Protein AF-A0A7Y3ACY5-F1 (afdb_monomer_lite)

Foldseek 3Di:
DAAEAEAADEWQAWDDPVCLVPPDLDTGIQRPQPPVVNDGQHLVNVLVCQCVVVVQDAHAEYEDLYAQQQALLNLQSRLSHYFKYKYWNADQDWDQPVPPDTLAHGWDVVQLVVVCVVPVPDHPLVSFCSRQVVRAVSQQDWDWDQDPVRDTDTDRDKTKMFMWGSNLSVVLLVLVQVLLVVLLVQLPDPPRNVQLLVQLVQLVVQFDWHAGPPRFTWTQLLSSLVSSLVSDPDPVNVVSSVSSNCSLPPPTTSDMDIYPPDPHSHYTYGAGDLPRDPSRVVSRLSNVCPRPSVVVGCVSVSSVSSSVSCLVCVLVVLLVQLLVCVVVVVPVSVVVSVVVNLVSVVVCLVVLNCPSVVSSLVSVVPDDLVPDDPVSLVVSLVSCPDPPSVVSDDPVSNVSSVVSCVVNVNDPD

Structure (mmCIF, N/CA/C/O backbone):
data_AF-A0A7Y3ACY5-F1
#
_entry.id   AF-A0A7Y3ACY5-F1
#
loop_
_atom_site.group_PDB
_atom_site.id
_atom_site.type_symbol
_atom_site.label_atom_id
_atom_site.label_alt_id
_atom_site.label_comp_id
_atom_site.label_asym_id
_atom_site.label_entity_id
_atom_site.label_seq_id
_atom_site.pdbx_PDB_ins_code
_atom_site.Cartn_x
_atom_site.Cartn_y
_atom_site.Cartn_z
_atom_site.occupancy
_atom_site.B_iso_or_equiv
_atom_site.auth_seq_id
_atom_site.auth_comp_id
_atom_site.auth_asym_id
_atom_site.auth_atom_id
_atom_site.pdbx_PDB_model_num
ATOM 1 N N . GLU A 1 1 ? -27.989 -1.150 23.979 1.00 79.38 1 GLU A N 1
ATOM 2 C CA . GLU A 1 1 ? -26.778 -1.303 24.822 1.00 79.38 1 GLU A CA 1
ATOM 3 C C . GLU A 1 1 ? -25.538 -1.006 23.974 1.00 79.38 1 GLU A C 1
ATOM 5 O O . GLU A 1 1 ? -25.654 -1.048 22.755 1.00 79.38 1 GLU A O 1
ATOM 10 N N . LYS A 1 2 ? -24.387 -0.643 24.563 1.00 88.31 2 LYS A N 1
ATOM 11 C CA . LYS A 1 2 ? -23.128 -0.427 23.818 1.00 88.31 2 LYS A CA 1
ATOM 12 C C . LYS A 1 2 ? -22.160 -1.571 24.116 1.00 88.31 2 LYS A C 1
ATOM 14 O O . LYS A 1 2 ? -21.707 -1.698 25.249 1.00 88.31 2 LYS A O 1
ATOM 19 N N . TYR A 1 3 ? -21.797 -2.350 23.100 1.00 92.50 3 TYR A N 1
ATOM 20 C CA . TYR A 1 3 ? -20.762 -3.378 23.220 1.00 92.50 3 TYR A CA 1
ATOM 21 C C . TYR A 1 3 ? -19.429 -2.854 22.687 1.00 92.50 3 TYR A C 1
ATOM 23 O O . TYR A 1 3 ? -19.375 -2.291 21.591 1.00 92.50 3 TYR A O 1
ATOM 31 N N . ILE A 1 4 ? -18.356 -3.049 23.451 1.00 94.44 4 ILE A N 1
ATOM 32 C CA . ILE A 1 4 ? -16.986 -2.755 23.023 1.00 94.44 4 ILE A CA 1
ATOM 33 C C . ILE A 1 4 ? -16.200 -4.056 23.004 1.00 94.44 4 ILE A C 1
ATOM 35 O O . ILE A 1 4 ? -16.239 -4.824 23.964 1.00 94.44 4 ILE A O 1
ATOM 39 N N . PHE A 1 5 ? -15.464 -4.275 21.923 1.00 94.38 5 PHE A N 1
ATOM 40 C CA . PHE A 1 5 ? -14.568 -5.411 21.772 1.00 94.38 5 PHE A CA 1
ATOM 41 C C . PHE A 1 5 ? -13.120 -4.929 21.764 1.00 94.38 5 PHE A C 1
ATOM 43 O O . PHE A 1 5 ? -12.778 -3.984 21.056 1.00 94.38 5 PHE A O 1
ATOM 50 N N . ILE A 1 6 ? -12.263 -5.575 22.551 1.00 94.50 6 ILE A N 1
ATOM 51 C CA . ILE A 1 6 ? -10.830 -5.282 22.603 1.00 94.50 6 ILE A CA 1
ATOM 52 C C . ILE A 1 6 ? -10.093 -6.576 22.289 1.00 94.50 6 ILE A C 1
ATOM 54 O O . ILE A 1 6 ? -10.223 -7.555 23.023 1.00 94.50 6 ILE A O 1
ATOM 58 N N . LEU A 1 7 ? -9.303 -6.569 21.219 1.00 90.62 7 LEU A N 1
ATOM 59 C CA . LEU A 1 7 ? -8.472 -7.699 20.830 1.00 90.62 7 LEU A CA 1
ATOM 60 C C . LEU A 1 7 ? -7.002 -7.389 21.068 1.00 90.62 7 LEU A C 1
ATOM 62 O O . LEU A 1 7 ? -6.491 -6.377 20.595 1.00 90.62 7 LEU A O 1
ATOM 66 N N . PHE A 1 8 ? -6.315 -8.312 21.736 1.00 88.62 8 PHE A N 1
ATOM 67 C CA . PHE A 1 8 ? -4.862 -8.331 21.838 1.00 88.62 8 PHE A CA 1
ATOM 68 C C . PHE A 1 8 ? -4.327 -9.562 21.108 1.00 88.62 8 PHE A C 1
ATOM 70 O O . PHE A 1 8 ? -4.558 -10.691 21.541 1.00 88.62 8 PHE A O 1
ATOM 77 N N . ALA A 1 9 ? -3.657 -9.348 19.977 1.00 82.56 9 ALA A N 1
ATOM 78 C CA . ALA A 1 9 ? -3.117 -10.428 19.159 1.00 82.56 9 ALA A CA 1
ATOM 79 C C . ALA A 1 9 ? -1.989 -9.932 18.249 1.00 82.56 9 ALA A C 1
ATOM 81 O O . ALA A 1 9 ? -1.940 -8.763 17.870 1.00 82.56 9 ALA A O 1
ATOM 82 N N . HIS A 1 10 ? -1.119 -10.840 17.808 1.00 80.56 10 HIS A N 1
ATOM 83 C CA . HIS A 1 10 ? -0.242 -10.549 16.675 1.00 80.56 10 HIS A CA 1
ATOM 84 C C . HIS A 1 10 ? -1.067 -10.365 15.407 1.00 80.56 10 HIS A C 1
ATOM 86 O O . HIS A 1 10 ? -1.969 -11.152 15.157 1.00 80.56 10 HIS A O 1
ATOM 92 N N . GLY A 1 11 ? -0.728 -9.349 14.619 1.00 74.69 11 GLY A N 1
ATOM 93 C CA . GLY A 1 11 ? -1.381 -9.055 13.349 1.00 74.69 11 GLY A CA 1
ATOM 94 C C . GLY A 1 11 ? -0.372 -9.113 12.219 1.00 74.69 11 GLY A C 1
ATOM 95 O O . GLY A 1 11 ? 0.816 -8.845 12.416 1.00 74.69 11 GLY A O 1
ATOM 96 N N . ARG A 1 12 ? -0.832 -9.530 11.041 1.00 75.88 12 ARG A N 1
ATOM 97 C CA . ARG A 1 12 ? -0.019 -9.602 9.815 1.00 75.88 12 ARG A CA 1
ATOM 98 C C . ARG A 1 12 ? -0.737 -8.987 8.613 1.00 75.88 12 ARG A C 1
ATOM 100 O O . ARG A 1 12 ? -0.350 -9.235 7.471 1.00 75.88 12 ARG A O 1
ATOM 107 N N . GLY A 1 13 ? -1.797 -8.219 8.862 1.00 78.69 13 GLY A N 1
ATOM 108 C CA . GLY A 1 13 ? -2.760 -7.873 7.827 1.00 78.69 13 GLY A CA 1
ATOM 109 C C . GLY A 1 13 ? -3.380 -9.136 7.240 1.00 78.69 13 GLY A C 1
ATOM 110 O O . GLY A 1 13 ? -3.492 -10.156 7.916 1.00 78.69 13 GLY A O 1
ATOM 111 N N . ILE A 1 14 ? -3.769 -9.085 5.975 1.00 76.69 14 ILE A N 1
ATOM 112 C CA . ILE A 1 14 ? -4.569 -10.125 5.307 1.00 76.69 14 ILE A CA 1
ATOM 113 C C . ILE A 1 14 ? -3.791 -11.370 4.837 1.00 76.69 14 ILE A C 1
ATOM 115 O O . ILE A 1 14 ? -4.386 -12.258 4.224 1.00 76.69 14 ILE A O 1
ATOM 119 N N . ILE A 1 15 ? -2.481 -11.457 5.101 1.00 71.81 15 ILE A N 1
ATOM 120 C CA . ILE A 1 15 ? -1.583 -12.480 4.533 1.00 71.81 15 ILE A CA 1
ATOM 121 C C . ILE A 1 15 ? -0.987 -13.372 5.626 1.00 71.81 15 ILE A C 1
ATOM 123 O O . ILE A 1 15 ? -0.319 -12.889 6.542 1.00 71.81 15 ILE A O 1
ATOM 127 N N . ASP A 1 16 ? -1.150 -14.694 5.484 1.00 69.56 16 ASP A N 1
ATOM 128 C CA . ASP A 1 16 ? -0.481 -15.689 6.329 1.00 69.56 16 ASP A CA 1
ATOM 129 C C . ASP A 1 16 ? 0.734 -16.316 5.635 1.00 69.56 16 ASP A C 1
ATOM 131 O O . ASP A 1 16 ? 0.650 -17.039 4.641 1.00 69.56 16 ASP A O 1
ATOM 135 N N . THR A 1 17 ? 1.898 -16.085 6.225 1.00 61.03 17 THR A N 1
ATOM 136 C CA . THR A 1 17 ? 3.193 -16.506 5.697 1.00 61.03 17 THR A CA 1
ATOM 137 C C . THR A 1 17 ? 3.632 -17.880 6.195 1.00 61.03 17 THR A C 1
ATOM 139 O O . THR A 1 17 ? 4.560 -18.457 5.623 1.00 61.03 17 THR A O 1
ATOM 142 N N . LYS A 1 18 ? 2.961 -18.450 7.211 1.00 59.97 18 LYS A N 1
ATOM 143 C CA . LYS A 1 18 ? 3.203 -19.837 7.656 1.00 59.97 18 LYS A CA 1
ATOM 144 C C . LYS A 1 18 ? 2.695 -20.862 6.621 1.00 59.97 18 LYS A C 1
ATOM 146 O O . LYS A 1 18 ? 3.117 -22.015 6.655 1.00 59.97 18 LYS A O 1
ATOM 151 N N . SER A 1 19 ? 1.877 -20.435 5.654 1.00 55.00 19 SER A N 1
ATOM 152 C CA . SER A 1 19 ? 1.376 -21.265 4.545 1.00 55.00 19 SER A CA 1
ATOM 153 C C . SER A 1 19 ? 2.431 -21.620 3.484 1.00 55.00 19 SER A C 1
ATOM 155 O O . SER A 1 19 ? 2.236 -22.557 2.717 1.00 55.00 19 SER A O 1
ATOM 157 N N . LEU A 1 20 ? 3.589 -20.943 3.439 1.00 55.91 20 LEU A N 1
ATOM 158 C CA . LEU A 1 20 ? 4.603 -21.194 2.400 1.00 55.91 20 LEU A CA 1
ATOM 159 C C . LEU A 1 20 ? 5.257 -22.585 2.489 1.00 55.91 20 LEU A C 1
ATOM 161 O O . LEU A 1 20 ? 5.873 -23.031 1.522 1.00 55.91 20 LEU A O 1
ATOM 165 N N . THR A 1 21 ? 5.139 -23.267 3.630 1.00 53.22 21 THR A N 1
ATOM 166 C CA . THR A 1 21 ? 5.742 -24.587 3.873 1.00 53.22 21 THR A CA 1
ATOM 167 C C . THR A 1 21 ? 4.729 -25.728 3.918 1.00 53.22 21 THR A C 1
ATOM 169 O O . THR A 1 21 ? 5.134 -26.890 3.928 1.00 53.22 21 THR A O 1
ATOM 172 N N . THR A 1 22 ? 3.423 -25.443 3.924 1.00 50.41 22 THR A N 1
ATOM 173 C CA . THR A 1 22 ? 2.381 -26.475 4.006 1.00 50.41 22 THR A CA 1
ATOM 174 C C . THR A 1 22 ? 1.272 -26.207 2.992 1.00 50.41 22 THR A C 1
ATOM 176 O O . THR A 1 22 ? 0.740 -25.108 2.924 1.00 50.41 22 THR A O 1
ATOM 179 N N . LEU A 1 23 ? 0.920 -27.228 2.201 1.00 49.31 23 LEU A N 1
ATOM 180 C CA . LEU A 1 23 ? -0.205 -27.277 1.247 1.00 49.31 23 LEU A CA 1
ATOM 181 C C . LEU A 1 23 ? -1.573 -27.172 1.961 1.00 49.31 23 LEU A C 1
ATOM 183 O O . LEU A 1 23 ? -2.431 -28.038 1.806 1.00 49.31 23 LEU A O 1
ATOM 187 N N . ARG A 1 24 ? -1.770 -26.177 2.827 1.00 44.84 24 ARG A N 1
ATOM 188 C CA . ARG A 1 24 ? -3.021 -25.973 3.560 1.00 44.84 24 ARG A CA 1
ATOM 189 C C . ARG A 1 24 ? -3.709 -24.689 3.100 1.00 44.84 24 ARG A C 1
ATOM 191 O O . ARG A 1 24 ? -3.120 -23.614 3.116 1.00 44.84 24 ARG A O 1
ATOM 198 N N . ASP A 1 25 ? -4.980 -24.835 2.739 1.00 40.78 25 ASP A N 1
ATOM 199 C CA . ASP A 1 25 ? -5.870 -23.815 2.168 1.00 40.78 25 ASP A CA 1
ATOM 200 C C . ASP A 1 25 ? -6.470 -22.837 3.204 1.00 40.78 25 ASP A C 1
ATOM 202 O O . ASP A 1 25 ? -7.666 -22.546 3.159 1.00 40.78 25 ASP A O 1
ATOM 206 N N . TYR A 1 26 ? -5.693 -22.307 4.154 1.00 44.19 26 TYR A N 1
ATOM 207 C CA . TYR A 1 26 ? -6.245 -21.408 5.186 1.00 44.19 26 TYR A CA 1
ATOM 208 C C . TYR A 1 26 ? -5.776 -19.955 5.006 1.00 44.19 26 TYR A C 1
ATOM 210 O O . TYR A 1 26 ? -4.606 -19.699 4.736 1.00 44.19 26 TYR A O 1
ATOM 218 N N . LYS A 1 27 ? -6.737 -19.015 5.068 1.00 41.59 27 LYS A N 1
ATOM 219 C CA . LYS A 1 27 ? -6.662 -17.643 4.524 1.00 41.59 27 LYS A CA 1
ATOM 220 C C . LYS A 1 27 ? -7.173 -16.588 5.517 1.00 41.59 27 LYS A C 1
ATOM 222 O O . LYS A 1 27 ? -8.093 -16.874 6.279 1.00 41.59 27 LYS A O 1
ATOM 227 N N . SER A 1 28 ? -6.690 -15.349 5.348 1.00 43.09 28 SER A N 1
ATOM 228 C CA . SER A 1 28 ? -7.085 -14.062 5.981 1.00 43.09 28 SER A CA 1
ATOM 229 C C . SER A 1 28 ? -6.493 -13.756 7.372 1.00 43.09 28 SER A C 1
ATOM 231 O O . SER A 1 28 ? -5.837 -14.625 7.942 1.00 43.09 28 SER A O 1
ATOM 233 N N . VAL A 1 29 ? -6.621 -12.498 7.849 1.00 46.97 29 VAL A N 1
ATOM 234 C CA . VAL A 1 29 ? -5.883 -11.936 9.004 1.00 46.97 29 VAL A CA 1
ATOM 235 C C . VAL A 1 29 ? -5.868 -12.912 10.162 1.00 46.97 29 VAL A C 1
ATOM 237 O O . VAL A 1 29 ? -6.907 -13.352 10.646 1.00 46.97 29 VAL A O 1
ATOM 240 N N . LEU A 1 30 ? -4.657 -13.198 10.635 1.00 56.66 30 LEU A N 1
ATOM 241 C CA . LEU A 1 30 ? -4.417 -13.908 11.880 1.00 56.66 30 LEU A CA 1
ATOM 242 C C . LEU A 1 30 ? -4.899 -13.039 13.046 1.00 56.66 30 LEU A C 1
ATOM 244 O O . LEU A 1 30 ? -4.112 -12.332 13.664 1.00 56.66 30 LEU A O 1
ATOM 248 N N . LEU A 1 31 ? -6.193 -13.075 13.348 1.00 55.62 31 LEU A N 1
ATOM 249 C CA . LEU A 1 31 ? -6.723 -12.561 14.602 1.00 55.62 31 LEU A CA 1
ATOM 250 C C . LEU A 1 31 ? -6.634 -13.694 15.626 1.00 55.62 31 LEU A C 1
ATOM 252 O O . LEU A 1 31 ? -7.400 -14.649 15.571 1.00 55.62 31 LEU A O 1
ATOM 256 N N . SER A 1 32 ? -5.677 -13.585 16.552 1.00 53.69 32 SER A N 1
ATOM 257 C CA . SER A 1 32 ? -5.441 -14.564 17.625 1.00 53.69 32 SER A CA 1
ATOM 258 C C . SER A 1 32 ? -5.051 -15.967 17.113 1.00 53.69 32 SER A C 1
ATOM 260 O O . SER A 1 32 ? -5.843 -16.907 17.188 1.00 53.69 32 SER A O 1
ATOM 262 N N . PRO A 1 33 ? -3.833 -16.147 16.559 1.00 57.59 33 PRO A N 1
ATOM 263 C CA . PRO A 1 33 ? -3.348 -17.484 16.230 1.00 57.59 33 PRO A CA 1
ATOM 264 C C . PRO A 1 33 ? -3.265 -18.355 17.486 1.00 57.59 33 PRO A C 1
ATOM 266 O O . PRO A 1 33 ? -2.534 -18.025 18.420 1.00 57.59 33 PRO A O 1
ATOM 269 N N . ASP A 1 34 ? -3.958 -19.493 17.480 1.00 62.41 34 ASP A N 1
ATOM 270 C CA . ASP A 1 34 ? -3.739 -20.536 18.473 1.00 62.41 34 ASP A CA 1
ATOM 271 C C . ASP A 1 34 ? -2.506 -21.345 18.060 1.00 62.41 34 ASP A C 1
ATOM 273 O O . ASP A 1 34 ? -2.558 -22.246 17.213 1.00 62.41 34 ASP A O 1
ATOM 277 N N . GLU A 1 35 ? -1.361 -20.992 18.644 1.00 63.62 35 GLU A N 1
ATOM 278 C CA . GLU A 1 35 ? -0.099 -21.683 18.381 1.00 63.62 35 GLU A CA 1
ATOM 279 C C . GLU A 1 35 ? -0.112 -23.139 18.867 1.00 63.62 35 GLU A C 1
ATOM 281 O O . GLU A 1 35 ? 0.646 -23.954 18.339 1.00 63.62 35 GLU A O 1
ATOM 286 N N . THR A 1 36 ? -0.999 -23.490 19.806 1.00 63.81 36 THR A N 1
ATOM 287 C CA . THR A 1 36 ? -1.142 -24.863 20.311 1.00 63.81 36 THR A CA 1
ATOM 288 C C . THR A 1 36 ? -1.971 -25.734 19.368 1.00 63.81 36 THR A C 1
ATOM 290 O O . THR A 1 36 ? -1.615 -26.887 19.125 1.00 63.81 36 THR A O 1
ATOM 293 N N . GLY A 1 37 ? -3.021 -25.172 18.765 1.00 61.59 37 GLY A N 1
ATOM 294 C CA . GLY A 1 37 ? -3.891 -25.856 17.806 1.00 61.59 37 GLY A CA 1
ATOM 295 C C . GLY A 1 37 ? -3.422 -25.810 16.348 1.00 61.59 37 GLY A C 1
ATOM 296 O O . GLY A 1 37 ? -4.026 -26.465 15.498 1.00 61.59 37 GLY A O 1
ATOM 297 N N . GLN A 1 38 ? -2.379 -25.027 16.031 1.00 66.69 38 GLN A N 1
ATOM 298 C CA . GLN A 1 38 ? -1.955 -24.711 14.654 1.00 66.69 38 GLN A CA 1
ATOM 299 C C . GLN A 1 38 ? -3.118 -24.234 13.763 1.00 66.69 38 GLN A C 1
ATOM 301 O O . GLN A 1 38 ? -3.117 -24.452 12.546 1.00 66.69 38 GLN A O 1
ATOM 306 N N . ARG A 1 39 ? -4.128 -23.601 14.369 1.00 67.12 39 ARG A N 1
ATOM 307 C CA . ARG A 1 39 ? -5.308 -23.080 13.682 1.00 67.12 39 ARG A CA 1
ATOM 308 C C . ARG A 1 39 ? -5.413 -21.584 13.931 1.00 67.12 39 ARG A C 1
ATOM 310 O O . ARG A 1 39 ? -5.242 -21.104 15.047 1.00 67.12 39 ARG A O 1
ATOM 317 N N . ALA A 1 40 ? -5.732 -20.864 12.869 1.00 65.88 40 ALA A N 1
ATOM 318 C CA . ALA A 1 40 ? -6.143 -19.474 12.925 1.00 65.88 40 ALA A CA 1
ATOM 319 C C . ALA A 1 40 ? -7.629 -19.383 12.583 1.00 65.88 40 ALA A C 1
ATOM 321 O O . ALA A 1 40 ? -8.117 -20.150 11.749 1.00 65.88 40 ALA A O 1
ATOM 322 N N . MET A 1 41 ? -8.341 -18.461 13.228 1.00 69.75 41 MET A N 1
ATOM 323 C CA . MET A 1 41 ? -9.703 -18.116 12.836 1.00 69.75 41 MET A CA 1
ATOM 324 C C . MET A 1 41 ? -9.647 -17.224 11.595 1.00 69.75 41 MET A C 1
ATOM 326 O O . MET A 1 41 ? -8.948 -16.214 11.590 1.00 69.75 41 MET A O 1
ATOM 330 N N . THR A 1 42 ? -10.370 -17.595 10.542 1.00 70.88 42 THR A N 1
ATOM 331 C CA . THR A 1 42 ? -10.493 -16.763 9.336 1.00 70.88 42 THR A CA 1
ATOM 332 C C . THR A 1 42 ? -11.415 -15.560 9.581 1.00 70.88 42 THR A C 1
ATOM 334 O O . THR A 1 42 ? -12.266 -15.594 10.469 1.00 70.88 42 THR A O 1
ATOM 337 N N . HIS A 1 43 ? -11.324 -14.521 8.747 1.00 70.12 43 HIS A N 1
ATOM 338 C CA . HIS A 1 43 ? -12.236 -13.369 8.719 1.00 70.12 43 HIS A CA 1
ATOM 339 C C . HIS A 1 43 ? -13.704 -13.774 8.707 1.00 70.12 43 HIS A C 1
ATOM 341 O O . HIS A 1 43 ? -14.504 -13.268 9.485 1.00 70.12 43 HIS A O 1
ATOM 347 N N . HIS A 1 44 ? -14.041 -14.717 7.830 1.00 74.00 44 HIS A N 1
ATOM 348 C CA . HIS A 1 44 ? -15.407 -15.187 7.658 1.00 74.00 44 HIS A CA 1
ATOM 349 C C . HIS A 1 44 ? -15.908 -15.940 8.893 1.00 74.00 44 HIS A C 1
ATOM 351 O O . HIS A 1 44 ? -17.059 -15.797 9.296 1.00 74.00 44 HIS A O 1
ATOM 357 N N . GLU A 1 45 ? -15.054 -16.753 9.520 1.00 80.88 45 GLU A N 1
ATOM 358 C CA . GLU A 1 45 ? -15.390 -17.414 10.784 1.00 80.88 45 GLU A CA 1
ATOM 359 C C . GLU A 1 45 ? -15.558 -16.405 11.918 1.00 80.88 45 GLU A C 1
ATOM 361 O O . GLU A 1 45 ? -16.532 -16.509 12.659 1.00 80.88 45 GLU A O 1
ATOM 366 N N . PHE A 1 46 ? -14.663 -15.421 12.016 1.00 81.81 46 PHE A N 1
ATOM 367 C CA . PHE A 1 46 ? -14.733 -14.364 13.017 1.00 81.81 46 PHE A CA 1
ATOM 368 C C . PHE A 1 46 ? -16.000 -13.520 12.850 1.00 81.81 46 PHE A C 1
ATOM 370 O O . PHE A 1 46 ? -16.777 -13.399 13.794 1.00 81.81 46 PHE A O 1
ATOM 377 N N . ASN A 1 47 ? -16.276 -13.024 11.640 1.00 81.50 47 ASN A N 1
ATOM 378 C CA . ASN A 1 47 ? -17.484 -12.263 11.329 1.00 81.50 47 ASN A CA 1
ATOM 379 C C . ASN A 1 47 ? -18.744 -13.073 11.682 1.00 81.50 47 ASN A C 1
ATOM 381 O O . ASN A 1 47 ? -19.558 -12.611 12.480 1.00 81.50 47 ASN A O 1
ATOM 385 N N . ARG A 1 48 ? -18.860 -14.327 11.211 1.00 84.00 48 ARG A N 1
ATOM 386 C CA . ARG A 1 48 ? -20.009 -15.187 11.551 1.00 84.00 48 ARG A CA 1
ATOM 387 C C . ARG A 1 48 ? -20.133 -15.452 13.048 1.00 84.00 48 ARG A C 1
ATOM 389 O O . ARG A 1 48 ? -21.251 -15.494 13.553 1.00 84.00 48 ARG A O 1
ATOM 396 N N . ALA A 1 49 ? -19.022 -15.644 13.757 1.00 85.94 49 ALA A N 1
ATOM 397 C CA . ALA A 1 49 ? -19.042 -15.843 15.202 1.00 85.94 49 ALA A CA 1
ATOM 398 C C . ALA A 1 49 ? -19.597 -14.610 15.926 1.00 85.94 49 ALA A C 1
ATOM 400 O O . ALA A 1 49 ? -20.417 -14.768 16.827 1.00 85.94 49 ALA A O 1
ATOM 401 N N . ILE A 1 50 ? -19.214 -13.401 15.500 1.00 87.06 50 ILE A N 1
ATOM 402 C CA . ILE A 1 50 ? -19.739 -12.156 16.068 1.00 87.06 50 ILE A CA 1
ATOM 403 C C . ILE A 1 50 ? -21.215 -11.959 15.717 1.00 87.06 50 ILE A C 1
ATOM 405 O O . ILE A 1 50 ? -22.009 -11.729 16.624 1.00 87.06 50 ILE A O 1
ATOM 409 N N . VAL A 1 51 ? -21.605 -12.112 14.447 1.00 85.81 51 VAL A N 1
ATOM 410 C CA . VAL A 1 51 ? -23.012 -11.982 14.019 1.00 85.81 51 VAL A CA 1
ATOM 411 C C . VAL A 1 51 ? -23.911 -12.929 14.815 1.00 85.81 51 VAL A C 1
ATOM 413 O O . VAL A 1 51 ? -24.943 -12.512 15.339 1.00 85.81 51 VAL A O 1
ATOM 416 N N . ASN A 1 52 ? -23.497 -14.191 14.957 1.00 87.31 52 ASN A N 1
ATOM 417 C CA . ASN A 1 52 ? -24.249 -15.185 15.718 1.00 87.31 52 ASN A CA 1
ATOM 418 C C . ASN A 1 52 ? -24.243 -14.877 17.222 1.00 87.31 52 ASN A C 1
ATOM 420 O O . ASN A 1 52 ? -25.282 -14.973 17.869 1.00 87.31 52 ASN A O 1
ATOM 424 N N . GLY A 1 53 ? -23.089 -14.506 17.781 1.00 87.25 53 GLY A N 1
ATOM 425 C CA . GLY A 1 53 ? -22.928 -14.242 19.212 1.00 87.25 53 GLY A CA 1
ATOM 426 C C . GLY A 1 53 ? -23.658 -12.987 19.691 1.00 87.25 53 GLY A C 1
ATOM 427 O O . GLY A 1 53 ? -24.123 -12.950 20.826 1.00 87.25 53 GLY A O 1
ATOM 428 N N . LEU A 1 54 ? -23.797 -11.985 18.824 1.00 86.94 54 LEU A N 1
ATOM 429 C CA . LEU A 1 54 ? -24.503 -10.736 19.104 1.00 86.94 54 LEU A CA 1
ATOM 430 C C . LEU A 1 54 ? -25.952 -10.731 18.597 1.00 86.94 54 LEU A C 1
ATOM 432 O O . LEU A 1 54 ? -26.619 -9.708 18.683 1.00 86.94 54 LEU A O 1
ATOM 436 N N . SER A 1 55 ? -26.469 -11.851 18.077 1.00 89.00 55 SER A N 1
ATOM 437 C CA . SER A 1 55 ? -27.834 -11.931 17.522 1.00 89.00 55 SER A CA 1
ATOM 438 C C . SER A 1 55 ? -28.130 -10.849 16.468 1.00 89.00 55 SER A C 1
ATOM 440 O O . SER A 1 55 ? -29.233 -10.312 16.406 1.00 89.00 55 SER A O 1
ATOM 442 N N . GLY A 1 56 ? -27.131 -10.515 15.646 1.00 86.44 56 GLY A N 1
ATOM 443 C CA . GLY A 1 56 ? -27.212 -9.458 14.634 1.00 86.44 56 GLY A CA 1
ATOM 444 C C . GLY A 1 56 ? -26.919 -8.036 15.133 1.00 86.44 56 GLY A C 1
ATOM 445 O O . GLY A 1 56 ? -26.823 -7.131 14.306 1.00 86.44 56 GLY A O 1
ATOM 446 N N . GLU A 1 57 ? -26.732 -7.821 16.439 1.00 91.69 57 GLU A N 1
ATOM 447 C CA . GLU A 1 57 ? -26.237 -6.544 16.963 1.00 91.69 57 GLU A CA 1
ATOM 448 C C . GLU A 1 57 ? -24.775 -6.302 16.557 1.00 91.69 57 GLU A C 1
ATOM 450 O O . GLU A 1 57 ? -24.006 -7.231 16.295 1.00 91.69 57 GLU A O 1
ATOM 455 N N . LYS A 1 58 ? -24.373 -5.027 16.529 1.00 94.69 58 LYS A N 1
ATOM 456 C CA . LYS A 1 58 ? -23.002 -4.612 16.202 1.00 94.69 58 LYS A CA 1
ATOM 457 C C . LYS A 1 58 ? -22.255 -4.142 17.443 1.00 94.69 58 LYS A C 1
ATOM 459 O O . LYS A 1 58 ? -22.821 -3.503 18.332 1.00 94.69 58 LYS A O 1
ATOM 464 N N . PHE A 1 59 ? -20.940 -4.335 17.455 1.00 96.06 59 PHE A N 1
ATOM 465 C CA . PHE A 1 59 ? -20.086 -3.608 18.384 1.00 96.06 59 PHE A CA 1
ATOM 466 C C . PHE A 1 59 ? -20.148 -2.113 18.088 1.00 96.06 59 PHE A C 1
ATOM 468 O O . PHE A 1 59 ? -19.989 -1.677 16.945 1.00 96.06 59 PHE A O 1
ATOM 475 N N . HIS A 1 60 ? -20.303 -1.309 19.135 1.00 96.50 60 HIS A N 1
ATOM 476 C CA . HIS A 1 60 ? -20.161 0.134 19.013 1.00 96.50 60 HIS A CA 1
ATOM 477 C C . HIS A 1 60 ? -18.738 0.498 18.581 1.00 96.50 60 HIS A C 1
ATOM 479 O O . HIS A 1 60 ? -18.565 1.366 17.734 1.00 96.50 60 HIS A O 1
ATOM 485 N N . LEU A 1 61 ? -17.741 -0.187 19.147 1.00 97.75 61 LEU A N 1
ATOM 486 C CA . LEU A 1 61 ? -16.327 0.049 18.890 1.00 97.75 61 LEU A CA 1
ATOM 487 C C . LEU A 1 61 ? -15.532 -1.258 19.007 1.00 97.75 61 LEU A C 1
ATOM 489 O O . LEU A 1 61 ? -15.676 -1.982 19.996 1.00 97.75 61 LEU A O 1
ATOM 493 N N . MET A 1 62 ? -14.660 -1.524 18.038 1.00 97.25 62 MET A N 1
ATOM 494 C CA . MET A 1 62 ? -13.625 -2.557 18.114 1.00 97.25 62 MET A CA 1
ATOM 495 C C . MET A 1 62 ? -12.241 -1.911 18.206 1.00 97.25 62 MET A C 1
ATOM 497 O O . MET A 1 62 ? -11.882 -1.082 17.374 1.00 97.25 62 MET A O 1
ATOM 501 N N . LEU A 1 63 ? -11.449 -2.298 19.204 1.00 97.38 63 LEU A N 1
ATOM 502 C CA . LEU A 1 63 ? -10.056 -1.884 19.365 1.00 97.38 63 LEU A CA 1
ATOM 503 C C . LEU A 1 63 ? -9.126 -3.057 19.050 1.00 97.38 63 LEU A C 1
ATOM 505 O O . LEU A 1 63 ? -9.113 -4.054 19.778 1.00 97.38 63 LEU A O 1
ATOM 509 N N . PHE A 1 64 ? -8.306 -2.908 18.014 1.00 95.25 64 PHE A N 1
ATOM 510 C CA . PHE A 1 64 ? -7.293 -3.882 17.627 1.00 95.25 64 PHE A CA 1
ATOM 511 C C . PHE A 1 64 ? -5.920 -3.473 18.159 1.00 95.25 64 PHE A C 1
ATOM 513 O O . PHE A 1 64 ? -5.212 -2.658 17.569 1.00 95.25 64 PHE A O 1
ATOM 520 N N . PHE A 1 65 ? -5.491 -4.094 19.258 1.00 93.44 65 PHE A N 1
ATOM 521 C CA . PHE A 1 65 ? -4.087 -4.089 19.661 1.00 93.44 65 PHE A CA 1
ATOM 522 C C . PHE A 1 65 ? -3.351 -5.173 18.876 1.00 93.44 65 PHE A C 1
ATOM 524 O O . PHE A 1 65 ? -2.981 -6.226 19.398 1.00 93.44 65 PHE A O 1
ATOM 531 N N . SER A 1 66 ? -3.187 -4.893 17.585 1.00 90.31 66 SER A N 1
ATOM 532 C CA . SER A 1 66 ? -2.596 -5.792 16.610 1.00 90.31 66 SER A CA 1
ATOM 533 C C . SER A 1 66 ? -2.038 -5.010 15.414 1.00 90.31 66 SER A C 1
ATOM 535 O O . SER A 1 66 ? -2.662 -4.052 14.956 1.00 90.31 66 SER A O 1
ATOM 537 N N . CYS A 1 67 ? -0.856 -5.397 14.928 1.00 92.06 67 CYS A N 1
ATOM 538 C CA . CYS A 1 67 ? -0.192 -4.741 13.797 1.00 92.06 67 CYS A CA 1
ATOM 539 C C . CYS A 1 67 ? -1.014 -4.871 12.509 1.00 92.06 67 CYS A C 1
ATOM 541 O O . CYS A 1 67 ? -1.629 -5.918 12.289 1.00 92.06 67 CYS A O 1
ATOM 543 N N . LEU A 1 68 ? -0.928 -3.874 11.622 1.00 90.75 68 LEU A N 1
ATOM 544 C CA . LEU A 1 68 ? -1.472 -3.956 10.258 1.00 90.75 68 LEU A CA 1
ATOM 545 C C . LEU A 1 68 ? -2.976 -4.301 10.237 1.00 90.75 68 LEU A C 1
ATOM 547 O O . LEU A 1 68 ? -3.419 -5.167 9.484 1.00 90.75 68 LEU A O 1
ATOM 551 N N . THR A 1 69 ? -3.759 -3.693 11.128 1.00 93.38 69 THR A N 1
ATOM 552 C CA . THR A 1 69 ? -5.206 -3.948 11.251 1.00 93.38 69 THR A CA 1
ATOM 553 C C . THR A 1 69 ? -6.072 -2.821 10.716 1.00 93.38 69 THR A C 1
ATOM 555 O O . THR A 1 69 ? -7.223 -3.075 10.373 1.00 93.38 69 THR A O 1
ATOM 558 N N . ASN A 1 70 ? -5.532 -1.608 10.563 1.00 96.62 70 ASN A N 1
ATOM 559 C CA . ASN A 1 70 ? -6.244 -0.511 9.908 1.00 96.62 70 ASN A CA 1
ATOM 560 C C . ASN A 1 70 ? -6.043 -0.546 8.393 1.00 96.62 70 ASN A C 1
ATOM 562 O O . ASN A 1 70 ? -5.467 0.351 7.791 1.00 96.62 70 ASN A O 1
ATOM 566 N N . MET A 1 71 ? -6.499 -1.636 7.785 1.00 96.19 71 MET A N 1
ATOM 567 C CA . MET A 1 71 ? -6.473 -1.818 6.339 1.00 96.19 71 MET A CA 1
ATOM 568 C C . MET A 1 71 ? -7.882 -1.706 5.767 1.00 96.19 71 MET A C 1
ATOM 570 O O . MET A 1 71 ? -8.848 -2.117 6.421 1.00 96.19 71 MET A O 1
ATOM 574 N N . VAL A 1 72 ? -8.008 -1.240 4.526 1.00 97.75 72 VAL A N 1
ATOM 575 C CA . VAL A 1 72 ? -9.306 -1.165 3.841 1.00 97.75 72 VAL A CA 1
ATOM 576 C C . VAL A 1 72 ? -9.974 -2.536 3.758 1.00 97.75 72 VAL A C 1
ATOM 578 O O . VAL A 1 72 ? -11.173 -2.651 3.997 1.00 97.75 72 VAL A O 1
ATOM 581 N N . GLU A 1 73 ? -9.203 -3.600 3.531 1.00 95.94 73 GLU A N 1
ATOM 582 C CA . GLU A 1 73 ? -9.724 -4.963 3.453 1.00 95.94 73 GLU A CA 1
ATOM 583 C C . GLU A 1 73 ? -10.274 -5.461 4.791 1.00 95.94 73 GLU A C 1
ATOM 585 O O . GLU A 1 73 ? -11.254 -6.205 4.815 1.00 95.94 73 GLU A O 1
ATOM 590 N N . VAL A 1 74 ? -9.652 -5.059 5.903 1.00 93.81 74 VAL A N 1
ATOM 591 C CA . VAL A 1 74 ? -10.079 -5.439 7.257 1.00 93.81 74 VAL A CA 1
ATOM 592 C C . VAL A 1 74 ? -11.345 -4.686 7.629 1.00 93.81 74 VAL A C 1
ATOM 594 O O . VAL A 1 74 ? -12.338 -5.296 8.019 1.00 93.81 74 VAL A O 1
ATOM 597 N N . GLY A 1 75 ? -11.336 -3.366 7.462 1.00 96.12 75 GLY A N 1
ATOM 598 C CA . GLY A 1 75 ? -12.489 -2.539 7.785 1.00 96.12 75 GLY A CA 1
ATOM 599 C C . GLY A 1 75 ? -13.717 -2.868 6.931 1.00 96.12 75 GLY A C 1
ATOM 600 O O . GLY A 1 75 ? -14.822 -2.971 7.467 1.00 96.12 75 GLY A O 1
ATOM 601 N N . TYR A 1 76 ? -13.526 -3.145 5.636 1.00 96.81 76 TYR A N 1
ATOM 602 C CA . TYR A 1 76 ? -14.600 -3.574 4.734 1.00 96.81 76 TYR A CA 1
ATOM 603 C C . TYR A 1 76 ? -15.216 -4.921 5.136 1.00 96.81 76 TYR A C 1
ATOM 605 O O . TYR A 1 76 ? -16.421 -5.126 4.997 1.00 96.81 76 TYR A O 1
ATOM 613 N N . GLU A 1 77 ? -14.420 -5.850 5.662 1.00 92.69 77 GLU A N 1
ATOM 614 C CA . GLU A 1 77 ? -14.920 -7.135 6.162 1.00 92.69 77 GLU A CA 1
ATOM 615 C C . GLU A 1 77 ? -15.707 -6.985 7.479 1.00 92.69 77 GLU A C 1
ATOM 617 O O . GLU A 1 77 ? -16.635 -7.750 7.751 1.00 92.69 77 GLU A O 1
ATOM 622 N N . LEU A 1 78 ? -15.349 -5.995 8.302 1.00 93.38 78 LEU A N 1
ATOM 623 C CA . LEU A 1 78 ? -15.924 -5.783 9.632 1.00 93.38 78 LEU A CA 1
ATOM 624 C C . LEU A 1 78 ? -17.097 -4.790 9.667 1.00 93.38 78 LEU A C 1
ATOM 626 O O . LEU A 1 78 ? -17.740 -4.657 10.710 1.00 93.38 78 LEU A O 1
ATOM 630 N N . GLN A 1 79 ? -17.431 -4.135 8.551 1.00 95.56 79 GLN A N 1
ATOM 631 C CA . GLN A 1 79 ? -18.496 -3.118 8.484 1.00 95.56 79 GLN A CA 1
ATOM 632 C C . GLN A 1 79 ? -19.885 -3.605 8.936 1.00 95.56 79 GLN A C 1
ATOM 634 O O . GLN A 1 79 ? -20.725 -2.821 9.392 1.00 95.56 79 GLN A O 1
ATOM 639 N N . ASP A 1 80 ? -20.130 -4.913 8.860 1.00 94.06 80 ASP A N 1
ATOM 640 C CA . ASP A 1 80 ? -21.394 -5.519 9.283 1.00 94.06 80 ASP A CA 1
ATOM 641 C C . ASP A 1 80 ? -21.440 -5.845 10.778 1.00 94.06 80 ASP A C 1
ATOM 643 O O . ASP A 1 80 ? -22.524 -6.055 11.313 1.00 94.06 80 ASP A O 1
ATOM 647 N N . VAL A 1 81 ? -20.301 -5.847 11.474 1.00 95.44 81 VAL A N 1
ATOM 648 C CA . VAL A 1 81 ? -20.207 -6.273 12.882 1.00 95.44 81 VAL A CA 1
ATOM 649 C C . VAL A 1 81 ? -19.721 -5.181 13.824 1.00 95.44 81 VAL A C 1
ATOM 651 O O . VAL A 1 81 ? -19.817 -5.334 15.042 1.00 95.44 81 VAL A O 1
ATOM 654 N N . THR A 1 82 ? -19.238 -4.057 13.300 1.00 96.69 82 THR A N 1
ATOM 655 C CA . THR A 1 82 ? -18.923 -2.888 14.116 1.00 96.69 82 THR A CA 1
ATOM 656 C C . THR A 1 82 ? -19.240 -1.578 13.421 1.00 96.69 82 THR A C 1
ATOM 658 O O . THR A 1 82 ? -19.246 -1.489 12.197 1.00 96.69 82 THR A O 1
ATOM 661 N N . ARG A 1 83 ? -19.522 -0.553 14.228 1.00 97.69 83 ARG A N 1
ATOM 662 C CA . ARG A 1 83 ? -19.670 0.822 13.757 1.00 97.69 83 ARG A CA 1
ATOM 663 C C . ARG A 1 83 ? -18.333 1.550 13.671 1.00 97.69 83 ARG A C 1
ATOM 665 O O . ARG A 1 83 ? -18.123 2.294 12.725 1.00 97.69 83 ARG A O 1
ATOM 672 N N . TYR A 1 84 ? -17.455 1.356 14.650 1.00 98.56 84 TYR A N 1
ATOM 673 C CA . TYR A 1 84 ? -16.168 2.035 14.706 1.00 98.56 84 TYR A CA 1
ATOM 674 C C . TYR A 1 84 ? -15.039 1.044 14.941 1.00 98.56 84 TYR A C 1
ATOM 676 O O . TYR A 1 84 ? -15.173 0.112 15.734 1.00 98.56 84 TYR A O 1
ATOM 684 N N . MET A 1 85 ? -13.894 1.300 14.323 1.00 98.31 85 MET A N 1
ATOM 685 C CA . MET A 1 85 ? -12.689 0.501 14.510 1.00 98.31 85 MET A CA 1
ATOM 686 C C . MET A 1 85 ? -11.507 1.400 14.857 1.00 98.31 85 MET A C 1
ATOM 688 O O . MET A 1 85 ? -11.344 2.460 14.263 1.00 98.31 85 MET A O 1
ATOM 692 N N . ILE A 1 86 ? -10.690 0.975 15.821 1.00 98.56 86 ILE A N 1
ATOM 693 C CA . ILE A 1 86 ? -9.368 1.548 16.083 1.00 98.56 86 ILE A CA 1
ATOM 694 C C . ILE A 1 86 ? -8.320 0.503 15.727 1.00 98.56 86 ILE A C 1
ATOM 696 O O . ILE A 1 86 ? -8.330 -0.592 16.296 1.00 98.56 86 ILE A O 1
ATOM 700 N N . GLY A 1 87 ? -7.399 0.860 14.839 1.00 97.31 87 GLY A N 1
ATOM 701 C CA . GLY A 1 87 ? -6.308 -0.008 14.408 1.00 97.31 87 GLY A CA 1
ATOM 702 C C . GLY A 1 87 ? -5.065 0.782 14.021 1.00 97.31 87 GLY A C 1
ATOM 703 O O . GLY A 1 87 ? -5.089 2.012 13.940 1.00 97.31 87 GLY A O 1
ATOM 704 N N . SER A 1 88 ? -3.970 0.060 13.780 1.00 96.56 88 SER A N 1
ATOM 705 C CA . SER A 1 88 ? -2.731 0.624 13.232 1.00 96.56 88 SER A CA 1
ATOM 706 C C . SER A 1 88 ? -2.523 0.159 11.796 1.00 96.56 88 SER A C 1
ATOM 708 O O . SER A 1 88 ? -2.793 -1.001 11.474 1.00 96.56 88 SER A O 1
ATOM 710 N N . GLU A 1 89 ? -2.032 1.057 10.950 1.00 95.38 89 GLU A N 1
ATOM 711 C CA . GLU A 1 89 ? -1.583 0.740 9.591 1.00 95.38 89 GLU A CA 1
ATOM 712 C C . GLU A 1 89 ? -0.214 0.054 9.572 1.00 95.38 89 GLU A C 1
ATOM 714 O O . GLU A 1 89 ? 0.141 -0.546 8.563 1.00 95.38 89 GLU A O 1
ATOM 719 N N . ASP A 1 90 ? 0.529 0.138 10.682 1.00 92.81 90 ASP A N 1
ATOM 720 C CA . ASP A 1 90 ? 1.920 -0.292 10.827 1.00 92.81 90 ASP A CA 1
ATOM 721 C C . ASP A 1 90 ? 2.085 -1.297 11.990 1.00 92.81 90 ASP A C 1
ATOM 723 O O . ASP A 1 90 ? 1.124 -1.805 12.589 1.00 92.81 90 ASP A O 1
ATOM 727 N N . GLU A 1 91 ? 3.334 -1.625 12.309 1.00 91.06 91 GLU A N 1
ATOM 728 C CA . GLU A 1 91 ? 3.728 -2.374 13.490 1.00 91.06 91 GLU A CA 1
ATOM 729 C C . GLU A 1 91 ? 3.471 -1.593 14.787 1.00 91.06 91 GLU A C 1
ATOM 731 O O . GLU A 1 91 ? 3.987 -0.497 15.009 1.00 91.06 91 GLU A O 1
ATOM 736 N N . ILE A 1 92 ? 2.775 -2.224 15.735 1.00 92.50 92 ILE A N 1
ATOM 737 C CA . ILE A 1 92 ? 2.687 -1.722 17.106 1.00 92.50 92 ILE A CA 1
ATOM 738 C C . ILE A 1 92 ? 3.926 -2.184 17.877 1.00 92.50 92 ILE A C 1
ATOM 740 O O . ILE A 1 92 ? 4.013 -3.330 18.325 1.00 92.50 92 ILE A O 1
ATOM 744 N N . ARG A 1 93 ? 4.899 -1.286 18.048 1.00 91.38 93 ARG A N 1
ATOM 745 C CA . ARG A 1 93 ? 6.152 -1.596 18.747 1.00 91.38 93 ARG A CA 1
ATOM 746 C C . ARG A 1 93 ? 5.970 -1.524 20.262 1.00 91.38 93 ARG A C 1
ATOM 748 O O . ARG A 1 93 ? 5.394 -0.590 20.809 1.00 91.38 93 ARG A O 1
ATOM 755 N N . MET A 1 94 ? 6.517 -2.506 20.968 1.00 91.06 94 MET A N 1
ATOM 756 C CA . MET A 1 94 ? 6.623 -2.484 22.426 1.00 91.06 94 MET A CA 1
ATOM 757 C C . MET A 1 94 ? 8.097 -2.507 22.805 1.00 91.06 94 MET A C 1
ATOM 759 O O . MET A 1 94 ? 8.862 -3.315 22.280 1.00 91.06 94 MET A O 1
ATOM 763 N N . VAL A 1 95 ? 8.496 -1.638 23.730 1.00 90.44 95 VAL A N 1
ATOM 764 C CA . VAL A 1 95 ? 9.878 -1.568 24.214 1.00 90.44 95 VAL A CA 1
ATOM 765 C C . VAL A 1 95 ? 9.881 -1.811 25.713 1.00 90.44 95 VAL A C 1
ATOM 767 O O . VAL A 1 95 ? 9.502 -0.941 26.496 1.00 90.44 95 VAL A O 1
ATOM 770 N N . ASN A 1 96 ? 10.327 -3.008 26.092 1.00 87.88 96 ASN A N 1
ATOM 771 C CA . ASN A 1 96 ? 10.465 -3.474 27.472 1.00 87.88 96 ASN A CA 1
ATOM 772 C C . ASN A 1 96 ? 11.936 -3.813 27.768 1.00 87.88 96 ASN A C 1
ATOM 774 O O . ASN A 1 96 ? 12.289 -4.962 28.037 1.00 87.88 96 ASN A O 1
ATOM 778 N N . LYS A 1 97 ? 12.816 -2.821 27.597 1.00 79.81 97 LYS A N 1
ATOM 779 C CA . LYS A 1 97 ? 14.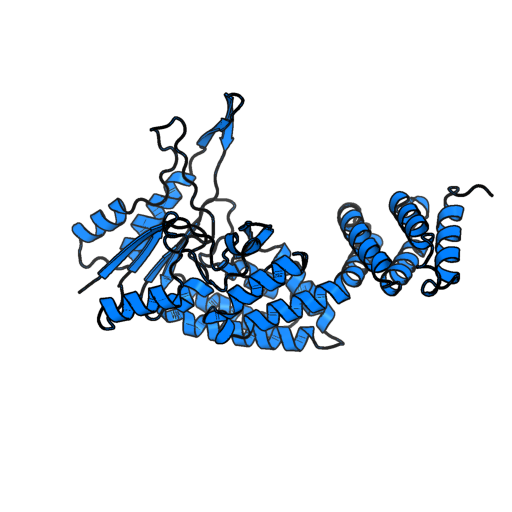251 -2.921 27.893 1.00 79.81 97 LYS A CA 1
ATOM 780 C C . LYS A 1 97 ? 14.637 -1.783 28.854 1.00 79.81 97 LYS A C 1
ATOM 782 O O . LYS A 1 97 ? 14.403 -0.633 28.488 1.00 79.81 97 LYS A O 1
ATOM 787 N N . PRO A 1 98 ? 15.240 -2.064 30.029 1.00 78.88 98 PRO A N 1
ATOM 788 C CA . PRO A 1 98 ? 15.449 -3.396 30.609 1.00 78.88 98 PRO A CA 1
ATOM 789 C C . PRO A 1 98 ? 14.115 -4.098 30.924 1.00 78.88 98 PRO A C 1
ATOM 791 O O . PRO A 1 98 ? 13.075 -3.451 31.021 1.00 78.88 98 PRO A O 1
ATOM 794 N N . ALA A 1 99 ? 14.141 -5.426 31.056 1.00 77.25 99 ALA A N 1
ATOM 795 C CA . ALA A 1 99 ? 12.935 -6.207 31.322 1.00 77.25 99 ALA A CA 1
ATOM 796 C C . ALA A 1 99 ? 12.233 -5.726 32.604 1.00 77.25 99 ALA A C 1
ATOM 798 O O . ALA A 1 99 ? 12.867 -5.555 33.643 1.00 77.25 99 ALA A O 1
ATOM 799 N N . GLY A 1 100 ? 10.922 -5.500 32.517 1.00 75.75 100 GLY A N 1
ATOM 800 C CA . GLY A 1 100 ? 10.111 -4.953 33.609 1.00 75.75 100 GLY A CA 1
ATOM 801 C C . GLY A 1 100 ? 9.982 -3.426 33.580 1.00 75.75 100 GLY A C 1
ATOM 802 O O . GLY A 1 100 ? 9.177 -2.881 34.332 1.00 75.75 100 GLY A O 1
ATOM 803 N N . MET A 1 101 ? 10.706 -2.735 32.692 1.00 79.94 101 MET A N 1
ATOM 804 C CA . MET A 1 101 ? 10.559 -1.301 32.441 1.00 79.94 101 MET A CA 1
ATOM 805 C C . MET A 1 101 ? 10.055 -1.066 31.018 1.00 79.94 101 MET A C 1
ATOM 807 O O . MET A 1 101 ? 10.798 -1.159 30.039 1.00 79.94 101 MET A O 1
ATOM 811 N N . PHE A 1 102 ? 8.775 -0.717 30.902 1.00 81.25 102 PHE A N 1
ATOM 812 C CA . PHE A 1 102 ? 8.207 -0.322 29.622 1.00 81.25 102 PHE A CA 1
ATOM 813 C C . PHE A 1 102 ? 8.565 1.126 29.297 1.00 81.25 102 PHE A C 1
ATOM 815 O O . PHE A 1 102 ? 8.051 2.051 29.925 1.00 81.25 102 PHE A O 1
ATOM 822 N N . GLN A 1 103 ? 9.386 1.309 28.269 1.00 86.88 103 GLN A N 1
ATOM 823 C CA . GLN A 1 103 ? 9.572 2.609 27.627 1.00 86.88 103 GLN A CA 1
ATOM 824 C C . GLN A 1 103 ? 8.417 2.890 26.648 1.00 86.88 103 GLN A C 1
ATOM 826 O O . GLN A 1 103 ? 7.907 4.004 26.596 1.00 86.88 103 GLN A O 1
ATOM 831 N N . ILE A 1 104 ? 7.931 1.852 25.952 1.00 90.19 104 ILE A N 1
ATOM 832 C CA . ILE A 1 104 ? 6.719 1.893 25.118 1.00 90.19 104 ILE A CA 1
ATOM 833 C C . ILE A 1 104 ? 5.857 0.672 25.456 1.00 90.19 104 ILE A C 1
ATOM 835 O O . ILE A 1 104 ? 6.297 -0.465 25.275 1.00 90.19 104 ILE A O 1
ATOM 839 N N . ARG A 1 105 ? 4.625 0.893 25.939 1.00 91.50 105 ARG A N 1
ATOM 840 C CA . ARG A 1 105 ? 3.664 -0.177 26.293 1.00 91.50 105 ARG A CA 1
ATOM 841 C C . ARG A 1 105 ? 2.767 -0.607 25.130 1.00 91.50 105 ARG A C 1
ATOM 843 O O . ARG A 1 105 ? 2.054 -1.593 25.264 1.00 91.50 105 ARG A O 1
ATOM 850 N N . GLY A 1 106 ? 2.771 0.130 24.021 1.00 93.81 106 GLY A N 1
ATOM 851 C CA . GLY A 1 106 ? 1.780 -0.027 22.959 1.00 93.81 106 GLY A CA 1
ATOM 852 C C . GLY A 1 106 ? 0.438 0.597 23.354 1.00 93.81 106 GLY A C 1
ATOM 853 O O . GLY A 1 106 ? 0.406 1.660 23.985 1.00 93.81 106 GLY A O 1
ATOM 854 N N . ILE A 1 107 ? -0.673 -0.028 22.963 1.00 95.56 107 ILE A N 1
ATOM 855 C CA . ILE A 1 107 ? -2.018 0.479 23.268 1.00 95.56 107 ILE A CA 1
ATOM 856 C C . ILE A 1 107 ? -2.334 0.256 24.755 1.00 95.56 107 ILE A C 1
ATOM 858 O O . ILE A 1 107 ? -2.051 -0.803 25.307 1.00 95.56 107 ILE A O 1
ATOM 862 N N . LYS A 1 108 ? -2.930 1.261 25.410 1.00 95.81 108 LYS A N 1
ATOM 863 C CA . LYS A 1 108 ? -3.336 1.217 26.827 1.00 95.81 108 LYS A CA 1
ATOM 864 C C . LYS A 1 108 ? -4.862 1.064 26.945 1.00 95.81 108 LYS A C 1
ATOM 866 O O . LYS A 1 108 ? -5.541 2.075 27.152 1.00 95.81 108 LYS A O 1
ATOM 871 N N . PRO A 1 109 ? -5.430 -0.149 26.782 1.00 94.94 109 PRO A N 1
ATOM 872 C CA . PRO A 1 109 ? -6.882 -0.363 26.792 1.00 94.94 109 PRO A CA 1
ATOM 873 C C . PRO A 1 109 ? -7.547 0.095 28.097 1.00 94.94 109 PRO A C 1
ATOM 875 O O . PRO A 1 109 ? -8.707 0.501 28.090 1.00 94.94 109 PRO A O 1
ATOM 878 N N . GLU A 1 110 ? -6.808 0.134 29.209 1.00 96.19 110 GLU A N 1
ATOM 879 C CA . GLU A 1 110 ? -7.288 0.668 30.483 1.00 96.19 110 GLU A CA 1
ATOM 880 C C . GLU A 1 110 ? -7.723 2.144 30.402 1.00 96.19 110 GLU A C 1
ATOM 882 O O . GLU A 1 110 ? -8.590 2.569 31.164 1.00 96.19 110 GLU A O 1
ATOM 887 N N . LYS A 1 111 ? -7.169 2.934 29.469 1.00 97.06 111 LYS A N 1
ATOM 888 C CA . LYS A 1 111 ? -7.572 4.334 29.253 1.00 97.06 111 LYS A CA 1
ATOM 889 C C . LYS A 1 111 ? -8.955 4.433 28.616 1.00 97.06 111 LYS A C 1
ATOM 891 O O . LYS A 1 111 ? -9.762 5.250 29.057 1.00 97.06 111 LYS A O 1
ATOM 896 N N . LEU A 1 112 ? -9.234 3.570 27.640 1.00 96.81 112 LEU A N 1
ATOM 897 C CA . LEU A 1 112 ? -10.555 3.438 27.030 1.00 96.81 112 LEU A CA 1
ATOM 898 C C . LEU A 1 112 ? -11.577 2.983 28.072 1.00 96.81 112 LEU A C 1
ATOM 900 O O . LEU A 1 112 ? -12.615 3.623 28.230 1.00 96.81 112 LEU A O 1
ATOM 904 N N . ILE A 1 113 ? -11.257 1.924 28.824 1.00 96.50 113 ILE A N 1
ATOM 905 C CA . ILE A 1 113 ? -12.136 1.378 29.867 1.00 96.50 113 ILE A CA 1
ATOM 906 C C . ILE A 1 113 ? -12.426 2.445 30.928 1.00 96.50 113 ILE A C 1
ATOM 908 O O . ILE A 1 113 ? -13.583 2.670 31.260 1.00 96.50 113 ILE A O 1
ATOM 912 N N . GLY A 1 114 ? -11.412 3.169 31.413 1.00 96.88 114 GLY A N 1
ATOM 913 C CA . GLY A 1 114 ? -11.608 4.242 32.392 1.00 96.88 114 GLY A CA 1
ATOM 914 C C . GLY A 1 114 ? -12.499 5.381 31.880 1.00 96.88 114 GLY A C 1
ATOM 915 O O . GLY A 1 114 ? -13.344 5.892 32.622 1.00 96.88 114 GLY A O 1
ATOM 916 N N . LYS A 1 115 ? -12.364 5.764 30.603 1.00 96.88 115 LYS A N 1
ATOM 917 C CA . LYS A 1 115 ? -13.243 6.764 29.978 1.00 96.88 115 LYS A CA 1
ATOM 918 C C . LYS A 1 115 ? -14.683 6.255 29.853 1.00 96.88 115 LYS A C 1
ATOM 920 O O . LYS A 1 115 ? -15.602 7.015 30.134 1.00 96.88 115 LYS A O 1
ATOM 925 N N . LEU A 1 116 ? -14.877 4.981 29.513 1.00 94.88 116 LEU A N 1
ATOM 926 C CA . LEU A 1 116 ? -16.206 4.373 29.441 1.00 94.88 116 LEU A CA 1
ATOM 927 C C . LEU A 1 116 ? -16.863 4.263 30.824 1.00 94.88 116 LEU A C 1
ATOM 929 O O . LEU A 1 116 ? -18.024 4.617 30.978 1.00 94.88 116 LEU A O 1
ATOM 933 N N . THR A 1 117 ? -16.122 3.833 31.847 1.00 95.50 117 THR A N 1
ATOM 934 C CA . THR A 1 117 ? -16.640 3.712 33.220 1.00 95.50 117 THR A CA 1
ATOM 935 C C . THR A 1 117 ? -17.015 5.068 33.818 1.00 95.50 117 THR A C 1
ATOM 937 O O . THR A 1 117 ? -17.962 5.154 34.593 1.00 95.50 117 THR A O 1
ATOM 940 N N . SER A 1 118 ? -16.291 6.136 33.468 1.00 97.00 118 SER A N 1
ATOM 941 C CA . SER A 1 118 ? -16.610 7.495 33.935 1.00 97.00 118 SER A CA 1
ATOM 942 C C . SER A 1 118 ? -17.750 8.162 33.161 1.00 97.00 118 SER A C 1
ATOM 944 O O . SER A 1 118 ? -18.404 9.051 33.703 1.00 97.00 118 SER A O 1
ATOM 946 N N . ASN A 1 119 ? -18.003 7.748 31.918 1.00 96.62 119 ASN A N 1
ATOM 947 C CA . ASN A 1 119 ? -19.124 8.212 31.110 1.00 96.62 119 ASN A CA 1
ATOM 948 C C . ASN A 1 119 ? -19.563 7.111 30.128 1.00 96.62 119 ASN A C 1
ATOM 950 O O . ASN A 1 119 ? -18.995 6.976 29.042 1.00 96.62 119 ASN A O 1
ATOM 954 N N . LEU A 1 120 ? -20.607 6.357 30.488 1.00 94.38 120 LEU A N 1
ATOM 955 C CA . LEU A 1 120 ? -21.160 5.279 29.652 1.00 94.38 120 LEU A CA 1
ATOM 956 C C . LEU A 1 120 ? -21.708 5.803 28.308 1.00 94.38 120 LEU A C 1
ATOM 958 O O . LEU A 1 120 ? -21.715 5.096 27.293 1.00 94.38 120 LEU A O 1
ATOM 962 N N . ASP A 1 121 ? -22.095 7.077 28.271 1.00 95.75 121 ASP A N 1
ATOM 963 C CA . ASP A 1 121 ? -22.613 7.744 27.083 1.00 95.75 121 ASP A CA 1
ATOM 964 C C . ASP A 1 121 ? -21.523 8.390 26.223 1.00 95.75 121 ASP A C 1
ATOM 966 O O . ASP A 1 121 ? -21.843 8.903 25.150 1.00 95.75 121 ASP A O 1
ATOM 970 N N . ALA A 1 122 ? -20.242 8.273 26.604 1.00 96.19 122 ALA A N 1
ATOM 971 C CA . ALA A 1 122 ? -19.116 8.810 25.843 1.00 96.19 122 ALA A CA 1
ATOM 972 C C . ALA A 1 122 ? -19.221 8.446 24.344 1.00 96.19 122 ALA A C 1
ATOM 974 O O . ALA A 1 122 ? -19.405 7.266 24.003 1.00 96.19 122 ALA A O 1
ATOM 975 N N . PRO A 1 123 ? -19.123 9.438 23.438 1.00 96.94 123 PRO A N 1
ATOM 976 C CA . PRO A 1 123 ? -19.078 9.190 22.003 1.00 96.94 123 PRO A CA 1
ATOM 977 C C . PRO A 1 123 ? -17.823 8.408 21.604 1.00 96.94 123 PRO A C 1
ATOM 979 O O . PRO A 1 123 ? -16.760 8.579 22.204 1.00 96.94 123 PRO A O 1
ATOM 982 N N . ALA A 1 124 ? -17.910 7.620 20.528 1.00 96.88 124 ALA A N 1
ATOM 983 C CA . ALA A 1 124 ? -16.769 6.876 19.989 1.00 96.88 124 ALA A CA 1
ATOM 984 C C . ALA A 1 124 ? -15.555 7.769 19.693 1.00 96.88 124 ALA A C 1
ATOM 986 O O . ALA A 1 124 ? -14.432 7.364 19.968 1.00 96.88 124 ALA A O 1
ATOM 987 N N . LEU A 1 125 ? -15.773 9.003 19.220 1.00 98.06 125 LEU A N 1
ATOM 988 C CA . LEU A 1 125 ? -14.706 9.985 19.007 1.00 98.06 125 LEU A CA 1
ATOM 989 C C . LEU A 1 125 ? -13.912 10.268 20.291 1.00 98.06 125 LEU A C 1
ATOM 991 O O . LEU A 1 125 ? -12.687 10.315 20.256 1.00 98.06 125 LEU A O 1
ATOM 995 N N . GLU A 1 126 ? -14.579 10.434 21.436 1.00 98.25 126 GLU A N 1
ATOM 996 C CA . GLU A 1 126 ? -13.886 10.675 22.707 1.00 98.25 126 GLU A CA 1
ATOM 997 C C . GLU A 1 126 ? -13.119 9.437 23.187 1.00 98.25 126 GLU A C 1
ATOM 999 O O . GLU A 1 126 ? -11.997 9.561 23.685 1.00 98.25 126 GLU A O 1
ATOM 1004 N N . LEU A 1 127 ? -13.709 8.247 23.019 1.00 98.06 127 LEU A N 1
ATOM 1005 C CA . LEU A 1 127 ? -13.063 6.965 23.329 1.00 98.06 127 LEU A CA 1
ATOM 1006 C C . LEU A 1 127 ? -11.839 6.718 22.430 1.00 98.06 127 LEU A C 1
ATOM 1008 O O . LEU A 1 127 ? -10.797 6.252 22.899 1.00 98.06 127 LEU A O 1
ATOM 1012 N N . GLY A 1 128 ? -11.942 7.074 21.150 1.00 98.00 128 GLY A N 1
ATOM 1013 C CA . GLY A 1 128 ? -10.850 7.019 20.187 1.00 98.00 128 GLY A CA 1
ATOM 1014 C C . GLY A 1 128 ? -9.733 7.983 20.545 1.00 98.00 128 GLY A C 1
ATOM 1015 O O . GLY A 1 128 ? -8.598 7.540 20.697 1.00 98.00 128 GLY A O 1
ATOM 1016 N N . LYS A 1 129 ? -10.047 9.263 20.784 1.00 98.56 129 LYS A N 1
ATOM 1017 C CA . LYS A 1 129 ? -9.061 10.290 21.164 1.00 98.56 129 LYS A CA 1
ATOM 1018 C C . LYS A 1 129 ? -8.227 9.878 22.368 1.00 98.56 129 LYS A C 1
ATOM 1020 O O . LYS A 1 129 ? -7.005 9.841 22.273 1.00 98.56 129 LYS A O 1
ATOM 1025 N N . VAL A 1 130 ? -8.861 9.468 23.473 1.00 98.38 130 VAL A N 1
ATOM 1026 C CA . VAL A 1 130 ? -8.113 9.072 24.681 1.00 98.38 130 VAL A CA 1
ATOM 1027 C C . VAL A 1 130 ? -7.195 7.868 24.431 1.00 98.38 130 VAL A C 1
ATOM 1029 O O . VAL A 1 130 ? -6.104 7.791 24.999 1.00 98.38 130 VAL A O 1
ATOM 1032 N N . THR A 1 131 ? -7.609 6.945 23.560 1.00 98.38 131 THR A N 1
ATOM 1033 C CA . THR A 1 131 ? -6.825 5.756 23.200 1.00 98.38 131 THR A CA 1
ATOM 1034 C C . THR A 1 131 ? -5.650 6.123 22.294 1.00 98.38 131 THR A C 1
ATOM 1036 O O . THR A 1 131 ? -4.508 5.777 22.599 1.00 98.38 131 THR A O 1
ATOM 1039 N N . ILE A 1 132 ? -5.921 6.860 21.215 1.00 98.62 132 ILE A N 1
ATOM 1040 C CA . ILE A 1 132 ? -4.960 7.251 20.178 1.00 98.62 132 ILE A CA 1
ATOM 1041 C C . ILE A 1 132 ? -3.928 8.241 20.732 1.00 98.62 132 ILE A C 1
ATOM 1043 O O . ILE A 1 132 ? -2.728 8.017 20.585 1.00 98.62 132 ILE A O 1
ATOM 1047 N N . ASP A 1 133 ? -4.346 9.270 21.470 1.00 98.62 133 ASP A N 1
ATOM 1048 C CA . ASP A 1 133 ? -3.419 10.234 22.078 1.00 98.62 133 ASP A CA 1
ATOM 1049 C C . ASP A 1 133 ? -2.508 9.565 23.114 1.00 98.62 133 ASP A C 1
ATOM 1051 O O . ASP A 1 133 ? -1.297 9.811 23.164 1.00 98.62 133 ASP A O 1
ATOM 1055 N N . SER A 1 134 ? -3.065 8.667 23.935 1.00 97.94 134 SER A N 1
ATOM 1056 C CA . SER A 1 134 ? -2.270 7.906 24.900 1.00 97.94 134 SER A CA 1
ATOM 1057 C C . SER A 1 134 ? -1.317 6.912 24.230 1.00 97.94 134 SER A C 1
ATOM 1059 O O . SER A 1 134 ? -0.311 6.540 24.845 1.00 97.94 134 SER A O 1
ATOM 1061 N N . PHE A 1 135 ? -1.636 6.431 23.031 1.00 97.69 135 PHE A N 1
ATOM 1062 C CA . PHE A 1 135 ? -0.749 5.591 22.238 1.00 97.69 135 PHE A CA 1
ATOM 1063 C C . PHE A 1 135 ? 0.404 6.426 21.672 1.00 97.69 135 PHE A C 1
ATOM 1065 O O . PHE A 1 135 ? 1.550 6.191 22.052 1.00 97.69 135 PHE A O 1
ATOM 1072 N N . ILE A 1 136 ? 0.100 7.452 20.873 1.00 98.00 136 ILE A N 1
ATOM 1073 C CA . ILE A 1 136 ? 1.092 8.270 20.159 1.00 98.00 136 ILE A CA 1
ATOM 1074 C C . ILE A 1 136 ? 2.033 9.010 21.107 1.00 98.00 136 ILE A C 1
ATOM 1076 O O . ILE A 1 136 ? 3.234 9.056 20.853 1.00 98.00 136 ILE A O 1
ATOM 1080 N N . SER A 1 137 ? 1.540 9.512 22.242 1.00 97.50 137 SER A N 1
ATOM 1081 C CA . SER A 1 137 ? 2.386 10.195 23.238 1.00 97.50 137 SER A CA 1
ATOM 1082 C C . SER A 1 137 ? 3.583 9.367 23.722 1.00 97.50 137 SER A C 1
ATOM 1084 O O . SER A 1 137 ? 4.605 9.945 24.083 1.00 97.50 137 SER A O 1
ATOM 1086 N N . GLN A 1 138 ? 3.505 8.032 23.691 1.00 96.06 138 GLN A N 1
ATOM 1087 C CA . GLN A 1 138 ? 4.619 7.158 24.083 1.00 96.06 138 GLN A CA 1
ATOM 1088 C C . GLN A 1 138 ? 5.760 7.140 23.059 1.00 96.06 138 GLN A C 1
ATOM 1090 O O . GLN A 1 138 ? 6.887 6.825 23.421 1.00 96.06 138 GLN A O 1
ATOM 1095 N N . TYR A 1 139 ? 5.473 7.478 21.803 1.00 96.12 139 TYR A N 1
ATOM 1096 C CA . TYR A 1 139 ? 6.425 7.452 20.690 1.00 96.12 139 TYR A CA 1
ATOM 1097 C C . TYR A 1 139 ? 7.025 8.831 20.381 1.00 96.12 139 TYR A C 1
ATOM 1099 O O . TYR A 1 139 ? 7.880 8.959 19.509 1.00 96.12 139 TYR A O 1
ATOM 1107 N N . LEU A 1 140 ? 6.589 9.882 21.088 1.00 95.50 140 LEU A N 1
ATOM 1108 C CA . LEU A 1 140 ? 7.141 11.229 20.918 1.00 95.50 140 LEU A CA 1
ATOM 1109 C C . LEU A 1 140 ? 8.537 11.377 21.534 1.00 95.50 140 LEU A C 1
ATOM 1111 O O . LEU A 1 140 ? 9.294 12.246 21.106 1.00 95.50 140 LEU A O 1
ATOM 1115 N N . ALA A 1 141 ? 8.865 10.547 22.527 1.00 92.75 141 ALA A N 1
ATOM 1116 C CA . ALA A 1 141 ? 10.148 10.570 23.212 1.00 92.75 141 ALA A CA 1
ATOM 1117 C C . ALA A 1 141 ? 11.187 9.687 22.512 1.00 92.75 141 ALA A C 1
ATOM 1119 O O . ALA A 1 141 ? 10.871 8.619 21.986 1.00 92.75 141 ALA A O 1
ATOM 1120 N N . ASP A 1 142 ? 12.444 10.117 22.586 1.00 93.62 142 ASP A N 1
ATOM 1121 C CA . ASP A 1 142 ? 13.584 9.286 22.227 1.00 93.62 142 ASP A CA 1
ATOM 1122 C C . ASP A 1 142 ? 13.733 8.130 23.222 1.00 93.62 142 ASP A C 1
ATOM 1124 O O . ASP A 1 142 ? 13.696 8.315 24.442 1.00 93.62 142 ASP A O 1
ATOM 1128 N N . ILE A 1 143 ? 13.917 6.924 22.693 1.00 92.00 143 ILE A N 1
ATOM 1129 C CA . ILE A 1 143 ? 14.001 5.687 23.464 1.00 92.00 143 ILE A CA 1
ATOM 1130 C C . ILE A 1 143 ? 15.441 5.191 23.454 1.00 92.00 143 ILE A C 1
ATOM 1132 O O . ILE A 1 143 ? 16.070 5.084 22.401 1.00 92.00 143 ILE A O 1
ATOM 1136 N N . ASN A 1 144 ? 15.962 4.834 24.626 1.00 90.06 144 ASN A N 1
ATOM 1137 C CA . ASN A 1 144 ? 17.296 4.255 24.734 1.00 90.06 144 ASN A CA 1
ATOM 1138 C C . ASN A 1 144 ? 17.190 2.733 24.679 1.00 90.06 144 ASN A C 1
ATOM 1140 O O . ASN A 1 144 ? 16.669 2.097 25.598 1.00 90.06 144 ASN A O 1
ATOM 1144 N N . VAL A 1 145 ? 17.695 2.142 23.603 1.00 88.25 145 VAL A N 1
ATOM 1145 C CA . VAL A 1 145 ? 17.695 0.696 23.384 1.00 88.25 145 VAL A CA 1
ATOM 1146 C C . VAL A 1 145 ? 19.118 0.172 23.530 1.00 88.25 145 VAL A C 1
ATOM 1148 O O . VAL A 1 145 ? 20.068 0.750 23.011 1.00 88.25 145 VAL A O 1
ATOM 1151 N N . GLN A 1 146 ? 19.264 -0.930 24.261 1.00 86.12 146 GLN A N 1
ATOM 1152 C CA . GLN A 1 146 ? 20.524 -1.655 24.376 1.00 86.12 146 GLN A CA 1
ATOM 1153 C C . GLN A 1 146 ? 20.523 -2.828 23.390 1.00 86.12 146 GLN A C 1
ATOM 1155 O O . GLN A 1 146 ? 19.613 -3.674 23.417 1.00 86.12 146 GLN A O 1
ATOM 1160 N N . ASN A 1 147 ? 21.526 -2.840 22.517 1.00 84.62 147 ASN A N 1
ATOM 1161 C CA . ASN A 1 147 ? 21.812 -3.919 21.579 1.00 84.62 147 ASN A CA 1
ATOM 1162 C C . ASN A 1 147 ? 22.430 -5.126 22.301 1.00 84.62 147 ASN A C 1
ATOM 1164 O O . ASN A 1 147 ? 22.833 -5.035 23.463 1.00 84.62 147 ASN A O 1
ATOM 1168 N N . ASP A 1 148 ? 22.521 -6.253 21.596 1.00 85.75 148 ASP A N 1
ATOM 1169 C CA . ASP A 1 148 ? 23.046 -7.513 22.141 1.00 85.75 148 ASP A CA 1
ATOM 1170 C C . ASP A 1 148 ? 24.545 -7.435 22.487 1.00 85.75 148 ASP A C 1
ATOM 1172 O O . ASP A 1 148 ? 25.027 -8.158 23.355 1.00 85.75 148 ASP A O 1
ATOM 1176 N N . ASP A 1 149 ? 25.276 -6.505 21.868 1.00 91.56 149 ASP A N 1
ATOM 1177 C CA . ASP A 1 149 ? 26.678 -6.184 22.168 1.00 91.56 149 ASP A CA 1
ATOM 1178 C C . ASP A 1 149 ? 26.840 -5.162 23.314 1.00 91.56 149 ASP A C 1
ATOM 1180 O O . ASP A 1 149 ? 27.932 -4.642 23.545 1.00 91.56 149 ASP A O 1
ATOM 1184 N N . ASN A 1 150 ? 25.757 -4.864 24.041 1.00 87.81 150 ASN A N 1
ATOM 1185 C CA . ASN A 1 150 ? 25.660 -3.844 25.088 1.00 87.81 150 ASN A CA 1
ATOM 1186 C C . ASN A 1 150 ? 25.860 -2.392 24.627 1.00 87.81 150 ASN A C 1
ATOM 1188 O O . ASN A 1 150 ? 25.908 -1.490 25.472 1.00 87.81 150 ASN A O 1
ATOM 1192 N N . THR A 1 151 ? 25.915 -2.117 23.323 1.00 91.88 151 THR A N 1
ATOM 1193 C CA . THR A 1 151 ? 25.898 -0.734 22.838 1.00 91.88 151 THR A CA 1
ATOM 1194 C C . THR A 1 151 ? 24.522 -0.111 23.067 1.00 91.88 151 THR A C 1
ATOM 1196 O O . THR A 1 151 ? 23.483 -0.755 22.905 1.00 91.88 151 THR A O 1
ATOM 1199 N N . LYS A 1 152 ? 24.506 1.156 23.494 1.00 91.50 152 LYS A N 1
ATOM 1200 C CA . LYS A 1 152 ? 23.274 1.933 23.654 1.00 91.50 152 LYS A CA 1
ATOM 1201 C C . LYS A 1 152 ? 23.054 2.761 22.403 1.00 91.50 152 LYS A C 1
ATOM 1203 O O . LYS A 1 152 ? 23.924 3.541 22.023 1.00 91.50 152 LYS A O 1
ATOM 1208 N N . ILE A 1 153 ? 21.884 2.607 21.806 1.00 92.88 153 ILE A N 1
ATOM 1209 C CA . ILE A 1 153 ? 21.415 3.438 20.707 1.00 92.88 153 ILE A CA 1
ATOM 1210 C C . ILE A 1 153 ? 20.185 4.214 21.161 1.00 92.88 153 ILE A C 1
ATOM 1212 O O . ILE A 1 153 ? 19.319 3.686 21.862 1.00 92.88 153 ILE A O 1
ATOM 1216 N N . THR A 1 154 ? 20.115 5.476 20.763 1.00 93.88 154 THR A N 1
ATOM 1217 C CA . THR A 1 154 ? 18.925 6.301 20.940 1.00 93.88 154 THR A CA 1
ATOM 1218 C C . THR A 1 154 ? 18.133 6.242 19.644 1.00 93.88 154 THR A C 1
ATOM 1220 O O . THR A 1 154 ? 18.668 6.530 18.573 1.00 93.88 154 THR A O 1
ATOM 1223 N N . VAL A 1 155 ? 16.879 5.811 19.732 1.00 93.00 155 VAL A N 1
ATOM 1224 C CA . VAL A 1 155 ? 15.997 5.622 18.579 1.00 93.00 155 VAL A CA 1
ATOM 1225 C C . VAL A 1 155 ? 14.660 6.307 18.826 1.00 93.00 155 VAL A C 1
ATOM 1227 O O . VAL A 1 155 ? 14.121 6.255 19.930 1.00 93.00 155 VAL A O 1
ATOM 1230 N N . LYS A 1 156 ? 14.100 6.905 17.775 1.00 93.94 156 LYS A N 1
ATOM 1231 C CA . LYS A 1 156 ? 12.721 7.394 17.753 1.00 93.94 156 LYS A CA 1
ATOM 1232 C C . LYS A 1 156 ? 11.920 6.481 16.836 1.00 93.94 156 LYS A C 1
ATOM 1234 O O . LYS A 1 156 ? 12.253 6.336 15.661 1.00 93.94 156 LYS A O 1
ATOM 1239 N N . TYR A 1 157 ? 10.911 5.817 17.387 1.00 93.69 157 TYR A N 1
ATOM 1240 C CA . TYR A 1 157 ? 10.062 4.913 16.619 1.00 93.69 157 TYR A CA 1
ATOM 1241 C C . TYR A 1 157 ? 8.903 5.677 15.991 1.00 93.69 157 TYR A C 1
ATOM 1243 O O . TYR A 1 157 ? 8.293 6.521 16.643 1.00 93.69 157 TYR A O 1
ATOM 1251 N N . GLN A 1 158 ? 8.584 5.342 14.743 1.00 95.00 158 GLN A N 1
ATOM 1252 C CA . GLN A 1 158 ? 7.354 5.804 14.115 1.00 95.00 158 GLN A CA 1
ATOM 1253 C C . GLN A 1 158 ? 6.152 5.032 14.666 1.00 95.00 158 GLN A C 1
ATOM 1255 O O . GLN A 1 158 ? 6.283 3.866 15.050 1.00 95.00 158 GLN A O 1
ATOM 1260 N N . ALA A 1 159 ? 5.001 5.696 14.723 1.00 96.19 159 ALA A N 1
ATOM 1261 C CA . ALA A 1 159 ? 3.728 5.084 15.072 1.00 9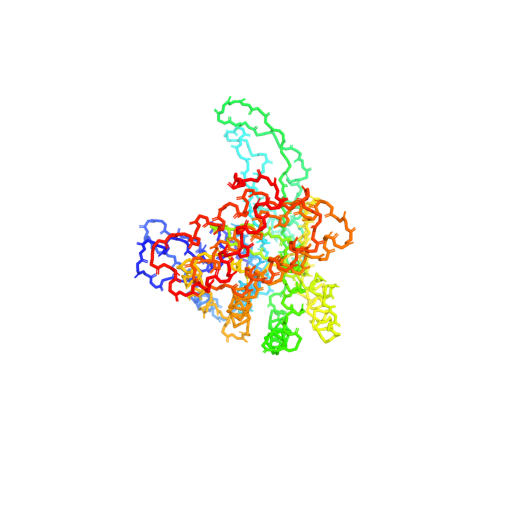6.19 159 ALA A CA 1
ATOM 1262 C C . ALA A 1 159 ? 2.560 5.847 14.448 1.00 96.19 159 ALA A C 1
ATOM 1264 O O . ALA A 1 159 ? 2.598 7.076 14.372 1.00 96.19 159 ALA A O 1
ATOM 1265 N N . SER A 1 160 ? 1.506 5.115 14.089 1.00 97.56 160 SER A N 1
ATOM 1266 C CA . SER A 1 160 ? 0.206 5.648 13.684 1.00 97.56 160 SER A CA 1
ATOM 1267 C C . SER A 1 160 ? -0.933 4.814 14.278 1.00 97.56 160 SER A C 1
ATOM 1269 O O . SER A 1 160 ? -0.797 3.603 14.501 1.00 97.56 160 SER A O 1
ATOM 1271 N N . LEU A 1 161 ? -2.051 5.470 14.583 1.00 98.19 161 LEU A N 1
ATOM 1272 C CA . LEU A 1 161 ? -3.290 4.827 15.015 1.00 98.19 161 LEU A CA 1
ATOM 1273 C C . LEU A 1 161 ? -4.473 5.696 14.590 1.00 98.19 161 LEU A C 1
ATOM 1275 O O . LEU A 1 161 ? -4.436 6.912 14.788 1.00 98.19 161 LEU A O 1
ATOM 1279 N N . ALA A 1 162 ? -5.532 5.087 14.063 1.00 98.62 162 ALA A N 1
ATOM 1280 C CA . ALA A 1 162 ? -6.720 5.832 13.664 1.00 98.62 162 ALA A CA 1
ATOM 1281 C C . ALA A 1 162 ? -8.019 5.138 14.066 1.00 98.62 162 ALA A C 1
ATOM 1283 O O . ALA A 1 162 ? -8.087 3.917 14.187 1.00 98.62 162 ALA A O 1
ATOM 1284 N N . LEU A 1 163 ? -9.036 5.965 14.293 1.00 98.81 163 LEU A N 1
ATOM 1285 C CA . LEU A 1 163 ? -10.435 5.634 14.498 1.00 98.81 163 LEU A CA 1
ATOM 1286 C C . LEU A 1 163 ? -11.166 5.852 13.171 1.00 98.81 163 LEU A C 1
ATOM 1288 O O . LEU A 1 163 ? -11.154 6.965 12.641 1.00 98.81 163 LEU A O 1
ATOM 1292 N N . VAL A 1 164 ? -11.846 4.819 12.684 1.00 98.75 164 VAL A N 1
ATOM 1293 C CA . VAL A 1 164 ? -12.586 4.849 11.415 1.00 98.75 164 VAL A CA 1
ATOM 1294 C C . VAL A 1 164 ? -14.065 4.515 11.613 1.00 98.75 164 VAL A C 1
ATOM 1296 O O . VAL A 1 164 ? -14.394 3.707 12.486 1.00 98.75 164 VAL A O 1
ATOM 1299 N N . ASP A 1 165 ? -14.953 5.124 10.821 1.00 98.69 165 ASP A N 1
ATOM 1300 C CA . ASP A 1 165 ? -16.377 4.765 10.733 1.00 98.69 165 ASP A CA 1
ATOM 1301 C C . ASP A 1 165 ? -16.565 3.653 9.700 1.00 98.69 165 ASP A C 1
ATOM 1303 O O . ASP A 1 165 ? -16.456 3.856 8.487 1.00 98.69 165 ASP A O 1
ATOM 1307 N N . CYS A 1 166 ? -16.856 2.448 10.181 1.00 98.25 166 CYS A N 1
ATOM 1308 C CA . CYS A 1 166 ? -16.894 1.280 9.322 1.00 98.25 166 CYS A CA 1
ATOM 1309 C C . CYS A 1 166 ? -18.078 1.285 8.346 1.00 98.25 166 CYS A C 1
ATOM 1311 O O . CYS A 1 166 ? -18.023 0.581 7.341 1.00 98.25 166 CYS A O 1
ATOM 1313 N N . HIS A 1 167 ? -19.123 2.087 8.572 1.00 97.81 167 HIS A N 1
ATOM 1314 C CA . HIS A 1 167 ? -20.237 2.177 7.624 1.00 97.81 167 HIS A CA 1
ATOM 1315 C C . HIS A 1 167 ? -19.852 2.865 6.311 1.00 97.81 167 HIS A C 1
ATOM 1317 O O . HIS A 1 167 ? -20.556 2.707 5.313 1.00 97.81 167 HIS A O 1
ATOM 1323 N N . MET A 1 168 ? -18.752 3.620 6.290 1.00 98.56 168 MET A N 1
ATOM 1324 C CA . MET A 1 168 ? -18.304 4.331 5.091 1.00 98.56 168 MET A CA 1
ATOM 1325 C C . MET A 1 168 ? -17.471 3.447 4.148 1.00 98.56 168 MET A C 1
ATOM 1327 O O . MET A 1 168 ? -17.201 3.847 3.014 1.00 98.56 168 MET A O 1
ATOM 1331 N N . TYR A 1 169 ? -17.118 2.219 4.554 1.00 98.56 169 TYR A N 1
ATOM 1332 C CA . TYR A 1 169 ? -16.324 1.310 3.724 1.00 98.56 169 TYR A CA 1
ATOM 1333 C C . TYR A 1 169 ? -17.033 0.870 2.435 1.00 98.56 169 TYR A C 1
ATOM 1335 O O . TYR A 1 169 ? -16.363 0.766 1.411 1.00 98.56 169 TYR A O 1
ATOM 1343 N N . ASP A 1 170 ? -18.356 0.664 2.426 1.00 98.50 170 ASP A N 1
ATOM 1344 C CA . ASP A 1 170 ? -19.101 0.371 1.186 1.00 98.50 170 ASP A CA 1
ATOM 1345 C C . ASP A 1 170 ? -18.987 1.507 0.159 1.00 98.50 170 ASP A C 1
ATOM 1347 O O . ASP A 1 170 ? -18.717 1.273 -1.023 1.00 98.50 170 ASP A O 1
ATOM 1351 N N . LYS A 1 171 ? -19.116 2.754 0.624 1.00 98.69 171 LYS A N 1
ATOM 1352 C CA . LYS A 1 171 ? -18.963 3.946 -0.217 1.00 98.69 171 LYS A CA 1
ATOM 1353 C C . LYS A 1 171 ? -17.535 4.066 -0.755 1.00 98.69 171 LYS A C 1
ATOM 1355 O O . LYS A 1 171 ? -17.354 4.265 -1.958 1.00 98.69 171 LYS A O 1
ATOM 1360 N N . LEU A 1 172 ? -16.532 3.890 0.108 1.00 98.75 172 LEU A N 1
ATOM 1361 C CA . LEU A 1 172 ? -15.121 3.922 -0.282 1.00 98.75 172 LEU A CA 1
ATOM 1362 C C . LEU A 1 172 ? -14.781 2.817 -1.292 1.00 98.75 172 LEU A C 1
ATOM 1364 O O . LEU A 1 172 ? -14.175 3.099 -2.322 1.00 98.75 172 LEU A O 1
ATOM 1368 N N . ALA A 1 173 ? -15.202 1.576 -1.041 1.00 98.75 173 ALA A N 1
ATOM 1369 C CA . ALA A 1 173 ? -14.921 0.440 -1.916 1.00 98.75 173 ALA A CA 1
ATOM 1370 C C . ALA A 1 173 ? -15.502 0.636 -3.320 1.00 98.75 173 ALA A C 1
ATOM 1372 O O . ALA A 1 173 ? -14.820 0.361 -4.304 1.00 98.75 173 ALA A O 1
ATOM 1373 N N . LYS A 1 174 ? -16.718 1.188 -3.432 1.00 98.81 174 LYS A N 1
ATOM 1374 C CA . LYS A 1 174 ? -17.312 1.560 -4.726 1.00 98.81 174 LYS A CA 1
ATOM 1375 C C . LYS A 1 174 ? -16.490 2.624 -5.453 1.00 98.81 174 LYS A C 1
ATOM 1377 O O . LYS A 1 174 ? -16.288 2.511 -6.659 1.00 98.81 174 LYS A O 1
ATOM 1382 N N . SER A 1 175 ? -15.998 3.638 -4.737 1.00 98.81 175 SER A N 1
ATOM 1383 C CA . SER A 1 175 ? -15.127 4.668 -5.321 1.00 98.81 175 SER A CA 1
ATOM 1384 C C . SER A 1 175 ? -13.815 4.074 -5.840 1.00 98.81 175 SER A C 1
ATOM 1386 O O . SER A 1 175 ? -13.437 4.309 -6.991 1.00 98.81 175 SER A O 1
ATOM 1388 N N . ILE A 1 176 ? -13.165 3.237 -5.025 1.00 98.75 176 ILE A N 1
ATOM 1389 C CA . ILE A 1 176 ? -11.931 2.538 -5.400 1.00 98.75 176 ILE A CA 1
ATOM 1390 C C . ILE A 1 176 ? -12.178 1.620 -6.597 1.00 98.75 176 ILE A C 1
ATOM 1392 O O . ILE A 1 176 ? -11.372 1.618 -7.521 1.00 98.75 176 ILE A O 1
ATOM 1396 N N . ASP A 1 177 ? -13.282 0.875 -6.638 1.00 98.88 177 ASP A N 1
ATOM 1397 C CA . ASP A 1 177 ? -13.613 -0.012 -7.757 1.00 98.88 177 ASP A CA 1
ATOM 1398 C C . ASP A 1 177 ? -13.759 0.755 -9.083 1.00 98.88 177 ASP A C 1
ATOM 1400 O O . ASP A 1 177 ? -13.227 0.324 -10.108 1.00 98.88 177 ASP A O 1
ATOM 1404 N N . ILE A 1 178 ? -14.397 1.931 -9.071 1.00 98.81 178 ILE A N 1
ATOM 1405 C CA . ILE A 1 178 ? -14.520 2.787 -10.264 1.00 98.81 178 ILE A CA 1
ATOM 1406 C C . ILE A 1 178 ? -13.143 3.279 -10.730 1.00 98.81 178 ILE A C 1
ATOM 1408 O O . ILE A 1 178 ? -12.826 3.156 -11.917 1.00 98.81 178 ILE A O 1
ATOM 1412 N N . LEU A 1 179 ? -12.317 3.804 -9.815 1.00 98.81 179 LEU A N 1
ATOM 1413 C CA . LEU A 1 179 ? -10.931 4.195 -10.113 1.00 98.81 179 LEU A CA 1
ATOM 1414 C C . LEU A 1 179 ? -10.152 3.022 -10.713 1.00 98.81 179 LEU A C 1
ATOM 1416 O O . LEU A 1 179 ? -9.466 3.156 -11.724 1.00 98.81 179 LEU A O 1
ATOM 1420 N N . THR A 1 180 ? -10.305 1.854 -10.108 1.00 98.81 180 THR A N 1
ATOM 1421 C CA . THR A 1 180 ? -9.574 0.645 -10.458 1.00 98.81 180 THR A CA 1
ATOM 1422 C C . THR A 1 180 ? -9.921 0.143 -11.852 1.00 98.81 180 THR A C 1
ATOM 1424 O O . THR A 1 180 ? -9.022 -0.111 -12.654 1.00 98.81 180 THR A O 1
ATOM 1427 N N . LYS A 1 181 ? -11.214 0.053 -12.179 1.00 98.75 181 LYS A N 1
ATOM 1428 C CA . LYS A 1 181 ? -11.682 -0.318 -13.522 1.00 98.75 181 LYS A CA 1
ATOM 1429 C C . LYS A 1 181 ? -11.124 0.626 -14.583 1.00 98.75 181 LYS A C 1
ATOM 1431 O O . LYS A 1 181 ? -10.657 0.167 -15.623 1.00 98.75 181 LYS A O 1
ATOM 1436 N N . HIS A 1 182 ? -11.104 1.926 -14.287 1.00 98.62 182 HIS A N 1
ATOM 1437 C CA . HIS A 1 182 ? -10.549 2.922 -15.194 1.00 98.62 182 HIS A CA 1
ATOM 1438 C C . HIS A 1 182 ? -9.030 2.770 -15.384 1.00 98.62 182 HIS A C 1
ATOM 1440 O O . HIS A 1 182 ? -8.536 2.837 -16.509 1.00 98.62 182 HIS A O 1
ATOM 1446 N N . LEU A 1 183 ? -8.281 2.503 -14.308 1.00 98.62 183 LEU A N 1
ATOM 1447 C CA . LEU A 1 183 ? -6.845 2.222 -14.389 1.00 98.62 183 LEU A CA 1
ATOM 1448 C C . LEU A 1 183 ? -6.554 0.972 -15.225 1.00 98.62 183 LEU A C 1
ATOM 1450 O O . LEU A 1 183 ? -5.666 1.016 -16.073 1.00 98.62 183 LEU A O 1
ATOM 1454 N N . ILE A 1 184 ? -7.300 -0.120 -15.026 1.00 98.62 184 ILE A N 1
ATOM 1455 C CA . ILE A 1 184 ? -7.143 -1.361 -15.802 1.00 98.62 184 ILE A CA 1
ATOM 1456 C C . ILE A 1 184 ? -7.344 -1.084 -17.295 1.00 98.62 184 ILE A C 1
ATOM 1458 O O . ILE A 1 184 ? -6.474 -1.429 -18.097 1.00 98.62 184 ILE A O 1
ATOM 1462 N N . GLU A 1 185 ? -8.441 -0.413 -17.659 1.00 98.25 185 GLU A N 1
ATOM 1463 C CA . GLU A 1 185 ? -8.746 -0.033 -19.044 1.00 98.25 185 GLU A CA 1
ATOM 1464 C C . GLU A 1 185 ? -7.595 0.771 -19.665 1.00 98.25 185 GLU A C 1
ATOM 1466 O O . GLU A 1 185 ? -7.109 0.459 -20.757 1.00 98.25 185 GLU A O 1
ATOM 1471 N N . LYS A 1 186 ? -7.103 1.784 -18.944 1.00 98.00 186 LYS A N 1
ATOM 1472 C CA . LYS A 1 186 ? -6.028 2.654 -19.426 1.00 98.00 186 LYS A CA 1
ATOM 1473 C C . LYS A 1 186 ? -4.695 1.935 -19.549 1.00 98.00 186 LYS A C 1
ATOM 1475 O O . LYS A 1 186 ? -3.998 2.166 -20.530 1.00 98.00 186 LYS A O 1
ATOM 1480 N N . ILE A 1 187 ? -4.347 1.073 -18.595 1.00 97.94 187 ILE A N 1
ATOM 1481 C CA . ILE A 1 187 ? -3.109 0.280 -18.604 1.00 97.94 187 ILE A CA 1
ATOM 1482 C C . ILE A 1 187 ? -3.094 -0.703 -19.784 1.00 97.94 187 ILE A C 1
ATOM 1484 O O . ILE A 1 187 ? -2.041 -0.926 -20.386 1.00 97.94 187 ILE A O 1
ATOM 1488 N N . GLN A 1 188 ? -4.248 -1.281 -20.125 1.00 96.75 188 GLN A N 1
ATOM 1489 C CA . GLN A 1 188 ? -4.392 -2.210 -21.249 1.00 96.75 188 GLN A CA 1
ATOM 1490 C C . GLN A 1 188 ? -4.411 -1.508 -22.616 1.00 96.75 188 GLN A C 1
ATOM 1492 O O . GLN A 1 188 ? -4.167 -2.153 -23.634 1.00 96.75 188 GLN A O 1
ATOM 1497 N N . ASN A 1 189 ? -4.650 -0.196 -22.659 1.00 95.44 189 ASN A N 1
ATOM 1498 C CA . ASN A 1 189 ? -4.600 0.586 -23.890 1.00 95.44 189 ASN A CA 1
ATOM 1499 C C . ASN A 1 189 ? -3.163 0.677 -24.444 1.00 95.44 189 ASN A C 1
ATOM 1501 O O . ASN A 1 189 ? -2.231 1.057 -23.734 1.00 95.44 189 ASN A O 1
ATOM 1505 N N . GLU A 1 190 ? -2.976 0.381 -25.732 1.00 87.88 190 GLU A N 1
ATOM 1506 C CA . GLU A 1 190 ? -1.648 0.373 -26.366 1.00 87.88 190 GLU A CA 1
ATOM 1507 C C . GLU A 1 190 ? -0.965 1.747 -26.388 1.00 87.88 190 GLU A C 1
ATOM 1509 O O . GLU A 1 190 ? 0.260 1.826 -26.279 1.00 87.88 190 GLU A O 1
ATOM 1514 N N . ILE A 1 191 ? -1.745 2.824 -26.512 1.00 88.25 191 ILE A N 1
ATOM 1515 C CA . ILE A 1 191 ? -1.238 4.188 -26.678 1.00 88.25 191 ILE A CA 1
ATOM 1516 C C . ILE A 1 191 ? -0.920 4.796 -25.309 1.00 88.25 191 ILE A C 1
ATOM 1518 O O . ILE A 1 191 ? 0.206 5.230 -25.076 1.00 88.25 191 ILE A O 1
ATOM 1522 N N . SER A 1 192 ? -1.889 4.800 -24.389 1.00 89.88 192 SER A N 1
ATOM 1523 C CA . SER A 1 192 ? -1.756 5.472 -23.085 1.00 89.88 192 SER A CA 1
ATOM 1524 C C . SER A 1 192 ? -1.234 4.574 -21.964 1.00 89.88 192 SER A C 1
ATOM 1526 O O . SER A 1 192 ? -0.839 5.067 -20.907 1.00 89.88 192 SER A O 1
ATOM 1528 N N . GLY A 1 193 ? -1.235 3.251 -22.149 1.00 93.88 193 GLY A N 1
ATOM 1529 C CA . GLY A 1 193 ? -1.012 2.315 -21.047 1.00 93.88 193 GLY A CA 1
ATOM 1530 C C . GLY A 1 193 ? 0.363 2.419 -20.416 1.00 93.88 193 GLY A C 1
ATOM 1531 O O . GLY A 1 193 ? 0.502 2.221 -19.213 1.00 93.88 193 GLY A O 1
ATOM 1532 N N . LYS A 1 194 ? 1.383 2.802 -21.189 1.00 95.31 194 LYS A N 1
ATOM 1533 C CA . LYS A 1 194 ? 2.728 3.015 -20.652 1.00 95.31 194 LYS A CA 1
ATOM 1534 C C . LYS A 1 194 ? 2.805 4.221 -19.717 1.00 95.31 194 LYS A C 1
ATOM 1536 O O . LYS A 1 194 ? 3.462 4.125 -18.687 1.00 95.31 194 LYS A O 1
ATOM 1541 N N . GLU A 1 195 ? 2.163 5.330 -20.069 1.00 96.31 195 GLU A N 1
ATOM 1542 C CA . GLU A 1 195 ? 2.183 6.554 -19.262 1.00 96.31 195 GLU A CA 1
ATOM 1543 C C . GLU A 1 195 ? 1.475 6.320 -17.929 1.00 96.31 195 GLU A C 1
ATOM 1545 O O . GLU A 1 195 ? 2.067 6.544 -16.878 1.00 96.31 195 GLU A O 1
ATOM 1550 N N . VAL A 1 196 ? 0.276 5.730 -17.963 1.00 97.75 196 VAL A N 1
ATOM 1551 C CA . VAL A 1 196 ? -0.465 5.371 -16.743 1.00 97.75 196 VAL A CA 1
ATOM 1552 C C . VAL A 1 196 ? 0.315 4.379 -15.882 1.00 97.75 196 VAL A C 1
ATOM 1554 O O . VAL A 1 196 ? 0.349 4.517 -14.659 1.00 97.75 196 VAL A O 1
ATOM 1557 N N . LEU A 1 197 ? 1.002 3.415 -16.499 1.00 97.31 197 LEU A N 1
ATOM 1558 C CA . LEU A 1 197 ? 1.844 2.465 -15.778 1.00 97.31 197 LEU A CA 1
ATOM 1559 C C . LEU A 1 197 ? 3.027 3.150 -15.071 1.00 97.31 197 LEU A C 1
ATOM 1561 O O . LEU A 1 197 ? 3.337 2.801 -13.933 1.00 97.31 197 LEU A O 1
ATOM 1565 N N . ILE A 1 198 ? 3.663 4.136 -15.715 1.00 96.94 198 ILE A N 1
ATOM 1566 C CA . ILE A 1 198 ? 4.736 4.948 -15.118 1.00 96.94 198 ILE A CA 1
ATOM 1567 C C . ILE A 1 198 ? 4.191 5.795 -13.965 1.00 96.94 198 ILE A C 1
ATOM 1569 O O . ILE A 1 198 ? 4.803 5.806 -12.894 1.00 96.94 198 ILE A O 1
ATOM 1573 N N . SER A 1 199 ? 3.052 6.467 -14.148 1.00 98.06 199 SER A N 1
ATOM 1574 C CA . SER A 1 199 ? 2.415 7.280 -13.105 1.00 98.06 199 SER A CA 1
ATOM 1575 C C . SER A 1 199 ? 2.053 6.434 -11.885 1.00 98.06 199 SER A C 1
ATOM 1577 O O . SER A 1 199 ? 2.433 6.785 -10.770 1.00 98.06 199 SER A O 1
ATOM 1579 N N . LEU A 1 200 ? 1.419 5.273 -12.088 1.00 98.25 200 LEU A N 1
ATOM 1580 C CA . LEU A 1 200 ? 1.082 4.341 -11.011 1.00 98.25 200 LEU A CA 1
ATOM 1581 C C . LEU A 1 200 ? 2.336 3.788 -10.323 1.00 98.25 200 LEU A C 1
ATOM 1583 O O . LEU A 1 200 ? 2.413 3.781 -9.097 1.00 98.25 200 LEU A O 1
ATOM 1587 N N . HIS A 1 201 ? 3.353 3.374 -11.086 1.00 97.38 201 HIS A N 1
ATOM 1588 C CA . HIS A 1 201 ? 4.605 2.884 -10.509 1.00 97.38 201 HIS A CA 1
ATOM 1589 C C . HIS A 1 201 ? 5.324 3.957 -9.679 1.00 97.38 201 HIS A C 1
ATOM 1591 O O . HIS A 1 201 ? 5.854 3.667 -8.604 1.00 97.38 201 HIS A O 1
ATOM 1597 N N . THR A 1 202 ? 5.334 5.198 -10.164 1.00 96.50 202 THR A N 1
ATOM 1598 C CA . THR A 1 202 ? 5.914 6.342 -9.450 1.00 96.50 202 THR A CA 1
ATOM 1599 C C . THR A 1 202 ? 5.138 6.612 -8.170 1.00 96.50 202 THR A C 1
ATOM 1601 O O . THR A 1 202 ? 5.748 6.720 -7.111 1.00 96.50 202 THR A O 1
ATOM 1604 N N . ALA A 1 203 ? 3.806 6.616 -8.237 1.00 98.38 203 ALA A N 1
ATOM 1605 C CA . ALA A 1 203 ? 2.962 6.812 -7.070 1.00 98.38 203 ALA A CA 1
ATOM 1606 C C . ALA A 1 203 ? 3.224 5.752 -5.988 1.00 98.38 203 ALA A C 1
ATOM 1608 O O . ALA A 1 203 ? 3.488 6.102 -4.841 1.00 98.38 203 ALA A O 1
ATOM 1609 N N . ILE A 1 204 ? 3.286 4.469 -6.363 1.00 97.12 204 ILE A N 1
ATOM 1610 C CA . ILE A 1 204 ? 3.633 3.361 -5.452 1.00 97.12 204 ILE A CA 1
ATOM 1611 C C . ILE A 1 204 ? 5.012 3.564 -4.817 1.00 97.12 204 ILE A C 1
ATOM 1613 O O . ILE A 1 204 ? 5.222 3.262 -3.643 1.00 97.12 204 ILE A O 1
ATOM 1617 N N . ASN A 1 205 ? 5.986 4.056 -5.585 1.00 95.06 205 ASN A N 1
ATOM 1618 C CA . ASN A 1 205 ? 7.338 4.260 -5.078 1.00 95.06 205 ASN A CA 1
ATOM 1619 C C . ASN A 1 205 ? 7.434 5.399 -4.061 1.00 95.06 205 ASN A C 1
ATOM 1621 O O . ASN A 1 205 ? 8.184 5.247 -3.094 1.00 95.06 205 ASN A O 1
ATOM 1625 N N . GLU A 1 206 ? 6.693 6.483 -4.285 1.00 97.06 206 GLU A N 1
ATOM 1626 C CA . GLU A 1 206 ? 6.709 7.695 -3.458 1.00 97.06 206 GLU A CA 1
ATOM 1627 C C . GLU A 1 206 ? 5.777 7.611 -2.240 1.00 97.06 206 GLU A C 1
ATOM 1629 O O . GLU A 1 206 ? 5.953 8.370 -1.289 1.00 97.06 206 GLU A O 1
ATOM 1634 N N . SER A 1 207 ? 4.845 6.657 -2.226 1.00 97.81 207 SER A N 1
ATOM 1635 C CA . SER A 1 207 ? 3.906 6.472 -1.115 1.00 97.81 207 SER A CA 1
ATOM 1636 C C . SER A 1 207 ? 4.557 5.854 0.123 1.00 97.81 207 SER A C 1
ATOM 1638 O O . SER A 1 207 ? 5.508 5.066 0.033 1.00 97.81 207 SER A O 1
ATOM 1640 N N . GLN A 1 208 ? 4.019 6.197 1.292 1.00 96.88 208 GLN A N 1
ATOM 1641 C CA . GLN A 1 208 ? 4.350 5.593 2.574 1.00 96.88 208 GLN A CA 1
ATOM 1642 C C . GLN A 1 208 ? 4.040 4.096 2.522 1.00 96.88 208 GLN A C 1
ATOM 1644 O O . GLN A 1 208 ? 2.942 3.671 2.161 1.00 96.88 208 GLN A O 1
ATOM 1649 N N . LYS A 1 209 ? 5.044 3.296 2.882 1.00 95.50 209 LYS A N 1
ATOM 1650 C CA . LYS A 1 209 ? 4.974 1.837 2.910 1.00 95.50 209 LYS A CA 1
ATOM 1651 C C . LYS A 1 209 ? 5.039 1.358 4.339 1.00 95.50 209 LYS A C 1
ATOM 1653 O O . LYS A 1 209 ? 5.937 1.754 5.082 1.00 95.50 209 LYS A O 1
ATOM 1658 N N . TYR A 1 210 ? 4.162 0.430 4.665 1.00 92.88 210 TYR A N 1
ATOM 1659 C CA . TYR A 1 210 ? 4.218 -0.322 5.902 1.00 92.88 210 TYR A CA 1
ATOM 1660 C C . TYR A 1 210 ? 4.803 -1.692 5.572 1.00 92.88 210 TYR A C 1
ATOM 1662 O O . TYR A 1 210 ? 4.197 -2.466 4.813 1.00 92.88 210 TYR A O 1
ATOM 1670 N N . PRO A 1 211 ? 6.033 -1.970 6.037 1.00 81.94 211 PRO A N 1
ATOM 1671 C CA . PRO A 1 211 ? 6.689 -3.218 5.727 1.00 81.94 211 PRO A CA 1
ATOM 1672 C C . PRO A 1 211 ? 5.900 -4.359 6.350 1.00 81.94 211 PRO A C 1
ATOM 1674 O O . PRO A 1 211 ? 5.478 -4.314 7.504 1.00 81.94 211 PRO A O 1
ATOM 1677 N N . SER A 1 212 ? 5.754 -5.429 5.588 1.00 77.88 212 SER A N 1
ATOM 1678 C CA . SER A 1 212 ? 5.342 -6.705 6.138 1.00 77.88 212 SER A CA 1
ATOM 1679 C C . SER A 1 212 ? 6.318 -7.797 5.721 1.00 77.88 212 SER A C 1
ATOM 1681 O O . SER A 1 212 ? 7.352 -7.560 5.085 1.00 77.88 212 SER A O 1
ATOM 1683 N N . PHE A 1 213 ? 6.030 -9.020 6.144 1.00 69.50 213 PHE A N 1
ATOM 1684 C CA . PHE A 1 213 ? 6.903 -10.160 5.922 1.00 69.50 213 PHE A CA 1
ATOM 1685 C C . PHE A 1 213 ? 7.205 -10.363 4.420 1.00 69.50 213 PHE A C 1
ATOM 1687 O O . PHE A 1 213 ? 6.310 -10.292 3.582 1.00 69.50 213 PHE A O 1
ATOM 1694 N N . LEU A 1 214 ? 8.471 -10.652 4.082 1.00 66.81 214 LEU A N 1
ATOM 1695 C CA . LEU A 1 214 ? 8.971 -10.877 2.709 1.00 66.81 214 LEU A CA 1
ATOM 1696 C C . LEU A 1 214 ? 8.854 -9.682 1.742 1.00 66.81 214 LEU A C 1
ATOM 1698 O O . LEU A 1 214 ? 8.721 -9.890 0.535 1.00 66.81 214 LEU A O 1
ATOM 1702 N N . ASN A 1 215 ? 8.965 -8.444 2.236 1.00 65.94 215 ASN A N 1
ATOM 1703 C CA . ASN A 1 215 ? 8.865 -7.224 1.416 1.00 65.94 215 ASN A CA 1
ATOM 1704 C C . ASN A 1 215 ? 7.524 -7.108 0.676 1.00 65.94 215 ASN A C 1
ATOM 1706 O O . ASN A 1 215 ? 7.455 -6.569 -0.431 1.00 65.94 215 ASN A O 1
ATOM 1710 N N . LEU A 1 216 ? 6.457 -7.654 1.257 1.00 71.06 216 LEU A N 1
ATOM 1711 C CA . LEU A 1 216 ? 5.119 -7.266 0.847 1.00 71.06 216 LEU A CA 1
ATOM 1712 C C . LEU A 1 216 ? 4.828 -5.924 1.495 1.00 71.06 216 LEU A C 1
ATOM 1714 O O . LEU A 1 216 ? 5.053 -5.739 2.694 1.00 71.06 216 LEU A O 1
ATOM 1718 N N . GLU A 1 217 ? 4.354 -5.001 0.682 1.00 84.62 217 GLU A N 1
ATOM 1719 C CA . GLU A 1 217 ? 4.129 -3.629 1.086 1.00 84.62 217 GLU A CA 1
ATOM 1720 C C . GLU A 1 217 ? 2.621 -3.422 1.198 1.00 84.62 217 GLU A C 1
ATOM 1722 O O . GLU A 1 217 ? 1.860 -3.737 0.277 1.00 84.62 217 GLU A O 1
ATOM 1727 N N . TYR A 1 218 ? 2.198 -2.932 2.357 1.00 93.94 218 TYR A N 1
ATOM 1728 C CA . TYR A 1 218 ? 0.940 -2.214 2.469 1.00 93.94 218 TYR A CA 1
ATOM 1729 C C . TYR A 1 218 ? 1.256 -0.743 2.232 1.00 93.94 218 TYR A C 1
ATOM 1731 O O . TYR A 1 218 ? 2.300 -0.258 2.673 1.00 93.94 218 TYR A O 1
ATOM 1739 N N . LEU A 1 219 ? 0.397 -0.049 1.502 1.00 97.38 219 LEU A N 1
ATOM 1740 C CA . LEU A 1 219 ? 0.568 1.371 1.218 1.00 97.38 219 LEU A CA 1
ATOM 1741 C C . LEU A 1 219 ? -0.452 2.160 2.011 1.00 97.38 219 LEU A C 1
ATOM 1743 O O . LEU A 1 219 ? -1.588 1.711 2.138 1.00 97.38 219 LEU A O 1
ATOM 1747 N N . ASP A 1 220 ? -0.062 3.327 2.502 1.00 98.44 220 ASP A N 1
ATOM 1748 C CA . ASP A 1 220 ? -1.032 4.321 2.947 1.00 98.44 220 ASP A CA 1
ATOM 1749 C C . ASP A 1 220 ? -1.978 4.664 1.787 1.00 98.44 220 ASP A C 1
ATOM 1751 O O . ASP A 1 220 ? -1.520 5.009 0.692 1.00 98.44 220 ASP A O 1
ATOM 1755 N N . LEU A 1 221 ? -3.286 4.486 1.996 1.00 98.69 221 LEU A N 1
ATOM 1756 C CA . LEU A 1 221 ? -4.274 4.575 0.923 1.00 98.69 221 LEU A CA 1
ATOM 1757 C C . LEU A 1 221 ? -4.446 6.015 0.426 1.00 98.69 221 LEU A C 1
ATOM 1759 O O . LEU A 1 221 ? -4.611 6.225 -0.773 1.00 98.69 221 LEU A O 1
ATOM 1763 N N . GLN A 1 222 ? -4.396 7.008 1.309 1.00 98.81 222 GLN A N 1
ATOM 1764 C CA . GLN A 1 222 ? -4.509 8.400 0.886 1.00 98.81 222 GLN A CA 1
ATOM 1765 C C . GLN A 1 222 ? -3.232 8.854 0.168 1.00 98.81 222 GLN A C 1
ATOM 1767 O O . GLN A 1 222 ? -3.332 9.391 -0.934 1.00 98.81 222 GLN A O 1
ATOM 1772 N N . ASP A 1 223 ? -2.043 8.548 0.701 1.00 98.56 223 ASP A N 1
ATOM 1773 C CA . ASP A 1 223 ? -0.757 8.927 0.092 1.00 98.56 223 ASP A CA 1
ATOM 1774 C C . ASP A 1 223 ? -0.627 8.329 -1.324 1.00 98.56 223 ASP A C 1
ATOM 1776 O O . ASP A 1 223 ? -0.185 9.009 -2.254 1.00 98.56 223 ASP A O 1
ATOM 1780 N N . ILE A 1 224 ? -1.083 7.086 -1.557 1.00 98.75 224 ILE A N 1
ATOM 1781 C CA . ILE A 1 224 ? -1.084 6.519 -2.919 1.00 98.75 224 ILE A CA 1
ATOM 1782 C C . ILE A 1 224 ? -2.070 7.213 -3.859 1.00 98.75 224 ILE A C 1
ATOM 1784 O O . ILE A 1 224 ? -1.736 7.418 -5.029 1.00 98.75 224 ILE A O 1
ATOM 1788 N N . LEU A 1 225 ? -3.249 7.611 -3.380 1.00 98.81 225 LEU A N 1
ATOM 1789 C CA . LEU A 1 225 ? -4.236 8.333 -4.187 1.00 98.81 225 LEU A CA 1
ATOM 1790 C C . LEU A 1 225 ? -3.753 9.747 -4.534 1.00 98.81 225 LEU A C 1
ATOM 1792 O O . LEU A 1 225 ? -3.868 10.161 -5.692 1.00 98.81 225 LEU A O 1
ATOM 1796 N N . GLU A 1 226 ? -3.159 10.456 -3.574 1.00 98.75 226 GLU A N 1
ATOM 1797 C CA . GLU A 1 226 ? -2.566 11.782 -3.765 1.00 98.75 226 GLU A CA 1
ATOM 1798 C C . GLU A 1 226 ? -1.404 11.731 -4.755 1.00 98.75 226 GLU A C 1
ATOM 1800 O O . GLU A 1 226 ? -1.365 12.500 -5.720 1.00 98.75 226 GLU A O 1
ATOM 1805 N N . ASN A 1 227 ? -0.481 10.782 -4.579 1.00 98.81 227 ASN A N 1
ATOM 1806 C CA . ASN A 1 227 ? 0.640 10.618 -5.496 1.00 98.81 227 ASN A CA 1
ATOM 1807 C C . ASN A 1 227 ? 0.171 10.188 -6.891 1.00 98.81 227 ASN A C 1
ATOM 1809 O O . ASN A 1 227 ? 0.688 10.689 -7.891 1.00 98.81 227 ASN A O 1
ATOM 1813 N N . LEU A 1 228 ? -0.823 9.303 -6.996 1.00 98.75 228 LEU A N 1
ATOM 1814 C CA . LEU A 1 228 ? -1.376 8.909 -8.290 1.00 98.75 228 LEU A CA 1
ATOM 1815 C C . LEU A 1 228 ? -2.044 10.095 -8.991 1.00 98.75 228 LEU A C 1
ATOM 1817 O O . LEU A 1 228 ? -1.807 10.307 -10.180 1.00 98.75 228 LEU A O 1
ATOM 1821 N N . SER A 1 229 ? -2.812 10.903 -8.257 1.00 98.62 229 SER A N 1
ATOM 1822 C CA . SER A 1 229 ? -3.403 12.143 -8.770 1.00 98.62 229 SER A CA 1
ATOM 1823 C C . SER A 1 229 ? -2.317 13.112 -9.252 1.00 98.62 229 SER A C 1
ATOM 1825 O O . SER A 1 229 ? -2.372 13.617 -10.374 1.00 98.62 229 SER A O 1
ATOM 1827 N N . LYS A 1 230 ? -1.263 13.303 -8.454 1.00 98.56 230 LYS A N 1
ATOM 1828 C CA . LYS A 1 230 ? -0.129 14.182 -8.762 1.00 98.56 230 LYS A CA 1
ATOM 1829 C C . LYS A 1 230 ? 0.642 13.763 -10.016 1.00 98.56 230 LYS A C 1
ATOM 1831 O O . LYS A 1 230 ? 1.023 14.632 -10.796 1.00 98.56 230 LYS A O 1
ATOM 1836 N N . TYR A 1 231 ? 0.920 12.470 -10.184 1.00 98.31 231 TYR A N 1
ATOM 1837 C CA . TYR A 1 231 ? 1.768 11.962 -11.273 1.00 98.31 231 TYR A CA 1
ATOM 1838 C C . TYR A 1 231 ? 0.996 11.538 -12.525 1.00 98.31 231 TYR A C 1
ATOM 1840 O O . TYR A 1 231 ? 1.619 11.240 -13.544 1.00 98.31 231 TYR A O 1
ATOM 1848 N N . SER A 1 232 ? -0.332 11.461 -12.470 1.00 97.88 232 SER A N 1
ATOM 1849 C CA . SER A 1 232 ? -1.160 11.184 -13.644 1.00 97.88 232 SER A CA 1
ATOM 1850 C C . SER A 1 232 ? -1.336 12.441 -14.496 1.00 97.88 232 SER A C 1
ATOM 1852 O O . SER A 1 232 ? -1.552 13.531 -13.975 1.00 97.88 232 SER A O 1
ATOM 1854 N N . GLU A 1 233 ? -1.326 12.298 -15.818 1.00 96.75 233 GLU A N 1
ATOM 1855 C CA . GLU A 1 233 ? -1.803 13.349 -16.732 1.00 96.75 233 GLU A CA 1
ATOM 1856 C C . GLU A 1 233 ? -3.288 13.173 -17.086 1.00 96.75 233 GLU A C 1
ATOM 1858 O O . GLU A 1 233 ? -3.936 14.092 -17.584 1.00 96.75 233 GLU A O 1
ATOM 1863 N N . ASP A 1 234 ? -3.864 12.008 -16.778 1.00 97.69 234 ASP A N 1
ATOM 1864 C CA . ASP A 1 234 ? -5.270 11.724 -17.030 1.00 97.69 234 ASP A CA 1
ATOM 1865 C C . ASP A 1 234 ? -6.156 12.443 -15.997 1.00 97.69 234 ASP A C 1
ATOM 1867 O O . ASP A 1 234 ? -6.120 12.147 -14.797 1.00 97.69 234 ASP A O 1
ATOM 1871 N N . VAL A 1 235 ? -6.960 13.394 -16.484 1.00 98.12 235 VAL A N 1
ATOM 1872 C CA . VAL A 1 235 ? -7.894 14.199 -15.680 1.00 98.12 235 VAL A CA 1
ATOM 1873 C C . VAL A 1 235 ? -8.904 13.317 -14.951 1.00 98.12 235 VAL A C 1
ATOM 1875 O O . VAL A 1 235 ? -9.223 13.577 -13.793 1.00 98.12 235 VAL A O 1
ATOM 1878 N N . ARG A 1 236 ? -9.371 12.237 -15.584 1.00 98.38 236 ARG A N 1
ATOM 1879 C CA . ARG A 1 236 ? -10.361 11.350 -14.978 1.00 98.38 236 ARG A CA 1
ATOM 1880 C C . ARG A 1 236 ? -9.759 10.548 -13.829 1.00 98.38 236 ARG A C 1
ATOM 1882 O O . ARG A 1 236 ? -10.424 10.377 -12.811 1.00 98.38 236 ARG A O 1
ATOM 1889 N N . ILE A 1 237 ? -8.505 10.107 -13.947 1.00 98.69 237 ILE A N 1
ATOM 1890 C CA . ILE A 1 237 ? -7.781 9.489 -12.821 1.00 98.69 237 ILE A CA 1
ATOM 1891 C C . ILE A 1 237 ? -7.698 10.471 -11.644 1.00 98.69 237 ILE A C 1
ATOM 1893 O O . ILE A 1 237 ? -8.001 10.078 -10.520 1.00 98.69 237 ILE A O 1
ATOM 1897 N N . LYS A 1 238 ? -7.362 11.745 -11.890 1.00 98.75 238 LYS A N 1
ATOM 1898 C CA . LYS A 1 238 ? -7.292 12.779 -10.838 1.00 98.75 238 LYS A CA 1
ATOM 1899 C C . LYS A 1 238 ? -8.621 12.956 -10.107 1.00 98.75 238 LYS A C 1
ATOM 1901 O O . LYS A 1 238 ? -8.646 12.932 -8.880 1.00 98.75 238 LYS A O 1
ATOM 1906 N N . GLU A 1 239 ? -9.719 13.076 -10.850 1.00 98.75 239 GLU A N 1
ATOM 1907 C CA . GLU A 1 239 ? -11.072 13.192 -10.286 1.00 98.75 239 GLU A CA 1
ATOM 1908 C C . GLU A 1 239 ? -11.456 11.976 -9.432 1.00 98.75 239 GLU A C 1
ATOM 1910 O O . GLU A 1 239 ? -12.003 12.124 -8.341 1.00 98.75 239 GLU A O 1
ATOM 1915 N N . LEU A 1 240 ? -11.169 10.765 -9.918 1.00 98.81 240 LEU A N 1
ATOM 1916 C CA . LEU A 1 240 ? -11.499 9.520 -9.219 1.00 98.81 240 LEU A CA 1
ATOM 1917 C C . LEU A 1 240 ? -10.635 9.308 -7.965 1.00 98.81 240 LEU A C 1
ATOM 1919 O O . LEU A 1 240 ? -11.134 8.796 -6.956 1.00 98.81 240 LEU A O 1
ATOM 1923 N N . CYS A 1 241 ? -9.369 9.737 -7.997 1.00 98.81 241 CYS A N 1
ATOM 1924 C CA . CYS A 1 241 ? -8.534 9.819 -6.802 1.00 98.81 241 CYS A CA 1
ATOM 1925 C C . CYS A 1 241 ? -9.130 10.801 -5.792 1.00 98.81 241 CYS A C 1
ATOM 1927 O O . CYS A 1 241 ? -9.340 10.410 -4.646 1.00 98.81 241 CYS A O 1
ATOM 1929 N N . GLN A 1 242 ? -9.464 12.026 -6.217 1.00 98.75 242 GLN A N 1
ATOM 1930 C CA . GLN A 1 242 ? -10.008 13.049 -5.322 1.00 98.75 242 GLN A CA 1
ATOM 1931 C C . GLN A 1 242 ? -11.309 12.595 -4.661 1.00 98.75 242 GLN A C 1
ATOM 1933 O O . GLN A 1 242 ? -11.436 12.706 -3.452 1.00 98.75 242 GLN A O 1
ATOM 1938 N N . ASN A 1 243 ? -12.229 11.979 -5.409 1.00 98.75 243 ASN A N 1
ATOM 1939 C CA . ASN A 1 243 ? -13.463 11.445 -4.828 1.00 98.75 243 ASN A CA 1
ATOM 1940 C C . ASN A 1 243 ? -13.195 10.398 -3.731 1.00 98.75 243 ASN A C 1
ATOM 1942 O O . ASN A 1 243 ? -13.916 10.330 -2.741 1.00 98.75 243 ASN A O 1
ATOM 1946 N N . SER A 1 244 ? -12.162 9.569 -3.903 1.00 98.75 244 SER A N 1
ATOM 1947 C CA . SER A 1 244 ? -11.778 8.573 -2.898 1.00 98.75 244 SER A CA 1
ATOM 1948 C C . SER A 1 244 ? -11.122 9.224 -1.675 1.00 98.75 244 SER A C 1
ATOM 1950 O O . SER A 1 244 ? -11.417 8.817 -0.554 1.00 98.75 244 SER A O 1
ATOM 1952 N N . ILE A 1 245 ? -10.289 10.251 -1.883 1.00 98.88 245 ILE A N 1
ATOM 1953 C CA . ILE A 1 245 ? -9.681 11.064 -0.815 1.00 98.88 245 ILE A CA 1
ATOM 1954 C C . ILE A 1 245 ? -10.768 11.786 -0.011 1.00 98.88 245 ILE A C 1
ATOM 1956 O O . ILE A 1 245 ? -10.774 11.698 1.211 1.00 98.88 245 ILE A O 1
ATOM 1960 N N . ASP A 1 246 ? -11.749 12.396 -0.677 1.00 98.75 246 ASP A N 1
ATOM 1961 C CA . ASP A 1 246 ? -12.837 13.116 -0.013 1.00 98.75 246 ASP A CA 1
ATOM 1962 C C . ASP A 1 246 ? -13.642 12.193 0.918 1.00 98.75 246 ASP A C 1
ATOM 1964 O O . ASP A 1 246 ? -14.010 12.604 2.019 1.00 98.75 246 ASP A O 1
ATOM 1968 N N . ILE A 1 247 ? -13.886 10.939 0.509 1.00 98.81 247 ILE A N 1
ATOM 1969 C CA . ILE A 1 247 ? -14.545 9.928 1.353 1.00 98.81 247 ILE A CA 1
ATOM 1970 C C . ILE A 1 247 ? -13.662 9.560 2.552 1.00 98.81 247 ILE A C 1
ATOM 1972 O O . ILE A 1 247 ? -14.177 9.382 3.657 1.00 98.81 247 ILE A O 1
ATOM 1976 N N . LEU A 1 248 ? -12.348 9.424 2.353 1.00 98.62 248 LEU A N 1
ATOM 1977 C CA . LEU A 1 248 ? -11.415 9.125 3.440 1.00 98.62 248 LEU A CA 1
ATOM 1978 C C . LEU A 1 248 ? -11.425 10.242 4.485 1.00 98.62 248 LEU A C 1
ATOM 1980 O O . LEU A 1 248 ? -11.740 9.978 5.644 1.00 98.62 248 LEU A O 1
ATOM 1984 N N . GLU A 1 249 ? -11.149 11.474 4.070 1.00 98.19 249 GLU A N 1
ATOM 1985 C CA . GLU A 1 249 ? -10.943 12.610 4.972 1.00 98.19 249 GLU A CA 1
ATOM 1986 C C . GLU A 1 249 ? -12.224 13.073 5.667 1.00 98.19 249 GLU A C 1
ATOM 1988 O O . GLU A 1 249 ? -12.202 13.420 6.847 1.00 98.19 249 GLU A O 1
ATOM 1993 N N . ASN A 1 250 ? -13.346 13.100 4.943 1.00 98.44 250 ASN A N 1
ATOM 1994 C CA . ASN A 1 250 ? -14.562 13.745 5.439 1.00 98.44 250 ASN A CA 1
ATOM 1995 C C . ASN A 1 250 ? -15.567 12.764 6.053 1.00 98.44 250 ASN A C 1
ATOM 1997 O O . ASN A 1 250 ? -16.500 13.202 6.730 1.00 98.44 250 ASN A O 1
ATOM 2001 N N . GLU A 1 251 ? -15.423 11.459 5.803 1.00 98.44 251 GLU A N 1
ATOM 2002 C CA . GLU A 1 251 ? -16.436 10.465 6.180 1.00 98.44 251 GLU A CA 1
ATOM 2003 C C . GLU A 1 251 ? -15.852 9.241 6.898 1.00 98.44 251 GLU A C 1
ATOM 2005 O O . GLU A 1 251 ? -16.372 8.854 7.946 1.00 98.44 251 GLU A O 1
ATOM 2010 N N . LEU A 1 252 ? -14.798 8.613 6.363 1.00 98.62 252 LEU A N 1
ATOM 2011 C CA . LEU A 1 252 ? -14.244 7.379 6.930 1.00 98.62 252 LEU A CA 1
ATOM 2012 C C . LEU A 1 252 ? -13.363 7.648 8.158 1.00 98.62 252 LEU A C 1
ATOM 2014 O O . LEU A 1 252 ? -13.554 7.010 9.195 1.00 98.62 252 LEU A O 1
ATOM 2018 N N . ILE A 1 253 ? -12.370 8.532 8.040 1.00 98.69 253 ILE A N 1
ATOM 2019 C CA . ILE A 1 253 ? -11.391 8.799 9.097 1.00 98.69 253 ILE A CA 1
ATOM 2020 C C . ILE A 1 253 ? -12.004 9.765 10.108 1.00 98.69 253 ILE A C 1
ATOM 2022 O O . ILE A 1 253 ? -12.165 10.955 9.865 1.00 98.69 253 ILE A O 1
ATOM 2026 N N . VAL A 1 254 ? -12.340 9.246 11.285 1.00 98.69 254 VAL A N 1
ATOM 2027 C CA . VAL A 1 254 ? -12.987 10.030 12.346 1.00 98.69 254 VAL A CA 1
ATOM 2028 C C . VAL A 1 254 ? -11.949 10.760 13.196 1.00 98.69 254 VAL A C 1
ATOM 2030 O O . VAL A 1 254 ? -12.177 11.880 13.658 1.00 98.69 254 VAL A O 1
ATOM 2033 N N . TYR A 1 255 ? -10.822 10.101 13.462 1.00 98.81 255 TYR A N 1
ATOM 2034 C CA . TYR A 1 255 ? -9.681 10.682 14.161 1.00 98.81 255 TYR A CA 1
ATOM 2035 C C . TYR A 1 255 ? -8.442 9.839 13.901 1.00 98.81 255 TYR A C 1
ATOM 2037 O O . TYR A 1 255 ? -8.459 8.641 14.164 1.00 98.81 255 TYR A O 1
ATOM 2045 N N . GLU A 1 256 ? -7.354 10.451 13.468 1.00 98.62 256 GLU A N 1
ATOM 2046 C CA . GLU A 1 256 ? -6.061 9.789 13.347 1.00 98.62 256 GLU A CA 1
ATOM 2047 C C . GLU A 1 256 ? -5.007 10.579 14.112 1.00 98.62 256 GLU A C 1
ATOM 2049 O O . GLU A 1 256 ? -5.172 11.779 14.349 1.00 98.62 256 GLU A O 1
ATOM 2054 N N . ARG A 1 257 ? -3.951 9.884 14.540 1.00 98.56 257 ARG A N 1
ATOM 2055 C CA . ARG A 1 257 ? -2.675 10.528 14.832 1.00 98.56 257 ARG A CA 1
ATOM 2056 C C . ARG A 1 257 ? -1.512 9.641 14.437 1.00 98.56 257 ARG A C 1
ATOM 2058 O O . ARG A 1 257 ? -1.547 8.420 14.614 1.00 98.56 257 ARG A O 1
ATOM 2065 N N . HIS A 1 258 ? -0.407 10.293 14.102 1.00 98.00 258 HIS A N 1
ATOM 2066 C CA . HIS A 1 258 ? 0.889 9.661 13.925 1.00 98.00 258 HIS A CA 1
ATOM 2067 C C . HIS A 1 258 ? 2.037 10.507 14.501 1.00 98.00 258 HIS A C 1
ATOM 2069 O O . HIS A 1 258 ? 1.866 11.660 14.904 1.00 98.00 258 HIS A O 1
ATOM 2075 N N . THR A 1 259 ? 3.226 9.918 14.593 1.00 97.12 259 THR A N 1
ATOM 2076 C CA . THR A 1 259 ? 4.470 10.619 14.952 1.00 97.12 259 THR A CA 1
ATOM 2077 C C . THR A 1 259 ? 5.042 11.413 13.779 1.00 97.12 259 THR A C 1
ATOM 2079 O O . THR A 1 259 ? 4.772 11.093 12.618 1.00 97.12 259 THR A O 1
ATOM 2082 N N . ASP A 1 260 ? 5.926 12.371 14.071 1.00 94.38 260 ASP A N 1
ATOM 2083 C CA . ASP A 1 260 ? 6.689 13.093 13.046 1.00 94.38 260 ASP A CA 1
ATOM 2084 C C . ASP A 1 260 ? 7.426 12.136 12.097 1.00 94.38 260 ASP A C 1
ATOM 2086 O O . ASP A 1 260 ? 7.992 11.121 12.514 1.00 94.38 260 ASP A O 1
ATOM 2090 N N . GLY A 1 261 ? 7.451 12.487 10.812 1.00 90.81 261 GLY A N 1
ATOM 2091 C CA . GLY A 1 261 ? 8.119 11.706 9.771 1.00 90.81 261 GLY A CA 1
ATOM 2092 C C . GLY A 1 261 ? 7.312 10.518 9.242 1.00 90.81 261 GLY A C 1
ATOM 2093 O O . GLY A 1 261 ? 7.749 9.912 8.265 1.00 90.81 261 GLY A O 1
ATOM 2094 N N . SER A 1 262 ? 6.155 10.206 9.835 1.00 95.06 262 SER A N 1
ATOM 2095 C CA . SER A 1 262 ? 5.141 9.381 9.172 1.00 95.06 262 SER A CA 1
ATOM 2096 C C . SER A 1 262 ? 4.269 10.251 8.266 1.00 95.06 262 SER A C 1
ATOM 2098 O O . SER A 1 262 ? 4.001 11.403 8.606 1.00 95.06 262 SER A O 1
ATOM 2100 N N . ARG A 1 263 ? 3.828 9.697 7.134 1.00 96.69 263 ARG A N 1
ATOM 2101 C CA . ARG A 1 263 ? 2.779 10.264 6.263 1.00 96.69 263 ARG A CA 1
ATOM 2102 C C . ARG A 1 263 ? 1.545 9.360 6.291 1.00 96.69 263 ARG A C 1
ATOM 2104 O O . ARG A 1 263 ? 1.083 8.906 5.253 1.00 96.69 263 ARG A O 1
ATOM 2111 N N . SER A 1 264 ? 1.142 8.990 7.502 1.00 97.31 264 SER A N 1
ATOM 2112 C CA . SER A 1 264 ? 0.014 8.094 7.737 1.00 97.31 264 SER A CA 1
ATOM 2113 C C . SER A 1 264 ? -1.288 8.882 7.731 1.00 97.31 264 SER A C 1
ATOM 2115 O O . SER A 1 264 ? -1.369 9.885 8.427 1.00 97.31 264 SER A O 1
ATOM 2117 N N . HIS A 1 265 ? -2.305 8.395 7.035 1.00 98.50 265 HIS A N 1
ATOM 2118 C CA . HIS A 1 265 ? -3.644 8.991 6.983 1.00 98.50 265 HIS A CA 1
ATOM 2119 C C . HIS A 1 265 ? -4.704 8.076 7.605 1.00 98.50 265 HIS A C 1
ATOM 2121 O O . HIS A 1 265 ? -5.906 8.327 7.533 1.00 98.50 265 HIS A O 1
ATOM 2127 N N . GLY A 1 266 ? -4.266 7.000 8.257 1.00 98.00 266 GLY A N 1
ATOM 2128 C CA . GLY A 1 266 ? -5.089 6.171 9.114 1.00 98.00 266 GLY A CA 1
ATOM 2129 C C . GLY A 1 266 ? -5.541 4.867 8.480 1.00 98.00 266 GLY A C 1
ATOM 2130 O O . GLY A 1 266 ? -5.886 3.967 9.238 1.00 98.00 266 GLY A O 1
ATOM 2131 N N . VAL A 1 267 ? -5.514 4.698 7.155 1.00 98.38 267 VAL A N 1
ATOM 2132 C CA . VAL A 1 267 ? -5.899 3.435 6.501 1.00 98.38 267 VAL A CA 1
ATOM 2133 C C . VAL A 1 267 ? -4.928 3.052 5.394 1.00 98.38 267 VAL A C 1
ATOM 2135 O O . VAL A 1 267 ? -4.682 3.825 4.471 1.00 98.38 267 VAL A O 1
ATOM 2138 N N . SER A 1 268 ? -4.476 1.798 5.431 1.00 98.06 268 SER A N 1
ATOM 2139 C CA . SER A 1 268 ? -3.618 1.213 4.405 1.00 98.06 268 SER A CA 1
ATOM 2140 C C . SER A 1 268 ? -4.361 0.249 3.470 1.00 98.06 268 SER A C 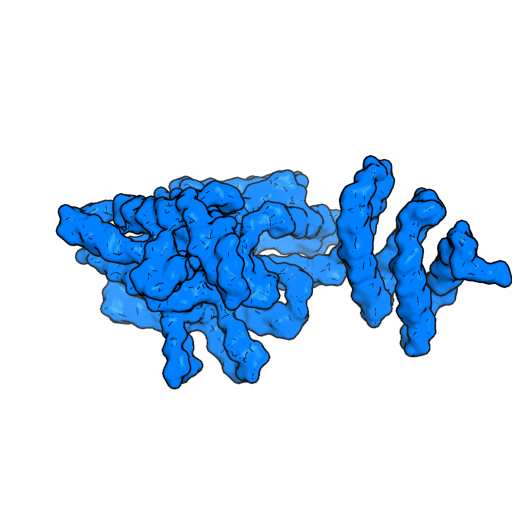1
ATOM 2142 O O . SER A 1 268 ? -5.495 -0.163 3.722 1.00 98.06 268 SER A O 1
ATOM 2144 N N . ILE A 1 269 ? -3.726 -0.108 2.355 1.00 98.00 269 ILE A N 1
ATOM 2145 C CA . ILE A 1 269 ? -4.241 -1.037 1.341 1.00 98.00 269 ILE A CA 1
ATOM 2146 C C . ILE A 1 269 ? -3.144 -2.000 0.882 1.00 98.00 269 ILE A C 1
ATOM 2148 O O . ILE A 1 269 ? -1.961 -1.645 0.831 1.00 98.00 269 ILE A O 1
ATOM 2152 N N . PHE A 1 270 ? -3.510 -3.235 0.537 1.00 95.94 270 PHE A N 1
ATOM 2153 C CA . PHE A 1 270 ? -2.554 -4.199 -0.002 1.00 95.94 270 PHE A CA 1
ATOM 2154 C C . PHE A 1 270 ? -2.223 -3.927 -1.470 1.00 95.94 270 PHE A C 1
ATOM 2156 O O . PHE A 1 270 ? -3.092 -3.991 -2.338 1.00 95.94 270 PHE A O 1
ATOM 2163 N N . LEU A 1 271 ? -0.940 -3.704 -1.765 1.00 95.69 271 LEU A N 1
ATOM 2164 C CA . LEU A 1 271 ? -0.438 -3.600 -3.134 1.00 95.69 271 LEU A CA 1
ATOM 2165 C C . LEU A 1 271 ? 0.993 -4.155 -3.207 1.00 95.69 271 LEU A C 1
ATOM 2167 O O . LEU A 1 271 ? 1.958 -3.437 -2.942 1.00 95.69 271 LEU A O 1
ATOM 2171 N N . PRO A 1 272 ? 1.172 -5.444 -3.548 1.00 93.38 272 PRO A N 1
ATOM 2172 C CA . PRO A 1 272 ? 2.479 -6.075 -3.493 1.00 93.38 272 PRO A CA 1
ATOM 2173 C C . PRO A 1 272 ? 3.397 -5.537 -4.591 1.00 93.38 272 PRO A C 1
ATOM 2175 O O . PRO A 1 272 ? 2.979 -5.300 -5.727 1.00 93.38 272 PRO A O 1
ATOM 2178 N N . SER A 1 273 ? 4.694 -5.452 -4.290 1.00 92.75 273 SER A N 1
ATOM 2179 C CA . SER A 1 273 ? 5.699 -5.138 -5.302 1.00 92.75 273 SER A CA 1
ATOM 2180 C C . SER A 1 273 ? 5.629 -6.129 -6.473 1.00 92.75 273 SER A C 1
ATOM 2182 O O . SER A 1 273 ? 5.647 -7.351 -6.294 1.00 92.75 273 SER A O 1
ATOM 2184 N N . PHE A 1 274 ? 5.624 -5.618 -7.708 1.00 94.25 274 PHE A N 1
ATOM 2185 C CA . PHE A 1 274 ? 5.637 -6.459 -8.914 1.00 94.25 274 PHE A CA 1
ATOM 2186 C C . PHE A 1 274 ? 6.920 -7.309 -9.034 1.00 94.25 274 PHE A C 1
ATOM 2188 O O . PHE A 1 274 ? 6.987 -8.233 -9.845 1.00 94.25 274 PHE A O 1
ATOM 2195 N N . LEU A 1 275 ? 7.943 -7.010 -8.224 1.00 91.94 275 LEU A N 1
ATOM 2196 C CA . LEU A 1 275 ? 9.202 -7.751 -8.155 1.00 91.94 275 LEU A CA 1
ATOM 2197 C C . LEU A 1 275 ? 9.154 -8.950 -7.201 1.00 91.94 275 LEU A C 1
ATOM 2199 O O . LEU A 1 275 ? 10.096 -9.744 -7.197 1.00 91.94 275 LEU A O 1
ATOM 2203 N N . VAL A 1 276 ? 8.077 -9.116 -6.424 1.00 90.38 276 VAL A N 1
ATOM 2204 C CA . VAL A 1 276 ? 7.880 -10.299 -5.574 1.00 90.38 276 VAL A CA 1
ATOM 2205 C C . VAL A 1 276 ? 7.983 -11.568 -6.439 1.00 90.38 276 VAL A C 1
ATOM 2207 O O . VAL A 1 276 ? 7.339 -11.624 -7.494 1.00 90.38 276 VAL A O 1
ATOM 2210 N N . PRO A 1 277 ? 8.773 -12.585 -6.039 1.00 90.62 277 PRO A N 1
ATOM 2211 C CA . PRO A 1 277 ? 8.879 -13.851 -6.763 1.00 90.62 277 PRO A CA 1
ATOM 2212 C C . PRO A 1 277 ? 7.520 -14.495 -7.048 1.00 90.62 277 PRO A C 1
ATOM 2214 O O . PRO A 1 277 ? 6.602 -14.411 -6.239 1.00 90.62 277 PRO A O 1
ATOM 2217 N N . GLU A 1 278 ? 7.385 -15.157 -8.197 1.00 91.50 278 GLU A N 1
ATOM 2218 C CA . GLU A 1 278 ? 6.089 -15.647 -8.688 1.00 91.50 278 GLU A CA 1
ATOM 2219 C C . GLU A 1 278 ? 5.398 -16.638 -7.743 1.00 91.50 278 GLU A C 1
ATOM 2221 O O . GLU A 1 278 ? 4.190 -16.559 -7.535 1.00 91.50 278 GLU A O 1
ATOM 2226 N N . ASN A 1 279 ? 6.155 -17.538 -7.118 1.00 88.56 279 ASN A N 1
ATOM 2227 C CA . ASN A 1 279 ? 5.625 -18.482 -6.134 1.00 88.56 279 ASN A CA 1
ATOM 2228 C C . ASN A 1 279 ? 5.057 -17.767 -4.895 1.00 88.56 279 ASN A C 1
ATOM 2230 O O . ASN A 1 279 ? 3.997 -18.141 -4.398 1.00 88.56 279 ASN A O 1
ATOM 2234 N N . ILE A 1 280 ? 5.741 -16.718 -4.432 1.00 87.94 280 ILE A N 1
ATOM 2235 C CA . ILE A 1 280 ? 5.312 -15.900 -3.294 1.00 87.94 280 ILE A CA 1
ATOM 2236 C C . ILE A 1 280 ? 4.067 -15.094 -3.685 1.00 87.94 280 ILE A C 1
ATOM 2238 O O . ILE A 1 280 ? 3.067 -15.108 -2.972 1.00 87.94 280 ILE A O 1
ATOM 2242 N N . TYR A 1 281 ? 4.092 -14.465 -4.862 1.00 91.25 281 TYR A N 1
ATOM 2243 C CA . TYR A 1 281 ? 2.971 -13.695 -5.394 1.00 91.25 281 TYR A CA 1
ATOM 2244 C C . TYR A 1 281 ? 1.692 -14.533 -5.515 1.00 91.25 281 TYR A C 1
ATOM 2246 O O . TYR A 1 281 ? 0.652 -14.133 -4.999 1.00 91.25 281 TYR A O 1
ATOM 2254 N N . ARG A 1 282 ? 1.766 -15.722 -6.130 1.00 91.19 282 ARG A N 1
ATOM 2255 C CA . ARG A 1 282 ? 0.607 -16.618 -6.283 1.00 91.19 282 ARG A CA 1
ATOM 2256 C C . ARG A 1 282 ? 0.021 -17.053 -4.947 1.00 91.19 282 ARG A C 1
ATOM 2258 O O . ARG A 1 282 ? -1.201 -17.079 -4.812 1.00 91.19 282 ARG A O 1
ATOM 2265 N N . SER A 1 283 ? 0.875 -17.376 -3.975 1.00 85.56 283 SER A N 1
ATOM 2266 C CA . SER A 1 283 ? 0.427 -17.732 -2.625 1.00 85.56 283 SER A CA 1
ATOM 2267 C C . SER A 1 283 ? -0.373 -16.585 -2.000 1.00 85.56 283 SER A C 1
ATOM 2269 O O . SER A 1 283 ? -1.511 -16.768 -1.562 1.00 85.56 283 SER A O 1
ATOM 2271 N N . HIS A 1 284 ? 0.164 -15.365 -2.060 1.00 86.12 284 HIS A N 1
ATOM 2272 C CA . HIS A 1 284 ? -0.487 -14.196 -1.474 1.00 86.12 284 HIS A CA 1
ATOM 2273 C C . HIS A 1 284 ? -1.760 -13.787 -2.202 1.00 86.12 284 HIS A C 1
ATOM 2275 O O . HIS A 1 284 ? -2.771 -13.553 -1.548 1.00 86.12 284 HIS A O 1
ATOM 2281 N N . MET A 1 285 ? -1.761 -13.778 -3.534 1.00 91.50 285 MET A N 1
ATOM 2282 C CA . MET A 1 285 ? -2.973 -13.483 -4.299 1.00 91.50 285 MET A CA 1
ATOM 2283 C C . MET A 1 285 ? -4.060 -14.536 -4.088 1.00 91.50 285 MET A C 1
ATOM 2285 O O . MET A 1 285 ? -5.237 -14.190 -4.046 1.00 91.50 285 MET A O 1
ATOM 2289 N N . SER A 1 286 ? -3.700 -15.811 -3.890 1.00 89.31 286 SER A N 1
ATOM 2290 C CA . SER A 1 286 ? -4.675 -16.840 -3.511 1.00 89.31 286 SER A CA 1
ATOM 2291 C C . SER A 1 286 ? -5.356 -16.498 -2.186 1.00 89.31 286 SER A C 1
ATOM 2293 O O . SER A 1 286 ? -6.574 -16.639 -2.081 1.00 89.31 286 SER A O 1
ATOM 2295 N N . MET A 1 287 ? -4.613 -16.011 -1.188 1.00 84.62 287 MET A N 1
ATOM 2296 C CA . MET A 1 287 ? -5.193 -15.529 0.071 1.00 84.62 287 MET A CA 1
ATOM 2297 C C . MET A 1 287 ? -6.032 -14.265 -0.138 1.00 84.62 287 MET A C 1
ATOM 2299 O O . MET A 1 287 ? -7.198 -14.239 0.257 1.00 84.62 287 MET A O 1
ATOM 2303 N N . TYR A 1 288 ? -5.478 -13.268 -0.830 1.00 90.31 288 TYR A N 1
ATOM 2304 C CA . TYR A 1 288 ? -6.100 -11.968 -1.076 1.00 90.31 288 TYR A CA 1
ATOM 2305 C C . TYR A 1 288 ? -7.471 -12.073 -1.742 1.00 90.31 288 TYR A C 1
ATOM 2307 O O . TYR A 1 288 ? -8.439 -11.492 -1.256 1.00 90.31 288 TYR A O 1
ATOM 2315 N N . ARG A 1 289 ? -7.580 -12.908 -2.785 1.00 92.12 289 ARG A N 1
ATOM 2316 C CA . ARG A 1 289 ? -8.823 -13.159 -3.540 1.00 92.12 289 ARG A CA 1
ATOM 2317 C C . ARG A 1 289 ? -9.964 -13.743 -2.698 1.00 92.12 289 ARG A C 1
ATOM 2319 O O . ARG A 1 289 ? -11.077 -13.890 -3.189 1.00 92.12 289 ARG A O 1
ATOM 2326 N N . ASN A 1 290 ? -9.701 -14.134 -1.448 1.00 87.75 290 ASN A N 1
ATOM 2327 C CA . ASN A 1 290 ? -10.727 -14.626 -0.522 1.00 87.75 290 ASN A CA 1
ATOM 2328 C C . ASN A 1 290 ? -11.192 -13.568 0.476 1.00 87.75 290 ASN A C 1
ATOM 2330 O O . ASN A 1 290 ? -12.158 -13.825 1.195 1.00 87.75 290 ASN A O 1
ATOM 2334 N N . SER A 1 291 ? -10.556 -12.397 0.509 1.00 89.81 291 SER A N 1
ATOM 2335 C CA . SER A 1 291 ? -11.125 -11.235 1.187 1.00 89.81 291 SER A CA 1
ATOM 2336 C C . SER A 1 291 ? -12.399 -10.794 0.470 1.00 89.81 291 SER A C 1
ATOM 2338 O O . SER A 1 291 ? -12.506 -10.919 -0.754 1.00 89.81 291 SER A O 1
ATOM 2340 N N . ARG A 1 292 ? -13.374 -10.276 1.219 1.00 93.50 292 ARG A N 1
ATOM 2341 C CA . ARG A 1 292 ? -14.587 -9.723 0.616 1.00 93.50 292 ARG A CA 1
ATOM 2342 C C . ARG A 1 292 ? -14.278 -8.513 -0.270 1.00 93.50 292 ARG A C 1
ATOM 2344 O O . ARG A 1 292 ? -14.782 -8.447 -1.382 1.00 93.50 292 ARG A O 1
ATOM 2351 N N . PHE A 1 293 ? -13.370 -7.637 0.161 1.00 96.56 293 PHE A N 1
ATOM 2352 C CA . PHE A 1 293 ? -12.947 -6.467 -0.616 1.00 96.56 293 PHE A CA 1
ATOM 2353 C C . PHE A 1 293 ? -12.419 -6.836 -2.013 1.00 96.56 293 PHE A C 1
ATOM 2355 O O . PHE A 1 293 ? -12.830 -6.236 -3.000 1.00 96.56 293 PHE A O 1
ATOM 2362 N N . SER A 1 294 ? -11.572 -7.869 -2.123 1.00 96.38 294 SER A N 1
ATOM 2363 C CA . SER A 1 294 ? -11.072 -8.331 -3.426 1.00 96.38 294 SER A CA 1
ATOM 2364 C C . SER A 1 294 ? -12.138 -8.993 -4.302 1.00 96.38 294 SER A C 1
ATOM 2366 O O . SER A 1 294 ? -11.903 -9.120 -5.497 1.00 96.38 294 SER A O 1
ATOM 2368 N N . ARG A 1 295 ? -13.240 -9.501 -3.736 1.00 96.81 295 ARG A N 1
ATOM 2369 C CA . ARG A 1 295 ? -14.336 -10.105 -4.515 1.00 96.81 295 ARG A CA 1
ATOM 2370 C C . ARG A 1 295 ? -15.347 -9.066 -4.988 1.00 96.81 295 ARG A C 1
ATOM 2372 O O . ARG A 1 295 ? -15.925 -9.230 -6.056 1.00 96.81 295 ARG A O 1
ATOM 2379 N N . ASP A 1 296 ? -15.560 -8.037 -4.175 1.00 98.25 296 ASP A N 1
ATOM 2380 C CA . ASP A 1 296 ? -16.582 -7.014 -4.398 1.00 98.25 296 ASP A CA 1
ATOM 2381 C C . ASP A 1 296 ? -16.026 -5.808 -5.187 1.00 98.25 296 ASP A C 1
ATOM 2383 O O . ASP A 1 296 ? -16.788 -4.944 -5.619 1.00 98.25 296 ASP A O 1
ATOM 2387 N N . THR A 1 297 ? -14.706 -5.749 -5.401 1.00 98.69 297 THR A N 1
ATOM 2388 C CA . THR A 1 297 ? -14.014 -4.696 -6.161 1.00 98.69 297 THR A CA 1
ATOM 2389 C C . THR A 1 297 ? -13.025 -5.288 -7.159 1.00 98.69 297 THR A C 1
ATOM 2391 O O . THR A 1 297 ? -12.585 -6.423 -7.009 1.00 98.69 297 THR A O 1
ATOM 2394 N N . SER A 1 298 ? -12.605 -4.480 -8.131 1.00 98.69 298 SER A N 1
ATOM 2395 C CA . SER A 1 298 ? -11.639 -4.866 -9.167 1.00 98.69 298 SER A CA 1
ATOM 2396 C C . SER A 1 298 ? -10.171 -4.729 -8.729 1.00 98.69 298 SER A C 1
ATOM 2398 O O . SER A 1 298 ? -9.261 -4.736 -9.563 1.00 98.69 298 SER A O 1
ATOM 2400 N N . TRP A 1 299 ? -9.907 -4.498 -7.434 1.00 98.50 299 TRP A N 1
ATOM 2401 C CA . TRP A 1 299 ? -8.554 -4.211 -6.936 1.00 98.50 299 TRP A CA 1
ATOM 2402 C C . TRP A 1 299 ? -7.596 -5.386 -7.149 1.00 98.50 299 TRP A C 1
ATOM 2404 O O . TRP A 1 299 ? -6.444 -5.187 -7.540 1.00 98.50 299 TRP A O 1
ATOM 2414 N N . GLY A 1 300 ? -8.081 -6.619 -6.974 1.00 97.75 300 GLY A N 1
ATOM 2415 C CA . GLY A 1 300 ? -7.301 -7.824 -7.260 1.00 97.75 300 GLY A CA 1
ATOM 2416 C C . GLY A 1 300 ? -6.855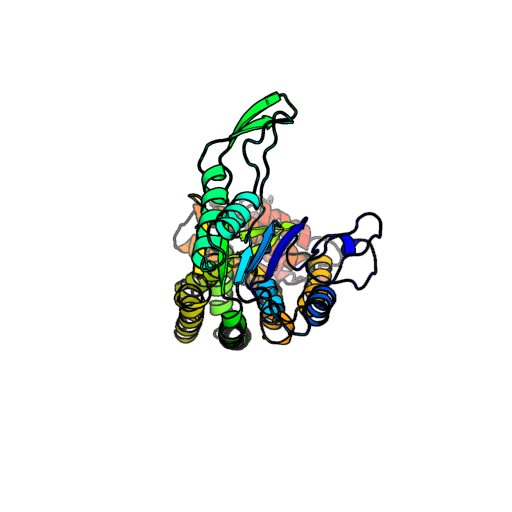 -7.892 -8.724 1.00 97.75 300 GLY A C 1
ATOM 2417 O O . GLY A 1 300 ? -5.683 -8.152 -9.007 1.00 97.75 300 GLY A O 1
ATOM 2418 N N . GLU A 1 301 ? -7.762 -7.580 -9.646 1.00 98.62 301 GLU A N 1
ATOM 2419 C CA . GLU A 1 301 ? -7.531 -7.538 -11.089 1.00 98.62 301 GLU A CA 1
ATOM 2420 C C . GLU A 1 301 ? -6.543 -6.434 -11.477 1.00 98.62 301 GLU A C 1
ATOM 2422 O O . GLU A 1 301 ? -5.725 -6.632 -12.382 1.00 98.62 301 GLU A O 1
ATOM 2427 N N . LEU A 1 302 ? -6.564 -5.287 -10.791 1.00 98.62 302 LEU A N 1
ATOM 2428 C CA . LEU A 1 302 ? -5.564 -4.237 -10.990 1.00 98.62 302 LEU A CA 1
ATOM 2429 C C . LEU A 1 302 ? -4.183 -4.684 -10.530 1.00 98.62 302 LEU A C 1
ATOM 2431 O O . LEU A 1 302 ? -3.222 -4.441 -11.257 1.00 98.62 302 LEU A O 1
ATOM 2435 N N . ILE A 1 303 ? -4.066 -5.366 -9.385 1.00 98.12 303 ILE A N 1
ATOM 2436 C CA . ILE A 1 303 ? -2.784 -5.925 -8.930 1.00 98.12 303 ILE A CA 1
ATOM 2437 C C . ILE A 1 303 ? -2.223 -6.889 -9.990 1.00 98.12 303 ILE A C 1
ATOM 2439 O O . ILE A 1 303 ? -1.047 -6.782 -10.355 1.00 98.12 303 ILE A O 1
ATOM 2443 N N . ASP A 1 304 ? -3.050 -7.809 -10.501 1.00 98.00 304 ASP A N 1
ATOM 2444 C CA . ASP A 1 304 ? -2.670 -8.755 -11.562 1.00 98.00 304 ASP A CA 1
ATOM 2445 C C . ASP A 1 304 ? -2.241 -8.022 -12.847 1.00 98.00 304 ASP A C 1
ATOM 2447 O O . ASP A 1 304 ? -1.166 -8.288 -13.400 1.00 98.00 304 ASP A O 1
ATOM 2451 N N . THR A 1 305 ? -3.046 -7.055 -13.294 1.00 98.50 305 THR A N 1
ATOM 2452 C CA . THR A 1 305 ? -2.807 -6.277 -14.520 1.00 98.50 305 THR A CA 1
ATOM 2453 C C . THR A 1 305 ? -1.528 -5.451 -14.416 1.00 98.50 305 THR A C 1
ATOM 2455 O O . THR A 1 305 ? -0.664 -5.530 -15.293 1.00 98.50 305 THR A O 1
ATOM 2458 N N . TYR A 1 306 ? -1.363 -4.702 -13.324 1.00 98.12 306 TYR A N 1
ATOM 2459 C CA . TYR A 1 306 ? -0.173 -3.903 -13.045 1.00 98.12 306 TYR A CA 1
ATOM 2460 C C . TYR A 1 306 ? 1.080 -4.776 -13.021 1.00 98.12 306 TYR A C 1
ATOM 2462 O O . TYR A 1 306 ? 2.065 -4.461 -13.691 1.00 98.12 306 TYR A O 1
ATOM 2470 N N . ARG A 1 307 ? 1.049 -5.908 -12.307 1.00 97.31 307 ARG A N 1
ATOM 2471 C CA . ARG A 1 307 ? 2.195 -6.818 -12.236 1.00 97.31 307 ARG A CA 1
ATOM 2472 C C . ARG A 1 307 ? 2.568 -7.359 -13.611 1.00 97.31 307 ARG A C 1
ATOM 2474 O O . ARG A 1 307 ? 3.749 -7.323 -13.960 1.00 97.31 307 ARG A O 1
ATOM 2481 N N . ALA A 1 308 ? 1.600 -7.862 -14.374 1.00 97.25 308 ALA A N 1
ATOM 2482 C CA . ALA A 1 308 ? 1.849 -8.414 -15.703 1.00 97.25 308 ALA A CA 1
ATOM 2483 C C . ALA A 1 308 ? 2.479 -7.362 -16.628 1.00 97.25 308 ALA A C 1
ATOM 2485 O O . ALA A 1 308 ? 3.530 -7.604 -17.224 1.00 97.25 308 ALA A O 1
ATOM 2486 N N . GLN A 1 309 ? 1.893 -6.164 -16.662 1.00 97.69 309 GLN A N 1
ATOM 2487 C CA . GLN A 1 309 ? 2.358 -5.068 -17.509 1.00 97.69 309 GLN A CA 1
ATOM 2488 C C . GLN A 1 309 ? 3.717 -4.517 -17.066 1.00 97.69 309 GLN A C 1
ATOM 2490 O O . GLN A 1 309 ? 4.559 -4.229 -17.916 1.00 97.69 309 GLN A O 1
ATOM 2495 N N . MET A 1 310 ? 3.999 -4.439 -15.762 1.00 96.75 310 MET A N 1
ATOM 2496 C CA . MET A 1 310 ? 5.331 -4.078 -15.270 1.00 96.75 310 MET A CA 1
ATOM 2497 C C . MET A 1 310 ? 6.368 -5.139 -15.629 1.00 96.75 310 MET A C 1
ATOM 2499 O O . MET A 1 310 ? 7.429 -4.806 -16.145 1.00 96.75 310 MET A O 1
ATOM 2503 N N . LEU A 1 311 ? 6.090 -6.426 -15.417 1.00 94.88 311 LEU A N 1
ATOM 2504 C CA . LEU A 1 311 ? 7.032 -7.490 -15.785 1.00 94.88 311 LEU A CA 1
ATOM 2505 C C . LEU A 1 311 ? 7.367 -7.480 -17.279 1.00 94.88 311 LEU A C 1
ATOM 2507 O O . LEU A 1 311 ? 8.501 -7.788 -17.650 1.00 94.88 311 LEU A O 1
ATOM 2511 N N . GLU A 1 312 ? 6.407 -7.098 -18.115 1.00 94.44 312 GLU A N 1
ATOM 2512 C CA . GLU A 1 312 ? 6.607 -6.923 -19.544 1.00 94.44 312 GLU A CA 1
ATOM 2513 C C . GLU A 1 312 ? 7.397 -5.643 -19.862 1.00 94.44 312 GLU A C 1
ATOM 2515 O O . GLU A 1 312 ? 8.425 -5.707 -20.535 1.00 94.44 312 GLU A O 1
ATOM 2520 N N . LYS A 1 313 ? 6.967 -4.477 -19.380 1.00 95.50 313 LYS A N 1
ATOM 2521 C CA . LYS A 1 313 ? 7.431 -3.170 -19.881 1.00 95.50 313 LYS A CA 1
ATOM 2522 C C . LYS A 1 313 ? 8.523 -2.515 -19.030 1.00 95.50 313 LYS A C 1
ATOM 2524 O O . LYS A 1 313 ? 9.106 -1.519 -19.455 1.00 95.50 313 LYS A O 1
ATOM 2529 N N . TYR A 1 314 ? 8.862 -3.055 -17.858 1.00 95.75 314 TYR A N 1
ATOM 2530 C CA . TYR A 1 314 ? 9.747 -2.380 -16.897 1.00 95.75 314 TYR A CA 1
ATOM 2531 C C . TYR A 1 314 ? 11.142 -2.062 -17.444 1.00 95.75 314 TYR A C 1
ATOM 2533 O O . TYR A 1 314 ? 11.633 -0.953 -17.249 1.00 95.75 314 TYR A O 1
ATOM 2541 N N . SER A 1 315 ? 11.772 -2.981 -18.182 1.00 95.25 315 SER A N 1
ATOM 2542 C CA . SER A 1 315 ? 13.071 -2.706 -18.813 1.00 95.25 315 SER A CA 1
ATOM 2543 C C . SER A 1 315 ? 12.996 -1.522 -19.777 1.00 95.25 315 SER A C 1
ATOM 2545 O O . SER A 1 315 ? 13.909 -0.705 -19.827 1.00 95.25 315 SER A O 1
ATOM 2547 N N . GLU A 1 316 ? 11.903 -1.400 -20.529 1.00 95.25 316 GLU A N 1
ATOM 2548 C CA . GLU A 1 316 ? 11.702 -0.299 -21.470 1.00 95.25 316 GLU A CA 1
ATOM 2549 C C . GLU A 1 316 ? 11.459 1.031 -20.759 1.00 95.25 316 GLU A C 1
ATOM 2551 O O . GLU A 1 316 ? 11.987 2.047 -21.208 1.00 95.25 316 GLU A O 1
ATOM 2556 N N . ILE A 1 317 ? 10.716 1.015 -19.650 1.00 95.31 317 ILE A N 1
ATOM 2557 C CA . ILE A 1 317 ? 10.514 2.182 -18.782 1.00 95.31 317 ILE A CA 1
ATOM 2558 C C . ILE A 1 317 ? 11.858 2.660 -18.219 1.00 95.31 317 ILE A C 1
ATOM 2560 O O . ILE A 1 317 ? 12.201 3.833 -18.350 1.00 95.31 317 ILE A O 1
ATOM 2564 N N . LEU A 1 318 ? 12.672 1.746 -17.681 1.00 95.38 318 LEU A N 1
ATOM 2565 C CA . LEU A 1 318 ? 13.991 2.089 -17.146 1.00 95.38 318 LEU A CA 1
ATOM 2566 C C . LEU A 1 318 ? 14.937 2.648 -18.214 1.00 95.38 318 LEU A C 1
ATOM 2568 O O . LEU A 1 318 ? 15.734 3.534 -17.910 1.00 95.38 318 LEU A O 1
ATOM 2572 N N . ILE A 1 319 ? 14.879 2.140 -19.450 1.00 96.06 319 ILE A N 1
ATOM 2573 C CA . ILE A 1 319 ? 15.673 2.680 -20.565 1.00 96.06 319 ILE A CA 1
ATOM 2574 C C . ILE A 1 319 ? 15.263 4.123 -20.869 1.00 96.06 319 ILE A C 1
ATOM 2576 O O . ILE A 1 319 ? 16.143 4.942 -21.123 1.00 96.06 319 ILE A O 1
ATOM 2580 N N . ASP A 1 320 ? 13.972 4.442 -20.812 1.00 95.06 320 ASP A N 1
ATOM 2581 C CA . ASP A 1 320 ? 13.469 5.787 -21.120 1.00 95.06 320 ASP A CA 1
ATOM 2582 C C . ASP A 1 320 ? 13.867 6.786 -20.060 1.00 95.06 320 ASP A C 1
ATOM 2584 O O . ASP A 1 320 ? 14.410 7.842 -20.379 1.00 95.06 320 ASP A O 1
ATOM 2588 N N . GLU A 1 321 ? 13.684 6.420 -18.794 1.00 94.62 321 GLU A N 1
ATOM 2589 C CA . GLU A 1 321 ? 14.159 7.237 -17.687 1.00 94.62 321 GLU A CA 1
ATOM 2590 C C . GLU A 1 321 ? 15.673 7.447 -17.750 1.00 94.62 321 GLU A C 1
ATOM 2592 O O . GLU A 1 321 ? 16.164 8.528 -17.419 1.00 94.62 321 GLU A O 1
ATOM 2597 N N . TYR A 1 322 ? 16.421 6.426 -18.177 1.00 94.62 322 TYR A N 1
ATOM 2598 C CA . TYR A 1 322 ? 17.868 6.507 -18.326 1.00 94.62 322 TYR A CA 1
ATOM 2599 C C . TYR A 1 322 ? 18.276 7.430 -19.474 1.00 94.62 322 TYR A C 1
ATOM 2601 O O . TYR A 1 322 ? 19.171 8.256 -19.305 1.00 94.62 322 TYR A O 1
ATOM 2609 N N . GLU A 1 323 ? 17.625 7.308 -20.632 1.00 95.31 323 GLU A N 1
ATOM 2610 C CA . GLU A 1 323 ? 17.859 8.175 -21.788 1.00 95.31 323 GLU A CA 1
ATOM 2611 C C . GLU A 1 323 ? 17.516 9.630 -21.452 1.00 95.31 323 GLU A C 1
ATOM 2613 O O . GLU A 1 323 ? 18.327 10.517 -21.713 1.00 95.31 323 GLU A O 1
ATOM 2618 N N . GLN A 1 324 ? 16.383 9.878 -20.790 1.00 94.62 324 GLN A N 1
ATOM 2619 C CA . GLN A 1 324 ? 16.000 11.211 -20.320 1.00 94.62 324 GLN A CA 1
ATOM 2620 C C . GLN A 1 324 ? 17.010 11.781 -19.320 1.00 94.62 324 GLN A C 1
ATOM 2622 O O . GLN A 1 324 ? 17.455 12.913 -19.491 1.00 94.62 324 GLN A O 1
ATOM 2627 N N . ALA A 1 325 ? 17.417 10.998 -18.313 1.00 93.88 325 ALA A N 1
ATOM 2628 C CA . ALA A 1 325 ? 18.422 11.419 -17.335 1.00 93.88 325 ALA A CA 1
ATOM 2629 C C . ALA A 1 325 ? 19.775 11.723 -17.996 1.00 93.88 325 ALA A C 1
ATOM 2631 O O . ALA A 1 325 ? 20.488 12.633 -17.580 1.00 93.88 325 ALA A O 1
ATOM 2632 N N . TYR A 1 326 ? 20.131 10.977 -19.043 1.00 92.75 326 TYR A N 1
ATOM 2633 C CA . TYR A 1 326 ? 21.321 11.253 -19.837 1.00 92.75 326 TYR A CA 1
ATOM 2634 C C . TYR A 1 326 ? 21.207 12.573 -20.604 1.00 92.75 326 TYR A C 1
ATOM 2636 O O . TYR A 1 326 ? 22.128 13.388 -20.537 1.00 92.75 326 TYR A O 1
ATOM 2644 N N . VAL A 1 327 ? 20.082 12.812 -21.283 1.00 93.88 327 VAL A N 1
ATOM 2645 C CA . VAL A 1 327 ? 19.823 14.062 -22.020 1.00 93.88 327 VAL A CA 1
ATOM 2646 C C . VAL A 1 327 ? 19.842 15.272 -21.083 1.00 93.88 327 VAL A C 1
ATOM 2648 O O . VAL A 1 327 ? 20.440 16.291 -21.423 1.00 93.88 327 VAL A O 1
ATOM 2651 N N . SER A 1 328 ? 19.269 15.155 -19.884 1.00 95.19 328 SER A N 1
ATOM 2652 C CA . SER A 1 328 ? 19.275 16.225 -18.877 1.00 95.19 328 SER A CA 1
ATOM 2653 C C . SER A 1 328 ? 20.580 16.331 -18.079 1.00 95.19 328 SER A C 1
ATOM 2655 O O . SER A 1 328 ? 20.704 17.209 -17.229 1.00 95.19 328 SER A O 1
ATOM 2657 N N . SER A 1 329 ? 21.565 15.463 -18.339 1.00 94.62 329 SER A N 1
ATOM 2658 C CA . SER A 1 329 ? 22.817 15.374 -17.573 1.00 94.62 329 SER A CA 1
ATOM 2659 C C . SER A 1 329 ? 22.624 15.145 -16.061 1.00 94.62 329 SER A C 1
ATOM 2661 O O . SER A 1 329 ? 23.479 15.526 -15.258 1.00 94.62 329 SER A O 1
ATOM 2663 N N . ASP A 1 330 ? 21.543 14.472 -15.652 1.00 95.06 330 ASP A N 1
ATOM 2664 C CA . ASP A 1 330 ? 21.270 14.107 -14.256 1.00 95.06 330 ASP A CA 1
ATOM 2665 C C . ASP A 1 330 ? 22.114 12.895 -13.828 1.00 95.06 330 ASP A C 1
ATOM 2667 O O . ASP A 1 330 ? 21.696 11.731 -13.845 1.00 95.06 330 ASP A O 1
ATOM 2671 N N . THR A 1 331 ? 23.353 13.177 -13.427 1.00 92.06 331 THR A N 1
ATOM 2672 C CA . THR A 1 331 ? 24.333 12.159 -13.022 1.00 92.06 331 THR A CA 1
ATOM 2673 C C . THR A 1 331 ? 23.877 11.327 -11.822 1.00 92.06 331 THR A C 1
ATOM 2675 O O . THR A 1 331 ? 24.187 10.133 -11.752 1.00 92.06 331 THR A O 1
ATOM 2678 N N . LYS A 1 332 ? 23.097 11.912 -10.904 1.00 93.25 332 LYS A N 1
ATOM 2679 C CA . LYS A 1 332 ? 22.570 11.218 -9.721 1.00 93.25 332 LYS A CA 1
ATOM 2680 C C . LYS A 1 332 ? 21.514 10.192 -10.126 1.00 93.25 332 LYS A C 1
ATOM 2682 O O . LYS A 1 332 ? 21.572 9.046 -9.665 1.00 93.25 332 LYS A O 1
ATOM 2687 N N . LYS A 1 333 ? 20.581 10.566 -11.007 1.00 93.31 333 LYS A N 1
ATOM 2688 C CA . LYS A 1 333 ? 19.553 9.653 -11.529 1.00 93.31 333 LYS A CA 1
ATOM 2689 C C . LYS A 1 333 ? 20.169 8.552 -12.390 1.00 93.31 333 LYS A C 1
ATOM 2691 O O . LYS A 1 333 ? 19.844 7.385 -12.178 1.00 93.31 333 LYS A O 1
ATOM 2696 N N . ILE A 1 334 ? 21.141 8.874 -13.247 1.00 91.56 334 ILE A N 1
ATOM 2697 C CA . ILE A 1 334 ? 21.908 7.879 -14.023 1.00 91.56 334 ILE A CA 1
ATOM 2698 C C . ILE A 1 334 ? 22.560 6.841 -13.098 1.00 91.56 334 ILE A C 1
ATOM 2700 O O . ILE A 1 334 ? 22.443 5.637 -13.338 1.00 91.56 334 ILE A O 1
ATOM 2704 N N . GLY A 1 335 ? 23.222 7.288 -12.024 1.00 90.06 335 GLY A N 1
ATOM 2705 C CA . GLY A 1 335 ? 23.862 6.402 -11.048 1.00 90.06 335 GLY A CA 1
ATOM 2706 C C . GLY A 1 335 ? 22.879 5.414 -10.413 1.00 90.06 335 GLY A C 1
ATOM 2707 O O . GLY A 1 335 ? 23.149 4.213 -10.379 1.00 90.06 335 GLY A O 1
ATOM 2708 N N . ARG A 1 336 ? 21.708 5.902 -9.985 1.00 91.56 336 ARG A N 1
ATOM 2709 C CA . ARG A 1 336 ? 20.632 5.073 -9.412 1.00 91.56 336 ARG A CA 1
ATOM 2710 C C . ARG A 1 336 ? 20.039 4.093 -10.429 1.00 91.56 336 ARG A C 1
ATOM 2712 O O . ARG A 1 336 ? 19.823 2.924 -10.107 1.00 91.56 336 ARG A O 1
ATOM 2719 N N . LEU A 1 337 ? 19.789 4.550 -11.656 1.00 91.56 337 LEU A N 1
ATOM 2720 C CA . LEU A 1 337 ? 19.183 3.734 -12.709 1.00 91.56 337 LEU A CA 1
ATOM 2721 C C . LEU A 1 337 ? 20.127 2.651 -13.230 1.00 91.56 337 LEU A C 1
ATOM 2723 O O . LEU A 1 337 ? 19.657 1.561 -13.537 1.00 91.56 337 LEU A O 1
ATOM 2727 N N . ASN A 1 338 ? 21.442 2.891 -13.271 1.00 89.56 338 ASN A N 1
ATOM 2728 C CA . ASN A 1 338 ? 22.425 1.913 -13.754 1.00 89.56 338 ASN A CA 1
ATOM 2729 C C . ASN A 1 338 ? 22.280 0.540 -13.075 1.00 89.56 338 ASN A C 1
ATOM 2731 O O . ASN A 1 338 ? 22.336 -0.487 -13.751 1.00 89.56 338 ASN A O 1
ATOM 2735 N N . GLN A 1 339 ? 22.076 0.501 -11.753 1.00 88.25 339 GLN A N 1
ATOM 2736 C CA . GLN A 1 339 ? 21.935 -0.761 -11.020 1.00 88.25 339 GLN A CA 1
ATOM 2737 C C . GLN A 1 339 ? 20.627 -1.483 -11.372 1.00 88.25 339 GLN A C 1
ATOM 2739 O O . GLN A 1 339 ? 20.650 -2.677 -11.679 1.00 88.25 339 GLN A O 1
ATOM 2744 N N . LYS A 1 340 ? 19.501 -0.755 -11.372 1.00 91.69 340 LYS A N 1
ATOM 2745 C CA . LYS A 1 340 ? 18.172 -1.297 -11.707 1.00 91.69 340 LYS A CA 1
ATOM 2746 C C . LYS A 1 340 ? 18.119 -1.795 -13.152 1.00 91.69 340 LYS A C 1
ATOM 2748 O O . LYS A 1 340 ? 17.674 -2.911 -13.408 1.00 91.69 340 LYS A O 1
ATOM 2753 N N . LEU A 1 341 ? 18.623 -0.982 -14.078 1.00 92.44 341 LEU A N 1
ATOM 2754 C CA . LEU A 1 341 ? 18.641 -1.263 -15.508 1.00 92.44 341 LEU A CA 1
ATOM 2755 C C . LEU A 1 341 ? 19.557 -2.437 -15.835 1.00 92.44 341 LEU A C 1
ATOM 2757 O O . LEU A 1 341 ? 19.163 -3.312 -16.601 1.00 92.44 341 LEU A O 1
ATOM 2761 N N . SER A 1 342 ? 20.738 -2.496 -15.206 1.00 89.88 342 SER A N 1
ATOM 2762 C CA . SER A 1 342 ? 21.627 -3.652 -15.312 1.00 89.88 342 SER A CA 1
ATOM 2763 C C . SER A 1 342 ? 20.859 -4.923 -14.976 1.00 89.88 342 SER A C 1
ATOM 2765 O O . SER A 1 342 ? 20.739 -5.779 -15.846 1.00 89.88 342 SER A O 1
ATOM 2767 N N . TRP A 1 343 ? 20.270 -5.004 -13.775 1.00 90.50 343 TRP A N 1
ATOM 2768 C CA . TRP A 1 343 ? 19.494 -6.162 -13.316 1.00 90.50 343 TRP A CA 1
ATOM 2769 C C . TRP A 1 343 ? 18.351 -6.537 -14.273 1.00 90.50 343 TRP A C 1
ATOM 2771 O O . TRP A 1 343 ? 18.254 -7.701 -14.668 1.00 90.50 343 TRP A O 1
ATOM 2781 N N . ALA A 1 344 ? 17.539 -5.562 -14.693 1.00 92.19 344 ALA A N 1
ATOM 2782 C CA . ALA A 1 344 ? 16.393 -5.791 -15.576 1.00 92.19 344 ALA A CA 1
ATOM 2783 C C . ALA A 1 344 ? 16.823 -6.362 -16.937 1.00 92.19 344 ALA A C 1
ATOM 2785 O O . ALA A 1 344 ? 16.289 -7.369 -17.397 1.00 92.19 344 ALA A O 1
ATOM 2786 N N . LEU A 1 345 ? 17.876 -5.804 -17.536 1.00 91.25 345 LEU A N 1
ATOM 2787 C CA . LEU A 1 345 ? 18.414 -6.298 -18.800 1.00 91.25 345 LEU A CA 1
ATOM 2788 C C . LEU A 1 345 ? 19.085 -7.676 -18.670 1.00 91.25 345 LEU A C 1
ATOM 2790 O O . LEU A 1 345 ? 19.067 -8.440 -19.635 1.00 91.25 345 LEU A O 1
ATOM 2794 N N . ARG A 1 346 ? 19.646 -8.038 -17.499 1.00 88.50 346 ARG A N 1
ATOM 2795 C CA . ARG A 1 346 ? 20.110 -9.423 -17.249 1.00 88.50 346 ARG A CA 1
ATOM 2796 C C . ARG A 1 346 ? 18.941 -10.392 -17.315 1.00 88.50 346 ARG A C 1
ATOM 2798 O O . ARG A 1 346 ? 19.049 -11.433 -17.955 1.00 88.50 346 ARG A O 1
ATOM 2805 N N . LYS A 1 347 ? 17.831 -10.045 -16.658 1.00 89.81 347 LYS A N 1
ATOM 2806 C CA . LYS A 1 347 ? 16.608 -10.850 -16.658 1.00 89.81 347 LYS A CA 1
ATOM 2807 C C . LYS A 1 347 ? 16.078 -11.024 -18.082 1.00 89.81 347 LYS A C 1
ATOM 2809 O O . LYS A 1 347 ? 15.840 -12.158 -18.486 1.00 89.81 347 LYS A O 1
ATOM 2814 N N . ASP A 1 348 ? 16.006 -9.939 -18.851 1.00 91.19 348 ASP A N 1
ATOM 2815 C CA . ASP A 1 348 ? 15.606 -9.967 -20.262 1.00 91.19 348 ASP A CA 1
ATOM 2816 C C . ASP A 1 348 ? 16.522 -10.872 -21.102 1.00 91.19 348 ASP A C 1
ATOM 2818 O O . ASP A 1 348 ? 16.036 -11.735 -21.833 1.00 91.19 348 ASP A O 1
ATOM 2822 N N . ALA A 1 349 ? 17.846 -10.754 -20.949 1.00 87.81 349 ALA A N 1
ATOM 2823 C CA . ALA A 1 349 ? 18.811 -11.622 -21.632 1.00 87.81 349 ALA A CA 1
ATOM 2824 C C . ALA A 1 349 ? 18.632 -13.100 -21.254 1.00 87.81 349 ALA A C 1
ATOM 2826 O O . ALA A 1 349 ? 18.781 -13.990 -22.095 1.00 87.81 349 ALA A O 1
ATOM 2827 N N . LEU A 1 350 ? 18.314 -13.380 -19.985 1.00 85.25 350 LEU A N 1
ATOM 2828 C CA . LEU A 1 350 ? 18.122 -14.741 -19.503 1.00 85.25 350 LEU A CA 1
ATOM 2829 C C . LEU A 1 350 ? 16.892 -15.413 -20.123 1.00 85.25 350 LEU A C 1
ATOM 2831 O O . LEU A 1 350 ? 16.971 -16.613 -20.383 1.00 85.25 350 LEU A O 1
ATOM 2835 N N . ILE A 1 351 ? 15.825 -14.657 -20.397 1.00 86.81 351 ILE A N 1
ATOM 2836 C CA . ILE A 1 351 ? 14.580 -15.157 -21.005 1.00 86.81 351 ILE A CA 1
ATOM 2837 C C . ILE A 1 351 ? 14.508 -14.963 -22.531 1.00 86.81 351 ILE A C 1
ATOM 2839 O O . ILE A 1 351 ? 13.461 -15.200 -23.123 1.00 86.81 351 ILE A O 1
ATOM 2843 N N . GLY A 1 352 ? 15.587 -14.508 -23.176 1.00 87.06 352 GLY A N 1
ATOM 2844 C CA . GLY A 1 352 ? 15.625 -14.297 -24.631 1.00 87.06 352 GLY A CA 1
ATOM 2845 C C . GLY A 1 352 ? 14.933 -13.015 -25.122 1.00 87.06 352 GLY A C 1
ATOM 2846 O O . GLY A 1 352 ? 14.724 -12.838 -26.322 1.00 87.06 352 GLY A O 1
ATOM 2847 N N . LYS A 1 353 ? 14.593 -12.076 -24.230 1.00 89.19 353 LYS A N 1
ATOM 2848 C CA . LYS A 1 353 ? 13.974 -10.789 -24.581 1.00 89.19 353 LYS A CA 1
ATOM 2849 C C . LYS A 1 353 ? 15.032 -9.770 -25.031 1.00 89.19 353 LYS A C 1
ATOM 2851 O O . LYS A 1 353 ? 15.399 -8.844 -24.316 1.00 89.19 353 LYS A O 1
ATOM 2856 N N . TYR A 1 354 ? 15.534 -9.904 -26.257 1.00 89.69 354 TYR A N 1
ATOM 2857 C CA . TYR A 1 354 ? 16.626 -9.047 -26.755 1.00 89.69 354 TYR A CA 1
ATOM 2858 C C . TYR A 1 354 ? 16.201 -7.635 -27.199 1.00 89.69 354 TYR A C 1
ATOM 2860 O O . TYR A 1 354 ? 17.066 -6.802 -27.482 1.00 89.69 354 TYR A O 1
ATOM 2868 N N . ILE A 1 355 ? 14.900 -7.334 -27.272 1.00 90.75 355 ILE A N 1
ATOM 2869 C CA . ILE A 1 355 ? 14.409 -6.045 -27.787 1.00 90.75 355 ILE A CA 1
ATOM 2870 C C . ILE A 1 355 ? 14.823 -4.865 -26.892 1.00 90.75 355 ILE A C 1
ATOM 2872 O O . ILE A 1 355 ? 15.374 -3.881 -27.394 1.00 90.75 355 ILE A O 1
ATOM 2876 N N . SER A 1 356 ? 14.694 -5.008 -25.569 1.00 92.12 356 SER A N 1
ATOM 2877 C CA . SER A 1 356 ? 15.132 -4.013 -24.583 1.00 92.12 356 SER A CA 1
ATOM 2878 C C . SER A 1 356 ? 16.643 -3.788 -24.666 1.00 92.12 356 SER A C 1
ATOM 2880 O O . SER A 1 356 ? 17.117 -2.656 -24.637 1.00 92.12 356 SER A O 1
ATOM 2882 N N . ILE A 1 357 ? 17.416 -4.861 -24.856 1.00 91.56 357 ILE A N 1
ATOM 2883 C CA . ILE A 1 357 ? 18.879 -4.797 -24.968 1.00 91.56 357 ILE A CA 1
ATOM 2884 C C . ILE A 1 357 ? 19.288 -4.026 -26.225 1.00 91.56 357 ILE A C 1
ATOM 2886 O O . ILE A 1 357 ? 20.113 -3.114 -26.148 1.00 91.56 357 ILE A O 1
ATOM 2890 N N . LYS A 1 358 ? 18.672 -4.325 -27.377 1.00 91.62 358 LYS A N 1
ATOM 2891 C CA . LYS A 1 358 ? 18.892 -3.573 -28.625 1.00 91.62 358 LYS A CA 1
ATOM 2892 C C . LYS A 1 358 ? 18.577 -2.090 -28.445 1.00 91.62 358 LYS A C 1
ATOM 2894 O O . LYS A 1 358 ? 19.330 -1.242 -28.923 1.00 91.62 358 LYS A O 1
ATOM 2899 N N . ARG A 1 359 ? 17.481 -1.770 -27.753 1.00 94.44 359 ARG A N 1
ATOM 2900 C CA . ARG A 1 359 ? 17.084 -0.388 -27.466 1.00 94.44 359 ARG A CA 1
ATOM 2901 C C . ARG A 1 359 ? 18.102 0.314 -26.569 1.00 94.44 359 ARG A C 1
ATOM 2903 O O . ARG A 1 359 ? 18.567 1.393 -26.921 1.00 94.44 359 ARG A O 1
ATOM 2910 N N . TYR A 1 360 ? 18.536 -0.330 -25.492 1.00 93.94 360 TYR A N 1
ATOM 2911 C CA . TYR A 1 360 ? 19.565 0.210 -24.607 1.00 93.94 360 TYR A CA 1
ATOM 2912 C C . TYR A 1 360 ? 20.895 0.467 -25.333 1.00 93.94 360 TYR A C 1
ATOM 2914 O O . TYR A 1 360 ? 21.505 1.521 -25.167 1.00 93.94 360 TYR A O 1
ATOM 2922 N N . LEU A 1 361 ? 21.321 -0.437 -26.221 1.00 91.19 361 LEU A N 1
ATOM 2923 C CA . LEU A 1 361 ? 22.516 -0.231 -27.048 1.00 91.19 361 LEU A CA 1
ATOM 2924 C C . LEU A 1 361 ? 22.406 0.998 -27.959 1.00 91.19 361 LEU A C 1
ATOM 2926 O O . LEU A 1 361 ? 23.411 1.669 -28.197 1.00 91.19 361 LEU A O 1
ATOM 2930 N N . LYS A 1 362 ? 21.208 1.319 -28.465 1.00 93.69 362 LYS A N 1
ATOM 2931 C CA . LYS A 1 362 ? 20.980 2.558 -29.229 1.00 93.69 362 LYS A CA 1
ATOM 2932 C C . LYS A 1 362 ? 21.183 3.796 -28.354 1.00 93.69 36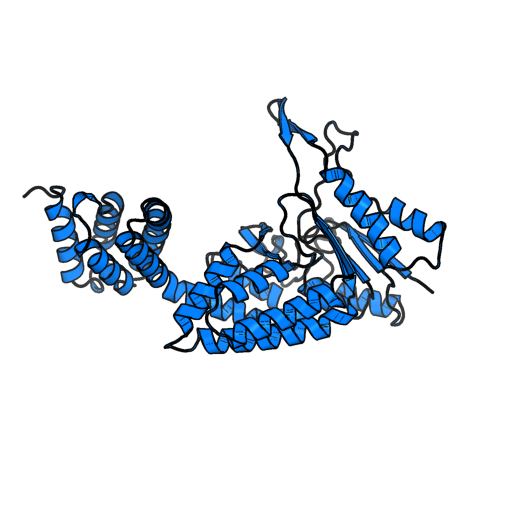2 LYS A C 1
ATOM 2934 O O . LYS A 1 362 ? 21.795 4.749 -28.827 1.00 93.69 362 LYS A O 1
ATOM 2939 N N . VAL A 1 363 ? 20.746 3.762 -27.093 1.00 93.44 363 VAL A N 1
ATOM 2940 C CA . VAL A 1 363 ? 21.015 4.841 -26.125 1.00 93.44 363 VAL A CA 1
ATOM 2941 C C . VAL A 1 363 ? 22.521 4.974 -25.892 1.00 93.44 363 VAL A C 1
ATOM 2943 O O . VAL A 1 363 ? 23.071 6.060 -26.048 1.00 93.44 363 VAL A O 1
ATOM 2946 N N . LEU A 1 364 ? 23.228 3.865 -25.648 1.00 91.00 364 LEU A N 1
ATOM 2947 C CA . LEU A 1 364 ? 24.681 3.883 -25.438 1.00 91.00 364 LEU A CA 1
ATOM 2948 C C . LEU A 1 364 ? 25.470 4.434 -26.634 1.00 91.00 364 LEU A C 1
ATOM 2950 O O . LEU A 1 364 ? 26.482 5.104 -26.432 1.00 91.00 364 LEU A O 1
ATOM 2954 N N . LYS A 1 365 ? 25.017 4.192 -27.871 1.00 91.25 365 LYS A N 1
ATOM 2955 C CA . LYS A 1 365 ? 25.645 4.747 -29.085 1.00 91.25 365 LYS A CA 1
ATOM 2956 C C . LYS A 1 365 ? 25.620 6.278 -29.115 1.00 91.25 365 LYS A C 1
ATOM 2958 O O . LYS A 1 365 ? 26.547 6.870 -29.657 1.00 91.25 365 LYS A O 1
ATOM 2963 N N . LYS A 1 366 ? 24.601 6.903 -28.517 1.00 91.94 366 LYS A N 1
ATOM 2964 C CA . LYS A 1 366 ? 24.496 8.364 -28.362 1.00 91.94 366 LYS A CA 1
ATOM 2965 C C . LYS A 1 366 ? 25.347 8.895 -27.202 1.00 91.94 366 LYS A C 1
ATOM 2967 O O . LYS A 1 366 ? 25.549 10.102 -27.094 1.00 91.94 366 LYS A O 1
ATOM 2972 N N . MET A 1 367 ? 25.818 8.014 -26.316 1.00 89.31 367 MET A N 1
ATOM 2973 C CA . MET A 1 367 ? 26.614 8.412 -25.163 1.00 89.31 367 MET A CA 1
ATOM 2974 C C . MET A 1 367 ? 28.078 8.628 -25.521 1.00 89.31 367 MET A C 1
ATOM 2976 O O . MET A 1 367 ? 28.655 7.853 -26.294 1.00 89.31 367 MET A O 1
ATOM 2980 N N . ASP A 1 368 ? 28.689 9.610 -24.853 1.00 90.50 368 ASP A N 1
ATOM 2981 C CA . ASP A 1 368 ? 30.142 9.725 -24.776 1.00 90.50 368 ASP A CA 1
ATOM 2982 C C . ASP A 1 368 ? 30.732 8.377 -24.345 1.00 90.50 368 ASP A C 1
ATOM 2984 O O . ASP A 1 368 ? 30.358 7.792 -23.320 1.00 90.50 368 ASP A O 1
ATOM 2988 N N . THR A 1 369 ? 31.664 7.887 -25.156 1.00 87.44 369 THR A N 1
ATOM 2989 C CA . THR A 1 369 ? 32.403 6.650 -24.950 1.00 87.44 369 THR A CA 1
ATOM 2990 C C . THR A 1 369 ? 32.965 6.566 -23.531 1.00 87.44 369 THR A C 1
ATOM 2992 O O . THR A 1 369 ? 32.881 5.498 -22.927 1.00 87.44 369 THR A O 1
ATOM 2995 N N . ALA A 1 370 ? 33.452 7.668 -22.945 1.00 86.94 370 ALA A N 1
ATOM 2996 C CA . ALA A 1 370 ? 33.986 7.705 -21.580 1.00 86.94 370 ALA A CA 1
ATOM 2997 C C . ALA A 1 370 ? 32.931 7.407 -20.492 1.00 86.94 370 ALA A C 1
ATOM 2999 O O . ALA A 1 370 ? 33.262 6.849 -19.441 1.00 86.94 370 ALA A O 1
ATOM 3000 N N . LYS A 1 371 ? 31.652 7.687 -20.756 1.00 85.31 371 LYS A N 1
ATOM 3001 C CA . LYS A 1 371 ? 30.554 7.585 -19.780 1.00 85.31 371 LYS A CA 1
ATOM 3002 C C . LYS A 1 371 ? 29.776 6.266 -19.834 1.00 85.31 371 LYS A C 1
ATOM 3004 O O . LYS A 1 371 ? 28.917 6.032 -18.989 1.00 85.31 371 LYS A O 1
ATOM 3009 N N . ARG A 1 372 ? 30.060 5.379 -20.795 1.00 87.69 372 ARG A N 1
ATOM 3010 C CA . ARG A 1 372 ? 29.350 4.088 -20.923 1.00 87.69 372 ARG A CA 1
ATOM 3011 C C . ARG A 1 372 ? 29.617 3.168 -19.704 1.00 87.69 372 ARG A C 1
ATOM 3013 O O . ARG A 1 372 ? 30.725 3.178 -19.166 1.00 87.69 372 ARG A O 1
ATOM 3020 N N . PRO A 1 373 ? 28.678 2.319 -19.255 1.00 84.94 373 PRO A N 1
ATOM 3021 C CA . PRO A 1 373 ? 28.910 1.430 -18.111 1.00 84.94 373 PRO A CA 1
ATOM 3022 C C . PRO A 1 373 ? 29.679 0.156 -18.513 1.00 84.94 373 PRO A C 1
ATOM 3024 O O . PRO A 1 373 ? 29.103 -0.817 -18.999 1.00 84.94 373 PRO A O 1
ATOM 3027 N N . LYS A 1 374 ? 31.003 0.143 -18.286 1.00 82.50 374 LYS A N 1
ATOM 3028 C CA . LYS A 1 374 ? 31.914 -0.951 -18.700 1.00 82.50 374 LYS A CA 1
ATOM 3029 C C . LYS A 1 374 ? 31.518 -2.324 -18.154 1.00 82.50 374 LYS A C 1
ATOM 3031 O O . LYS A 1 374 ? 31.400 -3.279 -18.916 1.00 82.50 374 LYS A O 1
ATOM 3036 N N . GLY A 1 375 ? 31.315 -2.416 -16.837 1.00 78.69 375 GLY A N 1
ATOM 3037 C CA . GLY A 1 375 ? 31.036 -3.692 -16.169 1.00 78.69 375 GLY A CA 1
ATOM 3038 C C . GLY A 1 375 ? 29.759 -4.359 -16.678 1.00 78.69 375 GLY A C 1
ATOM 3039 O O . GLY A 1 375 ? 29.689 -5.580 -16.779 1.00 78.69 375 GLY A O 1
ATOM 3040 N N . PHE A 1 376 ? 28.770 -3.557 -17.074 1.00 79.38 376 PHE A N 1
ATOM 3041 C CA . PHE A 1 376 ? 27.527 -4.069 -17.630 1.00 79.38 376 PHE A CA 1
ATOM 3042 C C . PHE A 1 376 ? 27.679 -4.557 -19.079 1.00 79.38 376 PHE A C 1
ATOM 3044 O O . PHE A 1 376 ? 27.172 -5.625 -19.412 1.00 79.38 376 PHE A O 1
ATOM 3051 N N . LEU A 1 377 ? 28.430 -3.833 -19.919 1.00 82.81 377 LEU A N 1
ATOM 3052 C CA . LEU A 1 377 ? 28.728 -4.270 -21.290 1.00 82.81 377 LEU A CA 1
ATOM 3053 C C . LEU A 1 377 ? 29.476 -5.610 -21.323 1.00 82.81 377 LEU A C 1
ATOM 3055 O O . LEU A 1 377 ? 29.131 -6.466 -22.135 1.00 82.81 377 LEU A O 1
ATOM 3059 N N . ARG A 1 378 ? 30.450 -5.808 -20.422 1.00 81.38 378 ARG A N 1
ATOM 3060 C CA . ARG A 1 378 ? 31.152 -7.095 -20.273 1.00 81.38 378 ARG A CA 1
ATOM 3061 C C . ARG A 1 378 ? 30.197 -8.208 -19.851 1.00 81.38 378 ARG A C 1
ATOM 3063 O O . ARG A 1 378 ? 30.133 -9.229 -20.516 1.00 81.38 378 ARG A O 1
ATOM 3070 N N . TYR A 1 379 ? 29.373 -7.963 -18.830 1.00 81.50 379 TYR A N 1
ATOM 3071 C CA . TYR A 1 379 ? 28.375 -8.940 -18.394 1.00 81.50 379 TYR A CA 1
ATOM 3072 C C . TYR A 1 379 ? 27.437 -9.374 -19.531 1.00 81.50 379 TYR A C 1
ATOM 3074 O O . TYR A 1 379 ? 27.190 -10.565 -19.704 1.00 81.50 379 TYR A O 1
ATOM 3082 N N . LEU A 1 380 ? 26.907 -8.427 -20.314 1.00 79.44 380 LEU A N 1
ATOM 3083 C CA . LEU A 1 380 ? 26.037 -8.773 -21.439 1.00 79.44 380 LEU A CA 1
ATOM 3084 C C . LEU A 1 380 ? 26.786 -9.571 -22.508 1.00 79.44 380 LEU A C 1
ATOM 3086 O O . LEU A 1 380 ? 26.227 -10.530 -23.031 1.00 79.44 380 LEU A O 1
ATOM 3090 N N . GLN A 1 381 ? 28.044 -9.229 -22.794 1.00 83.38 381 GLN A N 1
ATOM 3091 C CA . GLN A 1 381 ? 28.879 -10.022 -23.694 1.00 83.38 381 GLN A CA 1
ATOM 3092 C C . GLN A 1 381 ? 29.040 -11.463 -23.184 1.00 83.38 381 GLN A C 1
ATOM 3094 O O . GLN A 1 381 ? 28.871 -12.398 -23.965 1.00 83.38 381 GLN A O 1
ATOM 3099 N N . ASP A 1 382 ? 29.313 -11.650 -21.893 1.00 82.06 382 ASP A N 1
ATOM 3100 C CA . ASP A 1 382 ? 29.494 -12.972 -21.286 1.00 82.06 382 ASP A CA 1
ATOM 3101 C C . ASP A 1 382 ? 28.205 -13.801 -21.340 1.00 82.06 382 ASP A C 1
ATOM 3103 O O . ASP A 1 382 ? 28.232 -14.961 -21.746 1.00 82.06 382 ASP A O 1
ATOM 3107 N N . VAL A 1 383 ? 27.053 -13.201 -21.012 1.00 77.88 383 VAL A N 1
ATOM 3108 C CA . VAL A 1 383 ? 25.746 -13.881 -21.076 1.00 77.88 383 VAL A CA 1
ATOM 3109 C C . VAL A 1 383 ? 25.390 -14.294 -22.497 1.00 77.88 383 VAL A C 1
ATOM 3111 O O . VAL A 1 383 ? 24.883 -15.397 -22.706 1.00 77.88 383 VAL A O 1
ATOM 3114 N N . LEU A 1 384 ? 25.653 -13.429 -23.477 1.00 77.69 384 LEU A N 1
ATOM 3115 C CA . LEU A 1 384 ? 25.376 -13.722 -24.881 1.00 77.69 384 LEU A CA 1
ATOM 3116 C C . LEU A 1 384 ? 26.315 -14.789 -25.451 1.00 77.69 384 LEU A C 1
ATOM 3118 O O . LEU A 1 384 ? 25.962 -15.408 -26.444 1.00 77.69 384 LEU A O 1
ATOM 3122 N N . LYS A 1 385 ? 27.473 -15.034 -24.826 1.00 82.81 385 LYS A N 1
ATOM 3123 C CA . LYS A 1 385 ? 28.420 -16.086 -25.220 1.00 82.81 385 LYS A CA 1
ATOM 3124 C C . LYS A 1 385 ? 28.062 -17.480 -24.694 1.00 82.81 385 LYS A C 1
ATOM 3126 O O . LYS A 1 385 ? 28.655 -18.448 -25.171 1.00 82.81 385 LYS A O 1
ATOM 3131 N N . ILE A 1 386 ? 27.099 -17.618 -23.779 1.00 80.44 386 ILE A N 1
ATOM 3132 C CA . ILE A 1 386 ? 26.721 -18.916 -23.195 1.00 80.44 386 ILE A CA 1
ATOM 3133 C C . ILE A 1 386 ? 26.159 -19.859 -24.289 1.00 80.44 386 ILE A C 1
ATOM 3135 O O . ILE A 1 386 ? 25.147 -1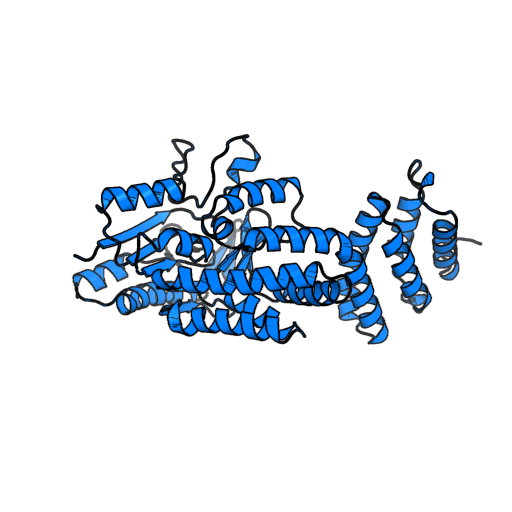9.528 -24.920 1.00 80.44 386 ILE A O 1
ATOM 3139 N N . PRO A 1 387 ? 26.773 -21.043 -24.516 1.00 70.88 387 PRO A N 1
ATOM 3140 C CA . PRO A 1 387 ? 26.303 -22.038 -25.484 1.00 70.88 387 PRO A CA 1
ATOM 3141 C C . PRO A 1 387 ? 24.824 -22.401 -25.285 1.00 70.88 387 PRO A C 1
ATOM 3143 O O . PRO A 1 387 ? 24.364 -22.557 -24.157 1.00 70.88 387 PRO A O 1
ATOM 3146 N N . GLY A 1 388 ? 24.064 -22.520 -26.378 1.00 71.12 388 GLY A N 1
ATOM 3147 C CA . GLY A 1 388 ? 22.631 -22.859 -26.351 1.00 71.12 388 GLY A CA 1
ATOM 3148 C C . GLY A 1 388 ? 21.666 -21.666 -26.323 1.00 71.12 388 GLY A C 1
ATOM 3149 O O . GLY A 1 388 ? 20.503 -21.833 -26.678 1.00 71.12 388 GLY A O 1
ATOM 3150 N N . LYS A 1 389 ? 22.131 -20.449 -26.001 1.00 64.44 389 LYS A N 1
ATOM 3151 C CA . LYS A 1 389 ? 21.339 -19.208 -26.176 1.00 64.44 389 LYS A CA 1
ATOM 3152 C C . LYS A 1 389 ? 21.598 -18.496 -27.507 1.00 64.44 389 LYS A C 1
ATOM 3154 O O . LYS A 1 389 ? 20.799 -17.666 -27.928 1.00 64.44 389 LYS A O 1
ATOM 3159 N N . HIS A 1 390 ? 22.673 -18.876 -28.199 1.00 55.88 390 HIS A N 1
ATOM 3160 C CA . HIS A 1 390 ? 23.117 -18.286 -29.467 1.00 55.88 390 HIS A CA 1
ATOM 3161 C C . HIS A 1 390 ? 22.102 -18.378 -30.607 1.00 55.88 390 HIS A C 1
ATOM 3163 O O . HIS A 1 390 ? 22.018 -17.456 -31.400 1.00 55.88 390 HIS A O 1
ATOM 3169 N N . HIS A 1 391 ? 21.284 -19.432 -30.691 1.00 58.12 391 HIS A N 1
ATOM 3170 C CA . HIS A 1 391 ? 20.359 -19.592 -31.826 1.00 58.12 391 HIS A CA 1
ATOM 3171 C C . HIS A 1 391 ? 19.229 -18.547 -31.869 1.00 58.12 391 HIS A C 1
ATOM 3173 O O . HIS A 1 391 ? 18.607 -18.371 -32.911 1.00 58.12 391 HIS A O 1
ATOM 3179 N N . GLN A 1 392 ? 18.972 -17.835 -30.765 1.00 59.31 392 GLN A N 1
ATOM 3180 C CA . GLN A 1 392 ? 18.000 -16.733 -30.712 1.00 59.31 392 GLN A CA 1
ATOM 3181 C C . GLN A 1 392 ? 18.661 -15.347 -30.738 1.00 59.31 392 GLN A C 1
ATOM 3183 O O . GLN A 1 392 ? 17.986 -14.332 -30.936 1.00 59.31 392 GLN A O 1
ATOM 3188 N N . VAL A 1 393 ? 19.979 -15.283 -30.546 1.00 63.28 393 VAL A N 1
ATOM 3189 C CA . VAL A 1 393 ? 20.746 -14.041 -30.603 1.00 63.28 393 VAL A CA 1
ATOM 3190 C C . VAL A 1 393 ? 21.177 -13.837 -32.046 1.00 63.28 393 VAL A C 1
ATOM 3192 O O . VAL A 1 393 ? 21.999 -14.574 -32.567 1.00 63.28 393 VAL A O 1
ATOM 3195 N N . SER A 1 394 ? 20.641 -12.812 -32.705 1.00 70.31 394 SER A N 1
ATOM 3196 C CA . SER A 1 394 ? 21.170 -12.399 -34.008 1.00 70.31 394 SER A CA 1
ATOM 3197 C C . SER A 1 394 ? 22.660 -12.064 -33.866 1.00 70.31 394 SER A C 1
ATOM 3199 O O . SER A 1 394 ? 23.007 -11.265 -32.993 1.00 70.31 394 SER A O 1
ATOM 3201 N N . ASP A 1 395 ? 23.514 -12.621 -34.732 1.00 73.50 395 ASP A N 1
ATOM 3202 C CA . ASP A 1 395 ? 24.962 -12.340 -34.794 1.00 73.50 395 ASP A CA 1
ATOM 3203 C C . ASP A 1 395 ? 25.278 -10.829 -34.782 1.00 73.50 395 ASP A C 1
ATOM 3205 O O . ASP A 1 395 ? 26.299 -10.383 -34.252 1.00 73.50 395 ASP A O 1
ATOM 3209 N N . ASP A 1 396 ? 24.350 -10.013 -35.288 1.00 78.75 396 ASP A N 1
ATOM 3210 C CA . ASP A 1 396 ? 24.406 -8.551 -35.277 1.00 78.75 396 ASP A CA 1
ATOM 3211 C C . ASP A 1 396 ? 24.458 -7.944 -33.858 1.00 78.75 396 ASP A C 1
ATOM 3213 O O . ASP A 1 396 ? 25.116 -6.925 -33.617 1.00 78.75 396 ASP A O 1
ATOM 3217 N N . LEU A 1 397 ? 23.813 -8.584 -32.876 1.00 80.88 397 LEU A N 1
ATOM 3218 C CA . LEU A 1 397 ? 23.823 -8.133 -31.484 1.00 80.88 397 LEU A CA 1
ATOM 3219 C C . LEU A 1 397 ? 25.210 -8.326 -30.859 1.00 80.88 397 LEU A C 1
ATOM 3221 O O . LEU A 1 397 ? 25.751 -7.380 -30.285 1.00 80.88 397 LEU A O 1
ATOM 3225 N N . LEU A 1 398 ? 25.797 -9.519 -31.006 1.00 79.00 398 LEU A N 1
ATOM 3226 C CA . LEU A 1 398 ? 27.148 -9.831 -30.523 1.00 79.00 398 LEU A CA 1
ATOM 3227 C C . LEU A 1 398 ? 28.183 -8.911 -31.172 1.00 79.00 398 LEU A C 1
ATOM 3229 O O . LEU A 1 398 ? 28.969 -8.274 -30.465 1.00 79.00 398 LEU A O 1
ATOM 3233 N N . LYS A 1 399 ? 28.101 -8.737 -32.495 1.00 83.00 399 LYS A N 1
ATOM 3234 C CA . LYS A 1 399 ? 28.951 -7.800 -33.237 1.00 83.00 399 LYS A CA 1
ATOM 3235 C C . LYS A 1 399 ? 28.806 -6.368 -32.718 1.00 83.00 399 LYS A C 1
ATOM 3237 O O . LYS A 1 399 ? 29.802 -5.666 -32.546 1.00 83.00 399 LYS A O 1
ATOM 3242 N N . THR A 1 400 ? 27.586 -5.932 -32.398 1.00 82.75 400 THR A N 1
ATOM 3243 C CA . THR A 1 400 ? 27.359 -4.608 -31.802 1.00 82.75 400 THR A CA 1
ATOM 3244 C C . THR A 1 400 ? 28.048 -4.472 -30.439 1.00 82.75 400 THR A C 1
ATOM 3246 O O . THR A 1 400 ? 28.664 -3.435 -30.188 1.00 82.75 400 THR A O 1
ATOM 3249 N N . PHE A 1 401 ? 27.999 -5.489 -29.570 1.00 78.50 401 PHE A N 1
ATOM 3250 C CA . PHE A 1 401 ? 28.708 -5.466 -28.281 1.00 78.50 401 PHE A CA 1
ATOM 3251 C C . PHE A 1 401 ? 30.224 -5.372 -28.449 1.00 78.50 401 PHE A C 1
ATOM 3253 O O . PHE A 1 401 ? 30.863 -4.554 -27.786 1.00 78.50 401 PHE A O 1
ATOM 3260 N N . GLU A 1 402 ? 30.796 -6.161 -29.356 1.00 81.88 402 GLU A N 1
ATOM 3261 C CA . GLU A 1 402 ? 32.235 -6.148 -29.626 1.00 81.88 402 GLU A CA 1
ATOM 3262 C C . GLU A 1 402 ? 32.709 -4.788 -30.137 1.00 81.88 402 GLU A C 1
ATOM 3264 O O . GLU A 1 402 ? 33.718 -4.274 -29.656 1.00 81.88 402 GLU A O 1
ATOM 3269 N N . VAL A 1 403 ? 31.947 -4.150 -31.031 1.00 83.31 403 VAL A N 1
ATOM 3270 C CA . VAL A 1 403 ? 32.238 -2.788 -31.506 1.00 83.31 403 VAL A CA 1
ATOM 3271 C C . VAL A 1 403 ? 32.204 -1.781 -30.351 1.00 83.31 403 VAL A C 1
ATOM 3273 O O . VAL A 1 403 ? 33.095 -0.937 -30.235 1.00 83.31 403 VAL A O 1
ATOM 3276 N N . GLN A 1 404 ? 31.208 -1.872 -29.463 1.00 79.44 404 GLN A N 1
ATOM 3277 C CA . GLN A 1 404 ? 31.106 -0.976 -28.306 1.00 79.44 404 GLN A CA 1
ATOM 3278 C C . GLN A 1 404 ? 32.276 -1.159 -27.331 1.00 79.44 404 GLN A C 1
ATOM 3280 O O . GLN A 1 404 ? 32.803 -0.164 -26.834 1.00 79.44 404 GLN A O 1
ATOM 3285 N N . LEU A 1 405 ? 32.726 -2.392 -27.092 1.00 80.94 405 LEU A N 1
ATOM 3286 C CA . LEU A 1 405 ? 33.873 -2.685 -26.226 1.00 80.94 405 LEU A CA 1
ATOM 3287 C C . LEU A 1 405 ? 35.210 -2.269 -26.864 1.00 80.94 405 LEU A C 1
ATOM 3289 O O . LEU A 1 405 ? 36.012 -1.608 -26.201 1.00 80.94 405 LEU A O 1
ATOM 3293 N N . ARG A 1 406 ? 35.426 -2.556 -28.157 1.00 83.56 406 ARG A N 1
ATOM 3294 C CA . ARG A 1 406 ? 36.616 -2.110 -28.913 1.00 83.56 406 ARG A CA 1
ATOM 3295 C C . ARG A 1 406 ? 36.759 -0.594 -28.922 1.00 83.56 406 ARG A C 1
ATOM 3297 O O . ARG A 1 406 ? 37.850 -0.095 -28.680 1.00 83.56 406 ARG A O 1
ATOM 3304 N N . SER A 1 407 ? 35.661 0.151 -29.092 1.00 79.50 407 SER A N 1
ATOM 3305 C CA . SER A 1 407 ? 35.694 1.625 -29.063 1.00 79.50 407 SER A CA 1
ATOM 3306 C C . SER A 1 407 ? 36.207 2.219 -27.743 1.00 79.50 407 SER A C 1
ATOM 3308 O O . SER A 1 407 ? 36.530 3.401 -27.688 1.00 79.50 407 SER A O 1
ATOM 3310 N N . ARG A 1 408 ? 36.299 1.413 -26.676 1.00 71.88 408 ARG A N 1
ATOM 3311 C CA . ARG A 1 408 ? 36.850 1.807 -25.373 1.00 71.88 408 ARG A CA 1
ATOM 3312 C C . ARG A 1 408 ? 38.273 1.311 -25.116 1.00 71.88 408 ARG A C 1
ATOM 3314 O O . ARG A 1 408 ? 38.768 1.534 -24.015 1.00 71.88 408 ARG A O 1
ATOM 3321 N N . GLY A 1 409 ? 38.897 0.628 -26.076 1.00 78.56 409 GLY A N 1
ATOM 3322 C CA . GLY A 1 409 ? 40.209 -0.005 -25.906 1.00 78.56 409 GLY A CA 1
ATOM 3323 C C . GLY A 1 409 ? 40.191 -1.243 -25.002 1.00 78.56 409 GLY A C 1
ATOM 3324 O O . GLY A 1 409 ? 41.217 -1.600 -24.440 1.00 78.56 409 GLY A O 1
ATOM 3325 N N . GLU A 1 410 ? 39.027 -1.876 -24.811 1.00 73.19 410 GLU A N 1
ATOM 3326 C CA . GLU A 1 410 ? 38.853 -3.006 -23.876 1.00 73.19 410 GLU A CA 1
ATOM 3327 C C . GLU A 1 410 ? 39.072 -4.379 -24.523 1.00 73.19 410 GLU A C 1
ATOM 3329 O O . GLU A 1 410 ? 39.241 -5.380 -23.832 1.00 73.19 410 GLU A O 1
ATOM 3334 N N . LEU A 1 411 ? 39.045 -4.435 -25.850 1.00 72.19 411 LEU A N 1
ATOM 3335 C CA . LEU A 1 411 ? 39.445 -5.601 -26.623 1.00 72.19 411 LEU A CA 1
ATOM 3336 C C . LEU A 1 411 ? 40.728 -5.201 -27.346 1.00 72.19 411 LEU A C 1
ATOM 3338 O O . LEU A 1 411 ? 40.732 -4.179 -28.035 1.00 72.19 411 LEU A O 1
ATOM 3342 N N . GLY A 1 412 ? 41.804 -5.970 -27.142 1.00 59.66 412 GLY A N 1
ATOM 3343 C CA . GLY A 1 412 ? 43.026 -5.831 -27.934 1.00 59.66 412 GLY A CA 1
ATOM 3344 C C . GLY A 1 412 ? 42.694 -5.917 -29.425 1.00 59.66 412 GLY A C 1
ATOM 3345 O O . GLY A 1 412 ? 41.724 -6.590 -29.788 1.00 59.66 412 GLY A O 1
ATOM 3346 N N . ASN A 1 413 ? 43.440 -5.171 -30.245 1.00 50.41 413 ASN A N 1
ATOM 3347 C CA . ASN A 1 413 ? 43.216 -5.090 -31.692 1.00 50.41 413 ASN A CA 1
ATOM 3348 C C . ASN A 1 413 ? 43.143 -6.461 -32.364 1.00 50.41 413 ASN A C 1
ATOM 3350 O O . ASN A 1 413 ? 43.986 -7.321 -32.020 1.00 50.41 413 ASN A O 1
#

Secondary structure (DSSP, 8-state):
---EEEEE---BTB--GGGGGS-----S--EEEETTTTEEE-HHHHHHHHHHHTTT--EEEEEEESTT--BHHHHHHHTTTEEEEEE-SS----B--STT--SB----HHHHHHHHHH-TT--HHHHHHHHHHHHHGGGSS-EEEE-TTS-EEEE----EEEEEEGGGHHHHHHHHHHHHHHHHHHHH-TTTHHHHHHHHHHHHHHS-EEE-GGG-EEEEHHHHHHHHHHH---HHHHHHHHHHHHHIIIIIEEEEEE-TT----S-EEE---TTS-HHHHHHHHHHHTTSHHHHHSTHHHHHHHHHHHHHHHHHHHHHHHHHHHHHTT-HHHHHHHHHHHHHHHHHHHHTT-HHHHHHHHHHHHHS-GGGS-HHHHHHHHHHHTSTTSGGGS-HHHHHHHHHHHHTTT-S--

pLDDT: mean 89.17, std 12.08, range [40.78, 98.88]

Radius of gyration: 25.42 Å; chains: 1; bounding box: 71×44×69 Å

Sequence (413 aa):
EKYIFILFAHGRGIIDTKSLTTLRDYKSVLLSPDETGQRAMTHHEFNRAIVNGLSGEKFHLMLFFSCLTNMVEVGYELQDVTRYMIGSEDEIRMVNKPAGMFQIRGIKPEKLIGKLTSNLDAPALELGKVTIDSFISQYLADINVQNDDNTKITVKYQASLALVDCHMYDKLAKSIDILTKHLIEKIQNEISGKEVLISLHTAINESQKYPSFLNLEYLDLQDILENLSKYSEDVRIKELCQNSIDILENELIVYERHTDGSRSHGVSIFLPSFLVPENIYRSHMSMYRNSRFSRDTSWGELIDTYRAQMLEKYSEILIDEYEQAYVSSDTKKIGRLNQKLSWALRKDALIGKYISIKRYLKVLKKMDTAKRPKGFLRYLQDVLKIPGKHHQVSDDLLKTFEVQLRSRGELGN